Protein 6YUQ (pdb70)

Solvent-accessible surface area: 20044 Å² total; per-residue (Å²): 47,35,58,83,21,116,53,70,80,99,64,98,66,14,33,11,9,46,4,60,27,0,44,0,0,31,32,144,5,107,124,34,0,0,0,0,0,1,26,18,11,86,127,128,97,85,17,57,25,28,11,9,156,35,6,71,112,43,77,37,0,3,0,0,1,5,0,9,88,108,5,98,115,10,48,12,0,3,0,0,0,20,75,128,21,55,50,21,15,0,24,2,0,18,0,0,1,10,15,19,7,53,12,68,50,88,51,1,26,0,0,0,6,10,0,0,0,0,0,0,0,0,0,0,7,44,40,58,0,18,9,0,0,0,3,1,1,0,0,60,0,0,50,14,0,92,89,77,12,135,57,0,10,67,86,14,19,29,142,51,87,84,114,66,110,113,34,40,80,119,0,14,51,12,0,10,52,27,0,112,111,10,59,56,100,53,88,29,59,3,27,1,0,1,0,107,112,8,86,94,6,47,89,8,10,98,50,0,70,79,15,1,107,113,47,88,10,129,19,46,59,105,105,9,46,12,10,77,67,123,87,0,55,51,73,0,73,124,36,0,50,90,52,7,111,48,37,55,74,23,136,57,68,87,89,64,104,55,18,59,7,14,40,3,56,29,0,41,0,0,30,38,143,13,117,65,44,0,0,0,0,0,0,24,20,7,85,126,121,80,72,15,109,20,29,10,8,128,30,5,57,110,28,108,43,0,2,0,0,1,4,0,2,91,56,5,167,116,12,43,12,0,2,0,0,0,15,73,133,24,57,56,19,12,0,23,2,0,15,0,0,2,11,15,18,8,50,14,71,59,67,54,2,29,0,0,0,8,13,0,0,0,0,0,0,0,0,0,0,7,45,38,53,1,17,10,0,0,0,3,1,1,0,0,56,0,0,51,14,0,91,97,87,11,127,59,0,10,74,88,13,22,30,146,51,79,188,96,68,111,94,30,38,90,118,1,17,59,11,0,15,50,22,0,122,107,9,64,58,105,54,90,26,57,2,22,1,0,0,0,113,105,6,88,97,5,46,91,8,5,92,50,0,62,77,24,1,102,132,44,89,10,120,33,45,58,106,104,14,46,5,8,74,70,120,96,0,55,46,66,0,58,94,31,0,58,95,62,7,111

B-factor: mean 71.33, std 12.11, range [47.76, 117.48]

Sequence (490 aa):
MLSNLKTGNNILGLPEFELNGCRFLYKKGIEKTIITFSAFPPKDIAQKYNYIKDFLSSNYTFLAFLDTKYPEDDARGTYYITNELDNGYLQTIHCIIQLLSNTNQEDTYLLGSSKGGVGALLLGLTYNYPNIIINAPQAKLADYIKTRSKTILSYMLGTSKRFQDINYDYINDFLLSKIKTCDSSLKWNIHITCGKDDSYHLNELEILKNEFNIKAITIKTKLISGGHDNEAIAHYREYFKTIIQMLSNLKTGNNILGLPEFELNGCRFLYKKGIEKTIITFSAFPPKDIAQKYNYIKDFLSSNYTFLAFLDTKYPEDDARGTYYITNELDNGYLQTIHCIIQLLSNTNQEDTYLLGSSKGGVGALLLGLTYNYPNIIINAPQAKLADYIKTRSKTILSYMLGTSKRFQDINYDYINDFLLSKIKTCDSSLKWNIHITCGKDDSYHLNELEILKNEFNIKAITIKTKLISGGHDNEAIAHYREYFKTIIQ

Nearest PDB structures (foldseek):
  6yuv-assembly1_A  TM=1.001E+00  e=3.344E-50  Neisseria meningitidis serogroup A
  6yuo-assembly1_A-2  TM=9.991E-01  e=6.107E-49  Neisseria meningitidis serogroup A
  6yus-assembly1_A  TM=9.988E-01  e=7.322E-49  Neisseria meningitidis serogroup A
  3iur-assembly1_A  TM=5.525E-01  e=2.289E-05  Aeromonas caviae
  3iuj-assembly1_A  TM=5.563E-01  e=3.715E-05  Aeromonas caviae

Foldseek 3Di:
DQVVQFPPDADPNFTWGADPQKIKTWDAADQAEEEWEWDQDAFPDDTDWPDCVVCVVVRHIYMTIAAGQDDVNGRRHQLQADLVRDNVSLVVVVVCCVVRDDDDLQRYAQEYEASRLLSSLLNCQVPPRQHYQYELYAQQQLVVVVVRDPRSSDSSLDDDPVRNVVSSNCSRHVSLVSLQPGDLPRPHAHEYEYEPQAVNSVVRVVVVVVSCVVSVHDYHYDYDHDYSDVRSVVVSSVVVVVVSD/DFVVQFPPDADPNFTWGADPQKIKTWDAFDDAEEEWEWDFDAFPDDIDWPDCVVPVPPRHIYMTIYAGQDDVNTRRHQLQADLVRDNVSLVVVVVCCVVRHDDDLQRYAQEYEASRLLNSLLNCQVPPSQHRQYELYAQQQLVVCVVRDPVSLVSSLDDDPVSSVVSSNCSRHVSLVSLQPGDLPHLHAHEYEFEPQAVNSVVRVVVVCVSCVVSVHDYHYDYDHDYSDVRSVVVSSVVVSVVSD

CATH classification: 3.40.50.1820

Organism: Neisseria meningitidis serogroup A (NCBI:txid65699)

Structure (mmCIF, N/CA/C/O backbone):
data_6YUQ
#
_entry.id   6YUQ
#
_cell.length_a   137.483
_cell.length_b   137.483
_cell.length_c   70.253
_cell.angle_alpha   90.000
_cell.angle_beta   90.000
_cell.angle_gamma   90.000
#
_symmetry.space_group_name_H-M   'P 41 21 2'
#
loop_
_entity.id
_entity.type
_entity.pdbx_description
1 polymer SacC
2 non-polymer 1,2-ETHANEDIOL
3 non-polymer DI(HYDROXYETHYL)ETHER
4 non-polymer 'CHLORIDE ION'
5 non-polymer 2-acetamido-2-deoxy-6-O-phosphono-alpha-D-mannopyranose
6 non-polymer 2-acetamido-2-deoxy-alpha-D-mannopyranose
7 non-polymer 'TRIETHYLENE GLYCOL'
8 water water
#
loop_
_atom_site.group_PDB
_atom_site.id
_atom_site.type_symbol
_atom_site.label_atom_id
_atom_site.label_alt_id
_atom_site.label_comp_id
_atom_site.label_asym_id
_atom_site.label_entity_id
_atom_site.label_seq_id
_atom_site.pdbx_PDB_ins_code
_atom_site.Cartn_x
_atom_site.Cartn_y
_atom_site.Cartn_z
_atom_site.occupancy
_atom_site.B_iso_or_equiv
_atom_site.auth_seq_id
_atom_site.auth_comp_id
_atom_site.auth_asym_id
_atom_site.auth_atom_id
_atom_site.pdbx_PDB_model_num
ATOM 1 N N . MET A 1 1 ? 10.68500 30.08600 -12.30600 1.000 86.05161 1 MET A N 1
ATOM 2 C CA . MET A 1 1 ? 11.39300 31.17200 -12.97100 1.000 82.70966 1 MET A CA 1
ATOM 3 C C . MET A 1 1 ? 11.08200 31.14300 -14.45700 1.000 82.43119 1 MET A C 1
ATOM 4 O O . MET A 1 1 ? 10.70000 30.10600 -14.98200 1.000 84.64687 1 MET A O 1
ATOM 9 N N . LEU A 1 2 ? 11.25900 32.29000 -15.12000 1.000 81.55890 2 LEU A N 1
ATOM 10 C CA . LEU A 1 2 ? 10.88200 32.42000 -16.52600 1.000 81.66801 2 LEU A CA 1
ATOM 11 C C . LEU A 1 2 ? 11.60000 31.39800 -17.40000 1.000 82.05397 2 LEU A C 1
ATOM 12 O O . LEU A 1 2 ? 11.00900 30.85200 -18.34000 1.000 82.41866 2 LEU A O 1
ATOM 17 N N . SER A 1 3 ? 12.87400 31.12600 -17.10600 1.000 83.22076 3 SER A N 1
ATOM 18 C CA . SER A 1 3 ? 13.61400 30.14000 -17.88500 1.000 87.04538 3 SER A CA 1
ATOM 19 C C . SER A 1 3 ? 12.98100 28.75700 -17.78800 1.000 88.18472 3 SER A C 1
ATOM 20 O O . SER A 1 3 ? 13.02800 27.98600 -18.75200 1.000 88.95042 3 SER A O 1
ATOM 23 N N . ASN A 1 4 ? 12.37700 28.42700 -16.64400 1.000 87.76884 4 ASN A N 1
ATOM 24 C CA . ASN A 1 4 ? 11.72500 27.13200 -16.48800 1.000 87.06826 4 ASN A CA 1
ATOM 25 C C . ASN A 1 4 ? 10.35300 27.06700 -17.15500 1.000 82.08280 4 ASN A C 1
ATOM 26 O O . ASN A 1 4 ? 9.75500 25.98600 -17.19200 1.000 83.50547 4 ASN A O 1
ATOM 31 N N . LEU A 1 5 ? 9.83400 28.17700 -17.67000 1.000 79.44373 5 LEU A N 1
ATOM 32 C CA . LEU A 1 5 ? 8.56100 28.15600 -18.38000 1.000 76.71179 5 LEU A CA 1
ATOM 33 C C . LEU A 1 5 ? 8.72000 27.85500 -19.86600 1.000 76.90872 5 LEU A C 1
ATOM 34 O O . LEU A 1 5 ? 7.72300 27.85300 -20.59600 1.000 75.32987 5 LEU A O 1
ATOM 39 N N . LYS A 1 6 ? 9.94200 27.60200 -20.32600 1.000 77.94815 6 LYS A N 1
ATOM 40 C CA . LYS A 1 6 ? 10.17500 27.31900 -21.73700 1.000 78.90312 6 LYS A CA 1
ATOM 41 C C . LYS A 1 6 ? 9.49800 26.01600 -22.14400 1.000 78.26163 6 LYS A C 1
ATOM 42 O O . LYS A 1 6 ? 9.66100 24.98600 -21.48300 1.000 78.78240 6 LYS A O 1
ATOM 48 N N . THR A 1 7 ? 8.73300 26.06300 -23.23600 1.000 79.71470 7 THR A N 1
ATOM 49 C CA . THR A 1 7 ? 8.12100 24.86200 -23.79100 1.000 80.88790 7 THR A CA 1
ATOM 50 C C . THR A 1 7 ? 9.08200 24.04100 -24.63500 1.000 85.67078 7 THR A C 1
ATOM 51 O O . THR A 1 7 ? 8.72900 22.92900 -25.04000 1.000 85.66114 7 THR A O 1
ATOM 55 N N . GLY A 1 8 ? 10.27400 24.55900 -24.91700 1.000 87.00901 8 GLY A N 1
ATOM 56 C CA . GLY A 1 8 ? 11.17900 23.88400 -25.82600 1.000 84.19490 8 GLY A CA 1
ATOM 57 C C . GLY A 1 8 ? 10.87900 24.09400 -27.29300 1.000 86.04844 8 GLY A C 1
ATOM 58 O O . GLY A 1 8 ? 11.36700 23.33000 -28.12900 1.000 92.76448 8 GLY A O 1
ATOM 59 N N . ASN A 1 9 ? 10.06900 25.09700 -27.62900 1.000 89.93042 9 ASN A N 1
ATOM 60 C CA . ASN A 1 9 ? 9.77100 25.46900 -29.00500 1.000 90.30246 9 ASN A CA 1
ATOM 61 C C . ASN A 1 9 ? 10.38800 26.83000 -29.29500 1.000 90.68437 9 ASN A C 1
ATOM 62 O O . ASN A 1 9 ? 10.43300 27.69900 -28.41800 1.000 89.34120 9 ASN A O 1
ATOM 67 N N . ASN A 1 10 ? 10.85800 27.02000 -30.52600 1.000 91.98110 10 ASN A N 1
ATOM 68 C CA . ASN A 1 10 ? 11.48400 28.27500 -30.92800 1.000 91.91737 10 ASN A CA 1
ATOM 69 C C . ASN A 1 10 ? 10.88400 28.73500 -32.24500 1.000 90.37670 10 ASN A C 1
ATOM 70 O O . ASN A 1 10 ? 10.90900 27.99700 -33.23400 1.000 91.39784 10 ASN A O 1
ATOM 75 N N . ILE A 1 11 ? 10.35100 29.95000 -32.25300 1.000 89.80476 11 ILE A N 1
ATOM 76 C CA . ILE A 1 11 ? 9.71400 30.53200 -33.42500 1.000 90.80448 11 ILE A CA 1
ATOM 77 C C . ILE A 1 11 ? 10.60000 31.67400 -33.90100 1.000 92.35378 11 ILE A C 1
ATOM 78 O O . ILE A 1 11 ? 10.69000 32.71500 -33.24100 1.000 90.28597 11 ILE A O 1
ATOM 83 N N . LEU A 1 12 ? 11.25800 31.47500 -35.04400 1.000 90.20283 12 LEU A N 1
ATOM 84 C CA . LEU A 1 12 ? 12.12500 32.48700 -35.65000 1.000 93.40081 12 LEU A CA 1
ATOM 85 C C . LEU A 1 12 ? 13.17400 32.97700 -34.65300 1.000 93.75152 12 LEU A C 1
ATOM 86 O O . LEU A 1 12 ? 13.42300 34.17500 -34.51200 1.000 92.49037 12 LEU A O 1
ATOM 91 N N . GLY A 1 13 ? 13.79200 32.02900 -33.95300 1.000 92.98137 13 GLY A N 1
ATOM 92 C CA . GLY A 1 13 ? 14.79900 32.36100 -32.96800 1.000 91.39287 13 GLY A CA 1
ATOM 93 C C . GLY A 1 13 ? 14.27700 32.89600 -31.65300 1.000 91.74995 13 GLY A C 1
ATOM 94 O O . GLY A 1 13 ? 15.07600 33.37500 -30.83900 1.000 94.01100 13 GLY A O 1
ATOM 95 N N . LEU A 1 14 ? 12.96800 32.83700 -31.41200 1.000 89.64548 14 LEU A N 1
ATOM 96 C CA . LEU A 1 14 ? 12.40200 33.31900 -30.15600 1.000 90.69770 14 LEU A CA 1
ATOM 97 C C . LEU A 1 14 ? 11.89900 32.15300 -29.32400 1.000 90.17718 14 LEU A C 1
ATOM 98 O O . LEU A 1 14 ? 11.09400 31.35300 -29.82000 1.000 90.24915 14 LEU A O 1
ATOM 103 N N . PRO A 1 15 ? 12.31900 32.03200 -28.06600 1.000 87.66700 15 PRO A N 1
ATOM 104 C CA . PRO A 1 15 ? 11.88000 30.89300 -27.25500 1.000 84.92282 15 PRO A CA 1
ATOM 105 C C . PRO A 1 15 ? 10.42200 31.04400 -26.85900 1.000 81.01147 15 PRO A C 1
ATOM 106 O O . PRO A 1 15 ? 9.93300 32.15200 -26.61900 1.000 78.03067 15 PRO A O 1
ATOM 110 N N . GLU A 1 16 ? 9.72300 29.91700 -26.79700 1.000 79.73462 16 GLU A N 1
ATOM 111 C CA . GLU A 1 16 ? 8.31700 29.90500 -26.42300 1.000 75.62468 16 GLU A CA 1
ATOM 112 C C . GLU A 1 16 ? 8.18600 29.57800 -24.94200 1.000 75.03498 16 GLU A C 1
ATOM 113 O O . GLU A 1 16 ? 8.83700 28.65400 -24.44500 1.000 74.58138 16 GLU A O 1
ATOM 119 N N . PHE A 1 17 ? 7.34500 30.33300 -24.24600 1.000 69.49366 17 PHE A N 1
ATOM 120 C CA . PHE A 1 17 ? 7.07300 30.09500 -22.83900 1.000 72.53511 17 PHE A CA 1
ATOM 121 C C . PHE A 1 17 ? 5.60800 29.72800 -22.66800 1.000 70.99260 17 PHE A C 1
ATOM 122 O O . PHE A 1 17 ? 4.77500 30.00900 -23.53200 1.000 66.75502 17 PHE A O 1
ATOM 130 N N . GLU A 1 18 ? 5.29600 29.08200 -21.54700 1.000 71.17705 18 GLU A N 1
ATOM 131 C CA . GLU A 1 18 ? 3.91000 28.78100 -21.21200 1.000 70.55690 18 GLU A CA 1
ATOM 132 C C . GLU A 1 18 ? 3.71900 28.93600 -19.71000 1.000 66.77358 18 GLU A C 1
ATOM 133 O O . GLU A 1 18 ? 4.46600 28.34900 -18.92300 1.000 66.23089 18 GLU A O 1
ATOM 139 N N . LEU A 1 19 ? 2.71900 29.72300 -19.32400 1.000 64.91335 19 LEU A N 1
ATOM 140 C CA . LEU A 1 19 ? 2.37800 29.94300 -17.92200 1.000 64.62948 19 LEU A CA 1
ATOM 141 C C . LEU A 1 19 ? 0.87200 29.82600 -17.77600 1.000 62.13243 19 LEU A C 1
ATOM 142 O O . LEU A 1 19 ? 0.13000 30.59100 -18.40100 1.000 60.94332 19 LEU A O 1
ATOM 147 N N . ASN A 1 20 ? 0.42100 28.86600 -16.96600 1.000 61.06235 20 ASN A N 1
ATOM 148 C CA . ASN A 1 20 ? -1.00700 28.69100 -16.71000 1.000 66.54815 20 ASN A CA 1
ATOM 149 C C . ASN A 1 20 ? -1.78700 28.49200 -18.00800 1.000 63.70348 20 ASN A C 1
ATOM 150 O O . ASN A 1 20 ? -2.83900 29.10000 -18.21300 1.000 63.94571 20 ASN A O 1
ATOM 155 N N . GLY A 1 21 ? -1.24700 27.66800 -18.90400 1.000 64.60356 21 GLY A N 1
ATOM 156 C CA . GLY A 1 21 ? -1.89700 27.37600 -20.16400 1.000 65.06434 21 GLY A CA 1
ATOM 157 C C . GLY A 1 21 ? -1.80800 28.47000 -21.20100 1.000 63.90221 21 GLY A C 1
ATOM 158 O O . GLY A 1 21 ? -2.40600 28.33100 -22.27200 1.000 64.18565 21 GLY A O 1
ATOM 159 N N . CYS A 1 22 ? -1.07100 29.54400 -20.92400 1.000 61.56535 22 CYS A N 1
ATOM 160 C CA . CYS A 1 22 ? -0.94200 30.69200 -21.81100 1.000 58.71681 22 CYS A CA 1
ATOM 161 C C . CYS A 1 22 ? 0.44400 30.64600 -22.44700 1.000 63.55397 22 CYS A C 1
ATOM 162 O O . CYS A 1 22 ? 1.45200 30.86300 -21.76700 1.000 62.32436 22 CYS A O 1
ATOM 165 N N . ARG A 1 23 ? 0.48100 30.36300 -23.74900 1.000 61.75291 23 ARG A N 1
ATOM 166 C CA . ARG A 1 23 ? 1.72200 30.29100 -24.50900 1.000 64.54770 23 ARG A CA 1
ATOM 167 C C . ARG A 1 23 ? 2.08500 31.66900 -25.04400 1.000 63.36021 23 ARG A C 1
ATOM 168 O O . ARG A 1 23 ? 1.22900 32.39100 -25.56400 1.000 61.55830 23 ARG A O 1
ATOM 176 N N . PHE A 1 24 ? 3.36200 32.03000 -24.93000 1.000 64.54738 24 PHE A N 1
ATOM 177 C CA . PHE A 1 24 ? 3.78000 33.34700 -25.38600 1.000 63.70741 24 PHE A CA 1
ATOM 178 C C . PHE A 1 24 ? 5.25600 33.35100 -25.75300 1.000 65.97184 24 PHE A C 1
ATOM 179 O O . PHE A 1 24 ? 6.04100 32.51700 -25.29300 1.000 65.81224 24 PHE A O 1
ATOM 187 N N . LEU A 1 25 ? 5.60000 34.29500 -26.62400 1.000 66.52535 25 LEU A N 1
ATOM 188 C CA . LEU A 1 25 ? 6.96700 34.64500 -26.97500 1.000 63.94198 25 LEU A CA 1
ATOM 189 C C . LEU A 1 25 ? 7.31700 35.95200 -26.28100 1.000 65.81160 25 LEU A C 1
ATOM 190 O O . LEU A 1 25 ? 6.46000 36.81600 -26.08100 1.000 62.88578 25 LEU A O 1
ATOM 195 N N . TYR A 1 26 ? 8.58400 36.09200 -25.91200 1.000 66.70289 26 TYR A N 1
ATOM 196 C CA . TYR A 1 26 ? 9.03800 37.26200 -25.18100 1.000 68.31550 26 TYR A CA 1
ATOM 197 C C . TYR A 1 26 ? 10.43200 37.62800 -25.66200 1.000 66.19212 26 TYR A C 1
ATOM 198 O O . TYR A 1 26 ? 11.32200 36.77400 -25.70000 1.000 70.52370 26 TYR A O 1
ATOM 207 N N . LYS A 1 27 ? 10.61100 38.89000 -26.03400 1.000 68.94890 27 LYS A N 1
ATOM 208 C CA . LYS A 1 27 ? 11.91200 39.41900 -26.42600 1.000 73.37333 27 LYS A CA 1
ATOM 209 C C . LYS A 1 27 ? 12.09600 40.75900 -25.73800 1.000 71.73618 27 LYS A C 1
ATOM 210 O O . LYS A 1 27 ? 11.28500 41.67100 -25.92900 1.000 70.01310 27 LYS A O 1
ATOM 216 N N . LYS A 1 28 ? 13.14800 40.87700 -24.93300 1.000 73.79154 28 LYS A N 1
ATOM 217 C CA . LYS A 1 28 ? 13.37300 42.10100 -24.17500 1.000 75.17575 28 LYS A CA 1
ATOM 218 C C . LYS A 1 28 ? 14.00700 43.15900 -25.07100 1.000 75.02153 28 LYS A C 1
ATOM 219 O O . LYS A 1 28 ? 15.05100 42.92300 -25.68600 1.000 76.40381 28 LYS A O 1
ATOM 225 N N . GLY A 1 29 ? 13.37600 44.32800 -25.13800 1.000 75.42430 29 GLY A N 1
ATOM 226 C CA . GLY A 1 29 ? 13.86900 45.44100 -25.91600 1.000 78.47139 29 GLY A CA 1
ATOM 227 C C . GLY A 1 29 ? 13.88700 46.72300 -25.10100 1.000 79.55462 29 GLY A C 1
ATOM 228 O O . GLY A 1 29 ? 14.09500 46.71600 -23.88200 1.000 79.21573 29 GLY A O 1
ATOM 229 N N . ILE A 1 30 ? 13.66000 47.83800 -25.80100 1.000 80.27936 30 ILE A N 1
ATOM 230 C CA . ILE A 1 30 ? 13.73000 49.17300 -25.21700 1.000 79.35692 30 ILE A CA 1
ATOM 231 C C . ILE A 1 30 ? 12.60100 50.03300 -25.77900 1.000 79.47997 30 ILE A C 1
ATOM 232 O O . ILE A 1 30 ? 11.94100 49.67500 -26.75600 1.000 79.34017 30 ILE A O 1
ATOM 237 N N . GLU A 1 31 ? 12.37600 51.17500 -25.12100 1.000 80.14357 31 GLU A N 1
ATOM 238 C CA . GLU A 1 31 ? 11.52100 52.26400 -25.59700 1.000 79.79520 31 GLU A CA 1
ATOM 239 C C . GLU A 1 31 ? 10.02900 51.93800 -25.59100 1.000 76.28156 31 GLU A C 1
ATOM 240 O O . GLU A 1 31 ? 9.23400 52.70900 -25.04600 1.000 75.55959 31 GLU A O 1
ATOM 246 N N . LYS A 1 32 ? 9.62600 50.82500 -26.20300 1.000 74.07416 32 LYS A N 1
ATOM 247 C CA . LYS A 1 32 ? 8.21200 50.49600 -26.32400 1.000 72.77862 32 LYS A CA 1
ATOM 248 C C . LYS A 1 32 ? 7.99800 49.00600 -26.11100 1.000 68.82715 32 LYS A C 1
ATOM 249 O O . LYS A 1 32 ? 8.91000 48.19100 -26.27400 1.000 69.10714 32 LYS A O 1
ATOM 255 N N . THR A 1 33 ? 6.76600 48.66200 -25.74300 1.000 65.63791 33 THR A N 1
ATOM 256 C CA . THR A 1 33 ? 6.34300 47.27800 -25.57200 1.000 64.05899 33 THR A CA 1
ATOM 257 C C . THR A 1 33 ? 5.25000 46.97500 -26.59300 1.000 61.38241 33 THR A C 1
ATOM 258 O O . THR A 1 33 ? 4.19000 47.61300 -26.58300 1.000 58.31949 33 THR A O 1
ATOM 262 N N . ILE A 1 34 ? 5.50200 46.00300 -27.46700 1.000 61.34880 34 ILE A N 1
ATOM 263 C CA . ILE A 1 34 ? 4.54500 45.58900 -28.48900 1.000 59.69602 34 ILE A CA 1
ATOM 264 C C . ILE A 1 34 ? 3.91600 44.27000 -28.06400 1.000 59.02089 34 ILE A C 1
ATOM 265 O O . ILE A 1 34 ? 4.63000 43.30200 -27.76600 1.000 60.95486 34 ILE A O 1
ATOM 270 N N . ILE A 1 35 ? 2.58400 44.22000 -28.07800 1.000 57.89190 35 ILE A N 1
ATOM 271 C CA . ILE A 1 35 ? 1.82100 43.03000 -27.71200 1.000 58.18824 35 ILE A CA 1
ATOM 272 C C . ILE A 1 35 ? 0.98400 42.59600 -28.91400 1.000 57.08508 35 ILE A C 1
ATOM 273 O O . ILE A 1 35 ? 0.18000 43.38500 -29.42700 1.000 57.76693 35 ILE A O 1
ATOM 278 N N . THR A 1 36 ? 1.12400 41.33700 -29.33000 1.000 56.88394 36 THR A N 1
ATOM 279 C CA . THR A 1 36 ? 0.31700 40.81900 -30.43200 1.000 57.02231 36 THR A CA 1
ATOM 280 C C . THR A 1 36 ? -0.51400 39.61700 -29.98500 1.000 58.52923 36 THR A C 1
ATOM 281 O O . THR A 1 36 ? -0.13900 38.88700 -29.06200 1.000 57.73377 36 THR A O 1
ATOM 285 N N . PHE A 1 37 ? -1.65100 39.42600 -30.66700 1.000 56.71030 37 PHE A N 1
ATOM 286 C CA . PHE A 1 37 ? -2.62500 38.38000 -30.37900 1.000 55.72848 37 PHE A CA 1
ATOM 287 C C . PHE A 1 37 ? -2.89400 37.56400 -31.63600 1.000 59.92628 37 PHE A C 1
ATOM 288 O O . PHE A 1 37 ? -3.01300 38.12300 -32.72800 1.000 57.77542 37 PHE A O 1
ATOM 296 N N . SER A 1 38 ? -3.01100 36.24800 -31.46500 1.000 60.41918 38 SER A N 1
ATOM 297 C CA . SER A 1 38 ? -3.21200 35.33100 -32.57600 1.000 61.59092 38 SER A CA 1
ATOM 298 C C . SER A 1 38 ? -4.67300 35.32300 -33.01000 1.000 62.35521 38 SER A C 1
ATOM 299 O O . SER A 1 38 ? -5.58600 35.48500 -32.19500 1.000 62.84239 38 SER A O 1
ATOM 302 N N . ALA A 1 39 ? -4.88500 35.12500 -34.30600 1.000 63.12715 39 ALA A N 1
ATOM 303 C CA . ALA A 1 39 ? -6.21300 34.96100 -34.88700 1.000 64.79100 39 ALA A CA 1
ATOM 304 C C . ALA A 1 39 ? -6.52600 33.47800 -35.10600 1.000 66.62087 39 ALA A C 1
ATOM 305 O O . ALA A 1 39 ? -5.69500 32.60200 -34.85800 1.000 66.39695 39 ALA A O 1
ATOM 307 N N . PHE A 1 40 ? -7.75400 33.20200 -35.56400 1.000 68.47610 40 PHE A N 1
ATOM 308 C CA . PHE A 1 40 ? -8.16400 31.83100 -35.91400 1.000 70.06326 40 PHE A CA 1
ATOM 309 C C . PHE A 1 40 ? -7.36800 31.36300 -37.12500 1.000 74.25291 40 PHE A C 1
ATOM 310 O O . PHE A 1 40 ? -7.51100 31.94900 -38.20300 1.000 75.66761 40 PHE A O 1
ATOM 318 N N . PRO A 1 41 ? -6.53100 30.33800 -37.00700 1.000 74.07127 41 PRO A N 1
ATOM 319 C CA . PRO A 1 41 ? -5.87300 29.77900 -38.18700 1.000 77.28677 41 PRO A CA 1
ATOM 320 C C . PRO A 1 41 ? -6.83100 28.87100 -38.93400 1.000 76.41132 41 PRO A C 1
ATOM 321 O O . PRO A 1 41 ? -7.89700 28.53300 -38.39900 1.000 72.48590 41 PRO A O 1
ATOM 325 N N . PRO A 1 42 ? -6.50800 28.46600 -40.16600 1.000 77.04030 42 PRO A N 1
ATOM 326 C CA . PRO A 1 42 ? -7.34900 27.48100 -40.85600 1.000 78.11196 42 PRO A CA 1
ATOM 327 C C . PRO A 1 42 ? -7.37100 26.16800 -40.08900 1.000 80.15164 42 PRO A C 1
ATOM 328 O O . PRO A 1 42 ? -6.48700 25.87200 -39.28300 1.000 77.64768 42 PRO A O 1
ATOM 332 N N . LYS A 1 43 ? -8.39000 25.36100 -40.37300 1.000 81.93043 43 LYS A N 1
ATOM 333 C CA . LYS A 1 43 ? -8.56000 24.10600 -39.65300 1.000 83.26289 43 LYS A CA 1
ATOM 334 C C . LYS A 1 43 ? -7.34900 23.20800 -39.87000 1.000 84.55023 43 LYS A C 1
ATOM 335 O O . LYS A 1 43 ? -6.77100 23.17200 -40.95900 1.000 85.23411 43 LYS A O 1
ATOM 341 N N . ASP A 1 44 ? -6.95300 22.50000 -38.81300 1.000 85.20262 44 ASP A N 1
ATOM 342 C CA . ASP A 1 44 ? -5.79200 21.61400 -38.78700 1.000 83.92089 44 ASP A CA 1
ATOM 343 C C . ASP A 1 44 ? -4.47500 22.36400 -38.93500 1.000 82.98657 44 ASP A C 1
ATOM 344 O O . ASP A 1 44 ? -3.44100 21.73300 -39.17400 1.000 85.43826 44 ASP A O 1
ATOM 349 N N . ILE A 1 45 ? -4.47900 23.68800 -38.79600 1.000 81.72096 45 ILE A N 1
ATOM 350 C CA . ILE A 1 45 ? -3.26600 24.49900 -38.80700 1.000 81.58902 45 ILE A CA 1
ATOM 351 C C . ILE A 1 45 ? -3.05400 25.03800 -37.39400 1.000 77.33597 45 ILE A C 1
ATOM 352 O O . ILE A 1 45 ? -3.99900 25.52600 -36.76100 1.000 78.60495 45 ILE A O 1
ATOM 357 N N . ALA A 1 46 ? -1.82100 24.94600 -36.89800 1.000 75.56621 46 ALA A N 1
ATOM 358 C CA . ALA A 1 46 ? -1.53000 25.38800 -35.53900 1.000 76.67111 46 ALA A CA 1
ATOM 359 C C . ALA A 1 46 ? -1.67200 26.90000 -35.40600 1.000 75.00411 46 ALA A C 1
ATOM 360 O O . ALA A 1 46 ? -1.43600 27.65500 -36.35500 1.000 76.00409 46 ALA A O 1
ATOM 362 N N . GLN A 1 47 ? -2.06100 27.33500 -34.21000 1.000 70.41225 47 GLN A N 1
ATOM 363 C CA . GLN A 1 47 ? -2.13400 28.75900 -33.91200 1.000 71.00236 47 GLN A CA 1
ATOM 364 C C . GLN A 1 47 ? -0.77700 29.41900 -34.12400 1.000 71.45803 47 GLN A C 1
ATOM 365 O O . GLN A 1 47 ? 0.26700 28.85400 -33.78800 1.000 72.65680 47 GLN A O 1
ATOM 371 N N . LYS A 1 48 ? -0.79800 30.63100 -34.67700 1.000 68.37802 48 LYS A N 1
ATOM 372 C CA . LYS A 1 48 ? 0.41300 31.31000 -35.11600 1.000 69.89082 48 LYS A CA 1
ATOM 373 C C . LYS A 1 48 ? 0.61600 32.60600 -34.34000 1.000 71.42470 48 LYS A C 1
ATOM 374 O O . LYS A 1 48 ? -0.34100 33.34000 -34.06800 1.000 70.81002 48 LYS A O 1
ATOM 376 N N . TYR A 1 49 ? 1.86800 32.87600 -33.98000 1.000 69.24986 49 TYR A N 1
ATOM 377 C CA . TYR A 1 49 ? 2.22100 34.17000 -33.41700 1.000 70.56784 49 TYR A CA 1
ATOM 378 C C . TYR A 1 49 ? 2.24100 35.21600 -34.52200 1.000 73.26494 49 TYR A C 1
ATOM 379 O O . TYR A 1 49 ? 2.64500 34.93800 -35.65200 1.000 74.55019 49 TYR A O 1
ATOM 388 N N . ASN A 1 50 ? 1.79600 36.42300 -34.19600 1.000 73.37042 50 ASN A N 1
ATOM 389 C CA . ASN A 1 50 ? 1.53100 37.44300 -35.19800 1.000 73.79940 50 ASN A CA 1
ATOM 390 C C . ASN A 1 50 ? 2.58700 38.54300 -35.18000 1.000 74.80278 50 ASN A C 1
ATOM 391 O O . ASN A 1 50 ? 3.01100 38.99900 -34.11200 1.000 71.19657 50 ASN A O 1
ATOM 396 N N . TYR A 1 51 ? 3.01400 38.94300 -36.38100 1.000 76.39793 51 TYR A N 1
ATOM 397 C CA . TYR A 1 51 ? 3.81800 40.14100 -36.62700 1.000 76.74240 51 TYR A CA 1
ATOM 398 C C . TYR A 1 51 ? 5.21500 40.05400 -36.02400 1.000 78.00321 51 TYR A C 1
ATOM 399 O O . TYR A 1 51 ? 5.81200 41.07800 -35.68800 1.000 81.73557 51 TYR A O 1
ATOM 408 N N . ILE A 1 52 ? 5.75600 38.83900 -35.92100 1.000 78.62990 52 ILE A N 1
ATOM 409 C CA . ILE A 1 52 ? 7.12700 38.66200 -35.44600 1.000 82.25435 52 ILE A CA 1
ATOM 410 C C . ILE A 1 52 ? 8.10500 39.42000 -36.33800 1.000 86.33311 52 ILE A C 1
ATOM 411 O O . ILE A 1 52 ? 8.97500 40.15400 -35.85600 1.000 88.98483 52 ILE A O 1
ATOM 416 N N . LYS A 1 53 ? 7.97800 39.25400 -37.65600 1.000 86.88911 53 LYS A N 1
ATOM 417 C CA . LYS A 1 53 ? 8.97100 39.82700 -38.55600 1.000 85.87725 53 LYS A CA 1
ATOM 418 C C . LYS A 1 53 ? 8.92300 41.35400 -38.59100 1.000 84.75808 53 LYS A C 1
ATOM 419 O O . LYS A 1 53 ? 9.91700 41.97900 -38.97200 1.000 89.62306 53 LYS A O 1
ATOM 425 N N . ASP A 1 54 ? 7.80500 41.97700 -38.19300 1.000 87.91943 54 ASP A N 1
ATOM 426 C CA . ASP A 1 54 ? 7.75700 43.44100 -38.15600 1.000 87.17547 54 ASP A CA 1
ATOM 427 C C . ASP A 1 54 ? 8.60300 44.04800 -37.05600 1.000 87.38872 54 ASP A C 1
ATOM 428 O O . ASP A 1 54 ? 9.00500 45.21100 -37.17000 1.000 89.36234 54 ASP A O 1
ATOM 433 N N . PHE A 1 55 ? 8.82000 43.32700 -35.97000 1.000 86.46681 55 PHE A N 1
ATOM 434 C CA . PHE A 1 55 ? 9.47500 43.90400 -34.81000 1.000 88.67159 55 PHE A CA 1
ATOM 435 C C . PHE A 1 55 ? 10.73400 43.16000 -34.38800 1.000 93.04629 55 PHE A C 1
ATOM 436 O O . PHE A 1 55 ? 11.32700 43.51000 -33.36000 1.000 94.77952 55 PHE A O 1
ATOM 444 N N . LEU A 1 56 ? 11.17200 42.15700 -35.15100 1.000 93.38665 56 LEU A N 1
ATOM 445 C CA . LEU A 1 56 ? 12.37200 41.41900 -34.76900 1.000 95.98998 56 LEU A CA 1
ATOM 446 C C . LEU A 1 56 ? 13.61900 42.29100 -34.88800 1.000 100.31185 56 LEU A C 1
ATOM 447 O O . LEU A 1 56 ? 14.53200 42.19400 -34.06000 1.000 103.43008 56 LEU A O 1
ATOM 452 N N . SER A 1 57 ? 13.67300 43.15200 -35.89900 1.000 97.01787 57 SER A N 1
ATOM 453 C CA . SER A 1 57 ? 14.78400 44.08100 -36.06100 1.000 95.42833 57 SER A CA 1
ATOM 454 C C . SER A 1 57 ? 14.56000 45.40700 -35.34500 1.000 95.67654 57 SER A C 1
ATOM 455 O O . SER A 1 57 ? 15.44500 46.26800 -35.38000 1.000 100.11121 57 SER A O 1
ATOM 458 N N . SER A 1 58 ? 13.41000 45.58700 -34.68700 1.000 97.87956 58 SER A N 1
ATOM 459 C CA . SER A 1 58 ? 13.05700 46.88400 -34.12200 1.000 96.66896 58 SER A CA 1
ATOM 460 C C . SER A 1 58 ? 13.74600 47.14700 -32.78800 1.000 94.91542 58 SER A C 1
ATOM 461 O O . SER A 1 58 ? 13.93700 48.31000 -32.41400 1.000 94.26471 58 SER A O 1
ATOM 464 N N . ASN A 1 59 ? 14.10000 46.08800 -32.05600 1.000 92.75494 59 ASN A N 1
ATOM 465 C CA . ASN A 1 59 ? 14.62200 46.15500 -30.69000 1.000 89.99591 59 ASN A CA 1
ATOM 466 C C . ASN A 1 59 ? 13.61300 46.73400 -29.69300 1.000 87.24518 59 ASN A C 1
ATOM 467 O O . ASN A 1 59 ? 13.98900 47.12100 -28.57500 1.000 84.85458 59 ASN A O 1
ATOM 472 N N . TYR A 1 60 ? 12.33300 46.81300 -30.06000 1.000 81.87412 60 TYR A N 1
ATOM 473 C CA . TYR A 1 60 ? 11.31200 47.03800 -29.04600 1.000 80.49067 60 TYR A CA 1
ATOM 474 C C . TYR A 1 60 ? 11.15500 45.79000 -28.18800 1.000 77.01325 60 TYR A C 1
ATOM 475 O O . TYR A 1 60 ? 11.53500 44.68500 -28.58100 1.000 76.73498 60 TYR A O 1
ATOM 484 N N . THR A 1 61 ? 10.59900 45.97400 -26.99500 1.000 72.05637 61 THR A N 1
ATOM 485 C CA . THR A 1 61 ? 10.13800 44.82900 -26.22700 1.000 70.03425 61 THR A CA 1
ATOM 486 C C . THR A 1 61 ? 8.92500 44.23000 -26.93000 1.000 67.99225 61 THR A C 1
ATOM 487 O O . THR A 1 61 ? 8.01400 44.95300 -27.35100 1.000 65.37536 61 THR A O 1
ATOM 491 N N . PHE A 1 62 ? 8.93100 42.91000 -27.09100 1.000 67.53123 62 PHE A N 1
ATOM 492 C CA . PHE A 1 62 ? 7.95200 42.21800 -27.91400 1.000 65.93227 62 PHE A CA 1
ATOM 493 C C . PHE A 1 62 ? 7.39800 41.03100 -27.14600 1.000 64.57681 62 PHE A C 1
ATOM 494 O O . PHE A 1 62 ? 8.16200 40.20100 -26.63900 1.000 67.13650 62 PHE A O 1
ATOM 502 N N . LEU A 1 63 ? 6.07200 40.96500 -27.05600 1.000 61.28108 63 LEU A N 1
ATOM 503 C CA . LEU A 1 63 ? 5.36300 39.82000 -26.50600 1.000 62.73034 63 LEU A CA 1
ATOM 504 C C . LEU A 1 63 ? 4.27800 39.41000 -27.48800 1.000 64.25025 63 LEU A C 1
ATOM 505 O O . LEU A 1 63 ? 3.46000 40.24400 -27.89000 1.000 65.03274 63 LEU A O 1
ATOM 510 N N . ALA A 1 64 ? 4.26100 38.13400 -27.86200 1.000 60.75848 64 ALA A N 1
ATOM 511 C CA . ALA A 1 64 ? 3.23900 37.58000 -28.74300 1.000 60.27894 64 ALA A CA 1
ATOM 512 C C . ALA A 1 64 ? 2.50200 36.46200 -28.01500 1.000 58.26210 64 ALA A C 1
ATOM 513 O O . ALA A 1 64 ? 3.13700 35.53200 -27.51100 1.000 62.71250 64 ALA A O 1
ATOM 515 N N . PHE A 1 65 ? 1.17000 36.51400 -28.01900 1.000 57.60755 65 PHE A N 1
ATOM 516 C CA . PHE A 1 65 ? 0.33200 35.56300 -27.29600 1.000 58.54317 65 PHE A CA 1
ATOM 517 C C . PHE A 1 65 ? -0.51200 34.70800 -28.24200 1.000 59.52638 65 PHE A C 1
ATOM 518 O O . PHE A 1 65 ? -0.99000 35.18000 -29.28000 1.000 56.82959 65 PHE A O 1
ATOM 526 N N . LEU A 1 66 ? -0.70900 33.44700 -27.85400 1.000 58.77800 66 LEU A N 1
ATOM 527 C CA . LEU A 1 66 ? -1.67600 32.55700 -28.48500 1.000 59.07665 66 LEU A CA 1
ATOM 528 C C . LEU A 1 66 ? -2.95800 32.50200 -27.65000 1.000 59.76417 66 LEU A C 1
ATOM 529 O O . LEU A 1 66 ? -2.99600 32.91400 -26.48600 1.000 56.52040 66 LEU A O 1
ATOM 534 N N . ASP A 1 67 ? -4.01700 31.99000 -28.27700 1.000 59.16772 67 ASP A N 1
ATOM 535 C CA . ASP A 1 67 ? -5.29500 31.68900 -27.64200 1.000 58.47018 67 ASP A CA 1
ATOM 536 C C . ASP A 1 67 ? -5.16500 30.41500 -26.79700 1.000 58.22399 67 ASP A C 1
ATOM 537 O O . ASP A 1 67 ? -4.10200 29.78900 -26.73300 1.000 57.58638 67 ASP A O 1
ATOM 542 N N . THR A 1 68 ? -6.26500 29.99700 -26.16500 1.000 58.30959 68 THR A N 1
ATOM 543 C CA . THR A 1 68 ? -6.23100 28.81500 -25.30700 1.000 59.20343 68 THR A CA 1
ATOM 544 C C . THR A 1 68 ? -5.98700 27.55000 -26.13400 1.000 61.67977 68 THR A C 1
ATOM 545 O O . THR A 1 68 ? -6.06000 27.55300 -27.36800 1.000 60.90218 68 THR A O 1
ATOM 549 N N . LYS A 1 69 ? -5.71600 26.44900 -25.42800 1.000 62.33565 69 LYS A N 1
ATOM 550 C CA . LYS A 1 69 ? -5.41900 25.15300 -26.03200 1.000 64.47082 69 LYS A CA 1
ATOM 551 C C . LYS A 1 69 ? -6.65600 24.27500 -26.22900 1.000 65.83264 69 LYS A C 1
ATOM 552 O O . LYS A 1 69 ? -6.51400 23.08900 -26.54800 1.000 68.31295 69 LYS A O 1
ATOM 558 N N . TYR A 1 70 ? -7.84800 24.81700 -26.05600 1.000 68.12464 70 TYR A N 1
ATOM 559 C CA . TYR A 1 70 ? -9.07700 24.04200 -26.10900 1.000 70.60582 70 TYR A CA 1
ATOM 560 C C . TYR A 1 70 ? -9.94800 24.47800 -27.28100 1.000 69.23753 70 TYR A C 1
ATOM 561 O O . TYR A 1 70 ? -9.74800 25.56100 -27.83900 1.000 67.26327 70 TYR A O 1
ATOM 570 N N . PRO A 1 71 ? -10.91400 23.64100 -27.71400 1.000 69.23314 71 PRO A N 1
ATOM 571 C CA . PRO A 1 71 ? -11.16300 22.23100 -27.39800 1.000 71.57385 71 PRO A CA 1
ATOM 572 C C . PRO A 1 71 ? -10.04800 21.37900 -27.98000 1.000 74.59081 71 PRO A C 1
ATOM 573 O O . PRO A 1 71 ? -9.41600 21.83000 -28.93300 1.000 75.67528 71 PRO A O 1
ATOM 577 N N . GLU A 1 72 ? -9.79900 20.19400 -27.41800 1.000 74.56057 72 GLU A N 1
ATOM 578 C CA . GLU A 1 72 ? -8.65400 19.39700 -27.84700 1.000 75.94266 72 GLU A CA 1
ATOM 579 C C . GLU A 1 72 ? -8.76500 18.91300 -29.29200 1.000 79.53711 72 GLU A C 1
ATOM 580 O O . GLU A 1 72 ? -7.73200 18.69300 -29.93200 1.000 80.97849 72 GLU A O 1
ATOM 582 N N . ASP A 1 73 ? -9.97600 18.71900 -29.81900 1.000 80.30803 73 ASP A N 1
ATOM 583 C CA . ASP A 1 73 ? -10.12100 18.20700 -31.17900 1.000 80.31453 73 ASP A CA 1
ATOM 584 C C . ASP A 1 73 ? -10.16000 19.30800 -32.23200 1.000 80.87820 73 ASP A C 1
ATOM 585 O O . ASP A 1 73 ? -10.24800 18.99600 -33.42500 1.000 85.83048 73 ASP A O 1
ATOM 590 N N . ASP A 1 74 ? -10.10500 20.57800 -31.82400 1.000 78.58368 74 ASP A N 1
ATOM 591 C CA . ASP A 1 74 ? -9.99500 21.71400 -32.73100 1.000 79.29082 74 ASP A CA 1
ATOM 592 C C . ASP A 1 74 ? -9.35000 22.85000 -31.93600 1.000 73.10869 74 ASP A C 1
ATOM 593 O O . ASP A 1 74 ? -9.97600 23.85500 -31.59100 1.000 72.94086 74 ASP A O 1
ATOM 598 N N . ALA A 1 75 ? -8.06000 22.68100 -31.64800 1.000 74.18918 75 ALA A N 1
ATOM 599 C CA . ALA A 1 75 ? -7.36600 23.49700 -30.65800 1.000 68.83400 75 ALA A CA 1
ATOM 600 C C . ALA A 1 75 ? -6.97200 24.87400 -31.17800 1.000 68.73608 75 ALA A C 1
ATOM 601 O O . ALA A 1 75 ? -5.82700 25.30400 -31.00600 1.000 67.55482 75 ALA A O 1
ATOM 603 N N . ARG A 1 76 ? -7.91400 25.59400 -31.77800 1.000 67.71763 76 ARG A N 1
ATOM 604 C CA . ARG A 1 76 ? -7.62500 26.91600 -32.31200 1.000 64.94296 76 ARG A CA 1
ATOM 605 C C . ARG A 1 76 ? -8.03900 28.04300 -31.37600 1.000 64.57515 76 ARG A C 1
ATOM 606 O O . ARG A 1 76 ? -7.96500 29.21200 -31.76700 1.000 63.64213 76 ARG A O 1
ATOM 614 N N . GLY A 1 77 ? -8.44600 27.73000 -30.14700 1.000 64.62374 77 GLY A N 1
ATOM 615 C CA . GLY A 1 77 ? -8.66400 28.74300 -29.13600 1.000 59.89070 77 GLY A CA 1
ATOM 616 C C . GLY A 1 77 ? -10.14000 29.04400 -28.90600 1.000 60.77272 77 GLY A C 1
ATOM 617 O O . GLY A 1 77 ? -11.01600 28.68400 -29.69800 1.000 59.48466 77 GLY A O 1
ATOM 618 N N . THR A 1 78 ? -10.42200 29.71300 -27.78000 1.000 54.29175 78 THR A N 1
ATOM 619 C CA . THR A 1 78 ? -11.79400 30.03000 -27.38800 1.000 50.25557 78 THR A CA 1
ATOM 620 C C . THR A 1 78 ? -11.98000 31.53200 -27.20400 1.000 52.65856 78 THR A C 1
ATOM 621 O O . THR A 1 78 ? -12.62100 31.99200 -26.25000 1.000 55.37729 78 THR A O 1
ATOM 625 N N . TYR A 1 79 ? -11.41800 32.30900 -28.13700 1.000 51.77390 79 TYR A N 1
ATOM 626 C CA . TYR A 1 79 ? -11.55700 33.76500 -28.16600 1.000 51.99732 79 TYR A CA 1
ATOM 627 C C . TYR A 1 79 ? -11.01200 34.40300 -26.88400 1.000 50.70453 79 TYR A C 1
ATOM 628 O O . TYR A 1 79 ? -11.49400 35.44600 -26.43500 1.000 52.74558 79 TYR A O 1
ATOM 637 N N . TYR A 1 80 ? -9.99100 33.77700 -26.29700 1.000 48.78766 80 TYR A N 1
ATOM 638 C CA . TYR A 1 80 ? -9.34100 34.27400 -25.08000 1.000 48.33702 80 TYR A CA 1
ATOM 639 C C . TYR A 1 80 ? -10.28300 34.26400 -23.87000 1.000 52.02704 80 TYR A C 1
ATOM 640 O O . TYR A 1 80 ? -10.04400 34.96400 -22.87400 1.000 52.11467 80 TYR A O 1
ATOM 649 N N . ILE A 1 81 ? -11.35000 33.47900 -23.96200 1.000 53.45991 81 ILE A N 1
ATOM 650 C CA . ILE A 1 81 ? -12.33200 33.28900 -22.90000 1.000 54.08040 81 ILE A CA 1
ATOM 651 C C . ILE A 1 81 ? -12.11700 31.89700 -22.31700 1.000 57.74248 81 ILE A C 1
ATOM 652 O O . ILE A 1 81 ? -11.83800 30.94300 -23.05500 1.000 55.58646 81 ILE A O 1
ATOM 657 N N . THR A 1 82 ? -12.22800 31.77600 -20.99600 1.000 57.20296 82 THR A N 1
ATOM 658 C CA . THR A 1 82 ? -11.92400 30.49200 -20.38000 1.000 64.13796 82 THR A CA 1
ATOM 659 C C . THR A 1 82 ? -13.05600 29.49700 -20.61700 1.000 68.92269 82 THR A C 1
ATOM 660 O O . THR A 1 82 ? -14.13100 29.83900 -21.11400 1.000 66.78024 82 THR A O 1
ATOM 664 N N . ASN A 1 83 ? -12.80000 28.24400 -20.22300 1.000 70.41059 83 ASN A N 1
ATOM 665 C CA . ASN A 1 83 ? -13.85200 27.23100 -20.21400 1.000 76.27494 83 ASN A CA 1
ATOM 666 C C . ASN A 1 83 ? -15.03100 27.64700 -19.34200 1.000 76.10562 83 ASN A C 1
ATOM 667 O O . ASN A 1 83 ? -16.15900 27.19400 -19.56600 1.000 79.59865 83 ASN A O 1
ATOM 672 N N . GLU A 1 84 ? -14.79400 28.49500 -18.34600 1.000 74.46372 84 GLU A N 1
ATOM 673 C CA . GLU A 1 84 ? -15.84800 28.98300 -17.47000 1.000 74.69317 84 GLU A CA 1
ATOM 674 C C . GLU A 1 84 ? -16.47900 30.27200 -17.98400 1.000 70.95954 84 GLU A C 1
ATOM 675 O O . GLU A 1 84 ? -17.30300 30.86700 -17.28200 1.000 71.54809 84 GLU A O 1
ATOM 681 N N . LEU A 1 85 ? -16.10500 30.70500 -19.19200 1.000 68.81515 85 LEU A N 1
ATOM 682 C CA . LEU A 1 85 ? -16.60700 31.93600 -19.80300 1.000 67.86101 85 LEU A CA 1
ATOM 683 C C . LEU A 1 85 ? -16.31200 33.15400 -18.92700 1.000 64.05539 85 LEU A C 1
ATOM 684 O O . LEU A 1 85 ? -17.15900 34.03000 -18.74600 1.000 62.82121 85 LEU A O 1
ATOM 689 N N . ASP A 1 86 ? -15.09000 33.23200 -18.40000 1.000 61.48350 86 ASP A N 1
ATOM 690 C CA . ASP A 1 86 ? -14.72700 34.37800 -17.57100 1.000 61.82871 86 ASP A CA 1
ATOM 691 C C . ASP A 1 86 ? -13.37700 34.94600 -17.99900 1.000 60.45243 86 ASP A C 1
ATOM 692 O O . ASP A 1 86 ? -12.86300 34.57900 -19.06000 1.000 56.74349 86 ASP A O 1
ATOM 697 N N . ASN A 1 87 ? -12.78700 35.82000 -17.17800 1.000 57.65216 87 ASN A N 1
ATOM 698 C CA . ASN A 1 87 ? -11.59000 36.57100 -17.54600 1.000 56.44104 87 ASN A CA 1
ATOM 699 C C . ASN A 1 87 ? -10.28400 35.88900 -17.12800 1.000 54.02171 87 ASN A C 1
ATOM 700 O O . ASN A 1 87 ? -9.22800 36.52900 -17.18700 1.000 54.29614 87 ASN A O 1
ATOM 705 N N . GLY A 1 88 ? -10.32800 34.61700 -16.72300 1.000 54.02288 88 GLY A N 1
ATOM 706 C CA . GLY A 1 88 ? -9.13800 33.97600 -16.17500 1.000 55.98472 88 GLY A CA 1
ATOM 707 C C . GLY A 1 88 ? -7.95100 33.97200 -17.12600 1.000 55.89262 88 GLY A C 1
ATOM 708 O O . GLY A 1 88 ? -6.80200 34.10400 -16.69600 1.000 56.02732 88 GLY A O 1
ATOM 709 N N . TYR A 1 89 ? -8.20500 33.80300 -18.42600 1.000 53.21842 89 TYR A N 1
ATOM 710 C CA . TYR A 1 89 ? -7.10600 33.80900 -19.39200 1.000 54.81341 89 TYR A CA 1
ATOM 711 C C . TYR A 1 89 ? -6.57400 35.22000 -19.61600 1.000 54.24703 89 TYR A C 1
ATOM 712 O O . TYR A 1 89 ? -5.35400 35.43200 -19.64600 1.000 53.93144 89 TYR A O 1
ATOM 721 N N . LEU A 1 90 ? -7.48000 36.19300 -19.77000 1.000 51.87978 90 LEU A N 1
ATOM 722 C CA . LEU A 1 90 ? -7.08200 37.59800 -19.82400 1.000 51.38543 90 LEU A CA 1
ATOM 723 C C . LEU A 1 90 ? -6.25900 37.98900 -18.60600 1.000 52.26943 90 LEU A C 1
ATOM 724 O O . LEU A 1 90 ? -5.29800 38.75800 -18.71700 1.000 51.60282 90 LEU A O 1
ATOM 729 N N . GLN A 1 91 ? -6.63800 37.48200 -17.43000 1.000 51.74759 91 GLN A N 1
ATOM 730 C CA . GLN A 1 91 ? -5.91900 37.82000 -16.21000 1.000 53.66367 91 GLN A CA 1
ATOM 731 C C . GLN A 1 91 ? -4.46900 37.36100 -16.28300 1.000 57.01712 91 GLN A C 1
ATOM 732 O O . GLN A 1 91 ? -3.55300 38.10600 -15.91200 1.000 53.97360 91 GLN A O 1
ATOM 738 N N . THR A 1 92 ? -4.24400 36.13700 -16.77800 1.000 55.57656 92 THR A N 1
ATOM 739 C CA . THR A 1 92 ? -2.88500 35.61800 -16.92400 1.000 56.29999 92 THR A CA 1
ATOM 740 C C . THR A 1 92 ? -2.07000 36.46000 -17.90400 1.000 56.22161 92 THR A C 1
ATOM 741 O O . THR A 1 92 ? -0.89800 36.77100 -17.64600 1.000 56.96433 92 THR A O 1
ATOM 745 N N . ILE A 1 93 ? -2.67900 36.85200 -19.02700 1.000 55.39758 93 ILE A N 1
ATOM 746 C CA . ILE A 1 93 ? -1.98100 37.68600 -20.00300 1.000 55.31957 93 ILE A CA 1
ATOM 747 C C . ILE A 1 93 ? -1.57900 39.01700 -19.37700 1.000 54.09668 93 ILE A C 1
ATOM 748 O O . ILE A 1 93 ? -0.44400 39.48000 -19.54700 1.000 55.02038 93 ILE A O 1
ATOM 753 N N . HIS A 1 94 ? -2.49100 39.62900 -18.61100 1.000 52.73375 94 HIS A N 1
ATOM 754 C CA . HIS A 1 94 ? -2.20500 40.88600 -17.91600 1.000 53.39796 94 HIS A CA 1
ATOM 755 C C . HIS A 1 94 ? -1.01400 40.74500 -16.97000 1.000 53.84070 94 HIS A C 1
ATOM 756 O O . HIS A 1 94 ? -0.11100 41.59000 -16.96300 1.000 54.92034 94 HIS A O 1
ATOM 763 N N . CYS A 1 95 ? -0.99100 39.68700 -16.15500 1.000 55.10301 95 CYS A N 1
ATOM 764 C CA . CYS A 1 95 ? 0.13100 39.51000 -15.23300 1.000 55.59685 95 CYS A CA 1
ATOM 765 C C . CYS A 1 95 ? 1.45800 39.39000 -15.97900 1.000 57.99612 95 CYS A C 1
ATOM 766 O O . CYS A 1 95 ? 2.46900 39.96900 -15.56000 1.000 56.81986 95 CYS A O 1
ATOM 769 N N . ILE A 1 96 ? 1.46900 38.64400 -17.08600 1.000 56.71269 96 ILE A N 1
ATOM 770 C CA . ILE A 1 96 ? 2.69700 38.45600 -17.85700 1.000 59.19159 96 ILE A CA 1
ATOM 771 C C . ILE A 1 96 ? 3.22100 39.79900 -18.35600 1.000 58.67614 96 ILE A C 1
ATOM 772 O O . ILE A 1 96 ? 4.40100 40.13000 -18.18000 1.000 58.71215 96 ILE A O 1
ATOM 777 N N . ILE A 1 97 ? 2.34000 40.60100 -18.96500 1.000 56.49885 97 ILE A N 1
ATOM 778 C CA . ILE A 1 97 ? 2.73800 41.90300 -19.50500 1.000 56.76276 97 ILE A CA 1
ATOM 779 C C . ILE A 1 97 ? 3.21800 42.83200 -18.39500 1.000 56.73955 97 ILE A C 1
ATOM 780 O O . ILE A 1 97 ? 4.26000 43.48900 -18.51500 1.000 57.93507 97 ILE A O 1
ATOM 785 N N . GLN A 1 98 ? 2.46100 42.91300 -17.30100 1.000 55.47952 98 GLN A N 1
ATOM 786 C CA . GLN A 1 98 ? 2.79400 43.88100 -16.26600 1.000 55.31029 98 GLN A CA 1
ATOM 787 C C . GLN A 1 98 ? 4.13500 43.57800 -15.62100 1.000 56.81762 98 GLN A C 1
ATOM 788 O O . GLN A 1 98 ? 4.84100 44.50200 -15.20700 1.000 58.31933 98 GLN A O 1
ATOM 794 N N . LEU A 1 99 ? 4.51900 42.30800 -15.54400 1.000 57.06243 99 LEU A N 1
ATOM 795 C CA . LEU A 1 99 ? 5.75900 41.96500 -14.86200 1.000 59.65005 99 LEU A CA 1
ATO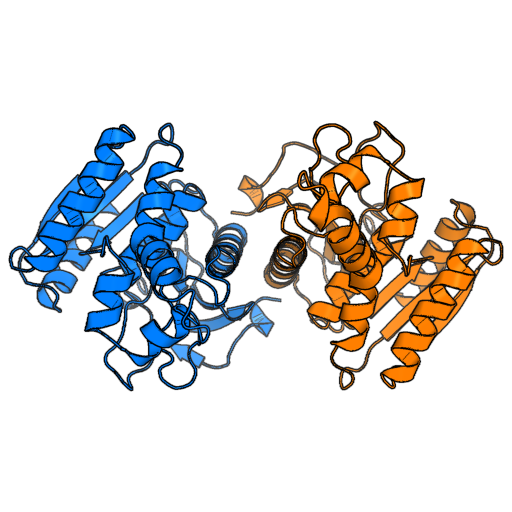M 796 C C . LEU A 1 99 ? 6.95600 41.89700 -15.80100 1.000 59.90335 99 LEU A C 1
ATOM 797 O O . LEU A 1 99 ? 8.07800 42.22600 -15.39100 1.000 62.12787 99 LEU A O 1
ATOM 802 N N . LEU A 1 100 ? 6.74800 41.47700 -17.04400 1.000 60.86524 100 LEU A N 1
ATOM 803 C CA . LEU A 1 100 ? 7.84100 41.36600 -18.00000 1.000 65.91447 100 LEU A CA 1
ATOM 804 C C . LEU A 1 100 ? 8.11200 42.65100 -18.77400 1.000 66.70116 100 LEU A C 1
ATOM 805 O O . LEU A 1 100 ? 9.23400 42.83300 -19.25500 1.000 69.66011 100 LEU A O 1
ATOM 810 N N . SER A 1 101 ? 7.13200 43.54200 -18.91700 1.000 63.90755 101 SER A N 1
ATOM 811 C CA . SER A 1 101 ? 7.36300 44.75900 -19.68800 1.000 68.15897 101 SER A CA 1
ATOM 812 C C . SER A 1 101 ? 8.26500 45.73400 -18.93000 1.000 67.80737 101 SER A C 1
ATOM 813 O O . SER A 1 101 ? 8.27100 45.78700 -17.69700 1.000 67.23043 101 SER A O 1
ATOM 816 N N . ASN A 1 102 ? 9.04100 46.51400 -19.68800 1.000 67.89723 102 ASN A N 1
ATOM 817 C CA . ASN A 1 102 ? 9.95400 47.50200 -19.12200 1.000 66.26284 102 ASN A CA 1
ATOM 818 C C . ASN A 1 102 ? 9.62400 48.91300 -19.60300 1.000 65.47712 102 ASN A C 1
ATOM 819 O O . ASN A 1 102 ? 10.50800 49.76800 -19.68600 1.000 68.68730 102 ASN A O 1
ATOM 824 N N . THR A 1 103 ? 8.35300 49.16200 -19.91400 1.000 63.17751 103 THR A N 1
ATOM 825 C CA . THR A 1 103 ? 7.87100 50.46500 -20.35200 1.000 67.64534 103 THR A CA 1
ATOM 826 C C . THR A 1 103 ? 6.51800 50.74000 -19.70500 1.000 67.71959 103 THR A C 1
ATOM 827 O O . THR A 1 103 ? 5.81300 49.82300 -19.27600 1.000 67.90311 103 THR A O 1
ATOM 831 N N . ASN A 1 104 ? 6.14200 52.01800 -19.68000 1.000 69.33124 104 ASN A N 1
ATOM 832 C CA . ASN A 1 104 ? 4.85600 52.44400 -19.13900 1.000 69.82964 104 ASN A CA 1
ATOM 833 C C . ASN A 1 104 ? 3.69700 51.92300 -19.99200 1.000 70.70245 104 ASN A C 1
ATOM 834 O O . ASN A 1 104 ? 3.87900 51.44500 -21.11800 1.000 68.76603 104 ASN A O 1
ATOM 839 N N . GLN A 1 105 ? 2.48200 52.04000 -19.44100 1.000 69.21065 105 GLN A N 1
ATOM 840 C CA . GLN A 1 105 ? 1.28000 51.63600 -20.16900 1.000 66.94617 105 GLN A CA 1
ATOM 841 C C . GLN A 1 105 ? 1.09200 52.46300 -21.43300 1.000 67.20230 105 GLN A C 1
ATOM 842 O O . GLN A 1 105 ? 0.66300 51.93900 -22.46900 1.000 65.29622 105 GLN A O 1
ATOM 848 N N . GLU A 1 106 ? 1.36200 53.76900 -21.34900 1.000 66.93729 106 GLU A N 1
ATOM 849 C CA . GLU A 1 106 ? 1.22100 54.66000 -22.49500 1.000 68.05835 106 GLU A CA 1
ATOM 850 C C . GLU A 1 106 ? 2.18600 54.31700 -23.62700 1.000 70.04950 106 GLU A C 1
ATOM 851 O O . GLU A 1 106 ? 1.98300 54.78000 -24.75500 1.000 71.31694 106 GLU A O 1
ATOM 854 N N . ASP A 1 107 ? 3.23700 53.54000 -23.35200 1.000 69.50827 107 ASP A N 1
ATOM 855 C CA . ASP A 1 107 ? 4.21100 53.12900 -24.35900 1.000 68.13364 107 ASP A CA 1
ATOM 856 C C . ASP A 1 107 ? 4.05000 51.66500 -24.74400 1.000 65.99439 107 ASP A C 1
ATOM 857 O O . ASP A 1 107 ? 4.97200 51.06900 -25.31700 1.000 66.12274 107 ASP A O 1
ATOM 862 N N . THR A 1 108 ? 2.90200 51.07900 -24.41600 1.000 63.27959 108 THR A N 1
ATOM 863 C CA . THR A 1 108 ? 2.54100 49.70900 -24.74500 1.000 59.74105 108 THR A CA 1
ATOM 864 C C . THR A 1 108 ? 1.46200 49.74600 -25.82200 1.000 58.99145 108 THR A C 1
ATOM 865 O O . THR A 1 108 ? 0.56100 50.58800 -25.76700 1.000 59.28334 108 THR A O 1
ATOM 869 N N . TYR A 1 109 ? 1.55800 48.84100 -26.79900 1.000 56.83469 109 TYR A N 1
ATOM 870 C CA . TYR A 1 109 ? 0.66100 48.82500 -27.95600 1.000 55.99868 109 TYR A CA 1
ATOM 871 C C . TYR A 1 109 ? 0.12100 47.41900 -28.18300 1.000 54.54945 109 TYR A C 1
ATOM 872 O O . TYR A 1 109 ? 0.90100 46.47000 -28.31300 1.000 56.30546 109 TYR A O 1
ATOM 881 N N . LEU A 1 110 ? -1.20700 47.28400 -28.22600 1.000 53.18796 110 LEU A N 1
ATOM 882 C CA . LEU A 1 110 ? -1.87000 45.99900 -28.45200 1.000 52.80512 110 LEU A CA 1
ATOM 883 C C . LEU A 1 110 ? -2.25100 45.88200 -29.93200 1.000 55.60429 110 LEU A C 1
ATOM 884 O O . LEU A 1 110 ? -2.96000 46.74600 -30.46400 1.000 56.18669 110 LEU A O 1
ATOM 889 N N . LEU A 1 111 ? -1.79900 44.80700 -30.58400 1.000 55.65199 111 LEU A N 1
ATOM 890 C CA . LEU A 1 111 ? -1.98800 44.59500 -32.01500 1.000 56.16735 111 LEU A CA 1
ATOM 891 C C . LEU A 1 111 ? -2.67700 43.26000 -32.27500 1.000 57.07493 111 LEU A C 1
ATOM 892 O O . LEU A 1 111 ? -2.50800 42.29700 -31.52300 1.000 57.35756 111 LEU A O 1
ATOM 897 N N . GLY A 1 112 ? -3.44400 43.20800 -33.35800 1.000 60.21000 112 GLY A N 1
ATOM 898 C CA . GLY A 1 112 ? -4.12400 41.98100 -33.72000 1.000 59.50424 112 GLY A CA 1
ATOM 899 C C . GLY A 1 112 ? -5.15200 42.20500 -34.80600 1.000 58.69737 112 GLY A C 1
ATOM 900 O O . GLY A 1 112 ? -5.62300 43.33000 -34.98700 1.000 59.40623 112 GLY A O 1
ATOM 901 N N . SER A 1 113 ? -5.50200 41.15500 -35.54500 1.000 58.61686 113 SER A N 1
ATOM 902 C CA . SER A 1 113 ? -6.50000 41.24100 -36.60000 1.000 58.64284 113 SER A CA 1
ATOM 903 C C . SER A 1 113 ? -7.54000 40.14600 -36.38900 1.000 60.12496 113 SER A C 1
ATOM 904 O O . SER A 1 113 ? -7.20300 39.04500 -35.94500 1.000 59.35392 113 SER A O 1
ATOM 907 N N . SER A 1 114 ? -8.80400 40.45600 -36.68900 1.000 56.59930 114 SER A N 1
ATOM 908 C CA . SER A 1 114 ? -9.91600 39.50300 -36.57200 1.000 59.16971 114 SER A CA 1
ATOM 909 C C . SER A 1 114 ? -10.01400 39.04200 -35.12200 1.000 56.05326 114 SER A C 1
ATOM 910 O O . SER A 1 114 ? -10.19200 39.89900 -34.24200 1.000 57.11589 114 SER A O 1
ATOM 913 N N . LYS A 1 115 ? -9.92900 37.73700 -34.82700 1.000 56.85000 115 LYS A N 1
ATOM 914 C CA . LYS A 1 115 ? -9.98600 37.28400 -33.43900 1.000 57.08002 115 LYS A CA 1
ATOM 915 C C . LYS A 1 115 ? -8.85800 37.89500 -32.61500 1.000 58.16970 115 LYS A C 1
ATOM 916 O O . LYS A 1 115 ? -9.03100 38.18300 -31.42600 1.000 55.54228 115 LYS A O 1
ATOM 922 N N . GLY A 1 116 ? -7.69700 38.10400 -33.23300 1.000 57.60138 116 GLY A N 1
ATOM 923 C CA . GLY A 1 116 ? -6.61000 38.75700 -32.52700 1.000 56.49472 116 GLY A CA 1
ATOM 924 C C . GLY A 1 116 ? -6.94600 40.18500 -32.15100 1.000 57.23353 116 GLY A C 1
ATOM 925 O O . GLY A 1 116 ? -6.53700 40.67000 -31.08900 1.000 55.04772 116 GLY A O 1
ATOM 926 N N . GLY A 1 117 ? -7.68700 40.88200 -33.01800 1.000 54.59016 117 GLY A N 1
ATOM 927 C CA . GLY A 1 117 ? -8.15900 42.20900 -32.66400 1.000 54.90287 117 GLY A CA 1
ATOM 928 C C . GLY A 1 117 ? -9.11000 42.18400 -31.48000 1.000 53.38631 117 GLY A C 1
ATOM 929 O O . GLY A 1 117 ? -9.07800 43.07700 -30.62900 1.000 48.26208 117 GLY A O 1
ATOM 930 N N . VAL A 1 118 ? -9.97300 41.16800 -31.42100 1.000 53.60057 118 VAL A N 1
ATOM 931 C CA . VAL A 1 118 ? -10.90300 41.05000 -30.30500 1.000 52.59737 118 VAL A CA 1
ATOM 932 C C . VAL A 1 118 ? -10.14800 40.78800 -29.00700 1.000 52.55681 118 VAL A C 1
ATOM 933 O O . VAL A 1 118 ? -10.48200 41.35100 -27.96000 1.000 53.02330 118 VAL A O 1
ATOM 937 N N . GLY A 1 119 ? -9.13100 39.92200 -29.04500 1.000 52.96856 119 GLY A N 1
ATOM 938 C CA . GLY A 1 119 ? -8.35200 39.67700 -27.83900 1.000 52.32990 119 GLY A CA 1
ATOM 939 C C . GLY A 1 119 ? -7.70300 40.94300 -27.31400 1.000 54.26849 119 GLY A C 1
ATOM 940 O O . GLY A 1 119 ? -7.74000 41.22100 -26.11000 1.000 52.73084 119 GLY A O 1
ATOM 941 N N . ALA A 1 120 ? -7.15000 41.75200 -28.22200 1.000 52.92589 120 ALA A N 1
ATOM 942 C CA . ALA A 1 120 ? -6.58100 43.04500 -27.85300 1.000 52.51151 120 ALA A CA 1
ATOM 943 C C . ALA A 1 120 ? -7.61700 43.94500 -27.18200 1.000 50.94931 120 ALA A C 1
ATOM 944 O O . ALA A 1 120 ? -7.34800 44.54000 -26.13400 1.000 53.37808 120 ALA A O 1
ATOM 946 N N . LEU A 1 121 ? -8.80500 44.07200 -27.78300 1.000 52.29380 121 LEU A N 1
ATOM 947 C CA . LEU A 1 121 ? -9.87700 44.84500 -27.15400 1.000 51.50578 121 LEU A CA 1
ATOM 948 C C . LEU A 1 121 ? -10.25900 44.27500 -25.78700 1.000 49.57073 121 LEU A C 1
ATOM 949 O O . LEU A 1 121 ? -10.44600 45.03000 -24.82500 1.000 52.85305 121 LEU A O 1
ATOM 954 N N . LEU A 1 122 ? -10.43300 42.95300 -25.69300 1.000 48.58241 122 LEU A N 1
ATOM 955 C CA . LEU A 1 122 ? -10.83100 42.36000 -24.41500 1.000 50.70048 122 LEU A CA 1
ATOM 956 C C . LEU A 1 122 ? -9.82200 42.69400 -23.32700 1.000 50.44279 122 LEU A C 1
ATOM 957 O O . LEU A 1 122 ? -10.19100 43.11700 -22.22400 1.000 50.30676 122 LEU A O 1
ATOM 962 N N . LEU A 1 123 ? -8.53500 42.50500 -23.62100 1.000 51.29541 123 LEU A N 1
ATOM 963 C CA . LEU A 1 123 ? -7.50400 42.82700 -22.64100 1.000 52.02694 123 LEU A CA 1
ATOM 964 C C . LEU A 1 123 ? -7.46500 44.32600 -22.36600 1.000 52.77947 123 LEU A C 1
ATOM 965 O O . LEU A 1 123 ? -7.43300 44.75500 -21.20200 1.000 49.42687 123 LEU A O 1
ATOM 970 N N . GLY A 1 124 ? -7.46900 45.13500 -23.43200 1.000 49.45757 124 GLY A N 1
ATOM 971 C CA . GLY A 1 124 ? -7.29900 46.57000 -23.26500 1.000 49.79791 124 GLY A CA 1
ATOM 972 C C . GLY A 1 124 ? -8.42500 47.20800 -22.47900 1.000 53.00469 124 GLY A C 1
ATOM 973 O O . GLY A 1 124 ? -8.18400 48.03900 -21.60000 1.000 53.42522 124 GLY A O 1
ATOM 974 N N . LEU A 1 125 ? -9.66700 46.81200 -22.76700 1.000 51.72236 125 LEU A N 1
ATOM 975 C CA . LEU A 1 125 ? -10.82300 47.39500 -22.09600 1.000 49.06355 125 LEU A CA 1
ATOM 976 C C . LEU A 1 125 ? -10.96900 46.90000 -20.66000 1.000 51.12599 125 LEU A C 1
ATOM 977 O O . LEU A 1 125 ? -11.52100 47.61600 -19.81700 1.000 51.64862 125 LEU A O 1
ATOM 982 N N . THR A 1 126 ? -10.50200 45.68600 -20.36700 1.000 53.09086 126 THR A N 1
ATOM 983 C CA . THR A 1 126 ? -10.59900 45.15900 -19.00700 1.000 49.12149 126 THR A CA 1
ATOM 984 C C . THR A 1 126 ? -9.54800 45.76600 -18.08700 1.000 53.18409 126 THR A C 1
ATOM 985 O O . THR A 1 126 ? -9.82400 46.01600 -16.90600 1.000 55.18548 126 THR A O 1
ATOM 989 N N . TYR A 1 127 ? -8.33800 45.99400 -18.59400 1.000 52.62504 127 TYR A N 1
ATOM 990 C CA . TYR A 1 127 ? -7.20800 46.35400 -17.74900 1.000 55.73056 127 TYR A CA 1
ATOM 991 C C . TYR A 1 127 ? -6.57900 47.69400 -18.11100 1.000 58.27505 127 TYR A C 1
ATOM 992 O O . TYR A 1 127 ? -5.48600 48.00000 -17.62300 1.000 57.19053 127 TYR A O 1
ATOM 1001 N N . ASN A 1 128 ? -7.23600 48.50400 -18.94300 1.000 54.10496 128 ASN A N 1
ATOM 1002 C CA . ASN A 1 128 ? -6.85300 49.90500 -19.14900 1.000 54.49793 128 ASN A CA 1
ATOM 1003 C C . ASN A 1 128 ? -5.52400 50.03800 -19.90000 1.000 51.77522 128 ASN A C 1
ATOM 1004 O O . ASN A 1 128 ? -4.63800 50.79000 -19.49900 1.000 52.45168 128 ASN A O 1
ATOM 1009 N N . TYR A 1 129 ? -5.39400 49.30600 -21.00800 1.000 53.86474 129 TYR A N 1
ATOM 1010 C CA . TYR A 1 129 ? -4.31200 49.55300 -21.95500 1.000 54.98487 129 TYR A CA 1
ATOM 1011 C C . TYR A 1 129 ? -4.81900 50.54200 -22.99900 1.000 53.93247 129 TYR A C 1
ATOM 1012 O O . TYR A 1 129 ? -5.70400 50.18300 -23.79100 1.000 53.62332 129 TYR A O 1
ATOM 1021 N N . PRO A 1 130 ? -4.30400 51.78000 -23.04700 1.000 53.99043 130 PRO A N 1
ATOM 1022 C CA . PRO A 1 130 ? -4.94400 52.80300 -23.89700 1.000 58.47343 130 PRO A CA 1
ATOM 1023 C C . PRO A 1 130 ? -4.70500 52.62800 -25.39400 1.000 56.59078 130 PRO A C 1
ATOM 1024 O O . PRO A 1 130 ? -5.57400 53.01600 -26.18500 1.000 59.04225 130 PRO A O 1
ATOM 1028 N N . ASN A 1 131 ? -3.56500 52.07100 -25.80600 1.000 57.29506 131 ASN A N 1
ATOM 1029 C CA . ASN A 1 131 ? -3.17500 52.01800 -27.21900 1.000 58.54736 131 ASN A CA 1
ATOM 1030 C C . ASN A 1 131 ? -3.56800 50.66900 -27.81200 1.000 57.86146 131 ASN A C 1
ATOM 1031 O O . ASN A 1 131 ? -2.93100 49.64700 -27.52600 1.000 58.22652 131 ASN A O 1
ATOM 1036 N N . ILE A 1 132 ? -4.59700 50.67500 -28.66000 1.000 54.69538 132 ILE A N 1
ATOM 1037 C CA . ILE A 1 132 ? -5.13300 49.47500 -29.29700 1.000 52.14818 132 ILE A CA 1
ATOM 1038 C C . ILE A 1 132 ? -5.28100 49.78300 -30.79000 1.000 56.80166 132 ILE A C 1
ATOM 1039 O O . ILE A 1 132 ? -6.09500 50.62800 -31.17300 1.000 57.90012 132 ILE A O 1
ATOM 1044 N N . ILE A 1 133 ? -4.48500 49.12200 -31.62400 1.000 55.96192 133 ILE A N 1
ATOM 1045 C CA . ILE A 1 133 ? -4.45400 49.33700 -33.07800 1.000 58.50275 133 ILE A CA 1
ATOM 1046 C C . ILE A 1 133 ? -4.66300 47.97500 -33.71100 1.000 57.37559 133 ILE A C 1
ATOM 1047 O O . ILE A 1 133 ? -3.74500 47.14500 -33.71600 1.000 58.03880 133 ILE A O 1
ATOM 1052 N N . ILE A 1 134 ? -5.85700 47.74900 -34.25300 1.000 54.79048 134 ILE A N 1
ATOM 1053 C CA . ILE A 1 134 ? -6.31000 46.42400 -34.64200 1.000 54.60103 134 ILE A CA 1
ATOM 1054 C C . ILE A 1 134 ? -6.99600 46.52300 -36.00000 1.000 58.46543 134 ILE A C 1
ATOM 1055 O O . ILE A 1 134 ? -7.27300 47.61000 -36.50800 1.000 63.22205 134 ILE A O 1
ATOM 1060 N N . ASN A 1 135 ? -7.24300 45.36300 -36.59900 1.000 58.03683 135 ASN A N 1
ATOM 1061 C CA . ASN A 1 135 ? -7.91400 45.28300 -37.88600 1.000 61.18709 135 ASN A CA 1
ATOM 1062 C C . ASN A 1 135 ? -9.09600 44.33100 -37.79800 1.000 61.74225 135 ASN A C 1
ATOM 1063 O O . ASN A 1 135 ? -9.00600 43.27700 -37.16400 1.000 58.65703 135 ASN A O 1
ATOM 1068 N N . ALA A 1 136 ? -10.19900 44.73000 -38.43100 1.000 60.83060 136 ALA A N 1
ATOM 1069 C CA . ALA A 1 136 ? -11.41200 43.93600 -38.63100 1.000 62.42656 136 ALA A CA 1
ATOM 1070 C C . ALA A 1 136 ? -11.79600 43.00900 -37.46800 1.000 55.44210 136 ALA A C 1
ATOM 1071 O O . ALA A 1 136 ? -11.94300 41.79400 -37.66600 1.000 58.27280 136 ALA A O 1
ATOM 1073 N N . PRO A 1 137 ? -11.99400 43.54000 -36.26500 1.000 57.13396 137 PRO A N 1
ATOM 1074 C CA . PRO A 1 137 ? -12.51800 42.70700 -35.18000 1.000 57.28468 137 PRO A CA 1
ATOM 1075 C C . PRO A 1 137 ? -14.00200 42.41200 -35.36000 1.000 58.13835 137 PRO A C 1
ATOM 1076 O O . PRO A 1 137 ? -14.74700 43.16300 -35.99500 1.000 58.60980 137 PRO A O 1
ATOM 1080 N N . GLN A 1 138 ? -14.42600 41.29800 -34.76500 1.000 54.80332 138 GLN A N 1
ATOM 1081 C CA . GLN A 1 138 ? -15.83800 40.95900 -34.71400 1.000 55.97411 138 GLN A CA 1
ATOM 1082 C C . GLN A 1 138 ? -16.51800 41.70000 -33.56800 1.000 56.78311 138 GLN A C 1
ATOM 1083 O O . GLN A 1 138 ? -15.87800 42.14900 -32.61700 1.000 55.59198 138 GLN A O 1
ATOM 1089 N N . ALA A 1 139 ? -17.83300 41.84800 -33.68600 1.000 57.78309 139 ALA A N 1
ATOM 1090 C CA . ALA A 1 139 ? -18.65600 42.37900 -32.61100 1.000 56.42207 139 ALA A CA 1
ATOM 1091 C C . ALA A 1 139 ? -19.48200 41.29500 -31.93800 1.000 55.96266 139 ALA A C 1
ATOM 1092 O O . ALA A 1 139 ? -19.46600 41.17700 -30.71100 1.000 56.32510 139 ALA A O 1
ATOM 1094 N N . LYS A 1 140 ? -20.19500 40.48500 -32.71600 1.000 54.22355 140 LYS A N 1
ATOM 1095 C CA . LYS A 1 140 ? -20.98100 39.37200 -32.18600 1.000 56.59854 140 LYS A CA 1
ATOM 1096 C C . LYS A 1 140 ? -20.12300 38.11700 -32.27100 1.000 56.71877 140 LYS A C 1
ATOM 1097 O O . LYS A 1 140 ? -20.00500 37.50100 -33.33500 1.000 56.76779 140 LYS A O 1
ATOM 1103 N N . LEU A 1 141 ? -19.52800 37.73100 -31.13800 1.000 55.53569 141 LEU A N 1
ATOM 1104 C CA . LEU A 1 141 ? -18.47600 36.72100 -31.16200 1.000 54.31844 141 LEU A CA 1
ATOM 1105 C C . LEU A 1 141 ? -19.02500 35.34700 -31.52300 1.000 56.09553 141 LEU A C 1
ATOM 1106 O O . LEU A 1 141 ? -18.40500 34.61900 -32.30300 1.000 56.95372 141 LEU A O 1
ATOM 1111 N N . ALA A 1 142 ? -20.18000 34.97100 -30.95900 1.000 55.34650 142 ALA A N 1
ATOM 1112 C CA . ALA A 1 142 ? -20.73700 33.64400 -31.21900 1.000 56.56649 142 ALA A CA 1
ATOM 1113 C C . ALA A 1 142 ? -21.16000 33.48800 -32.67800 1.000 59.25840 142 ALA A C 1
ATOM 1114 O O . ALA A 1 142 ? -20.97000 32.41800 -33.27100 1.000 57.22594 142 ALA A O 1
ATOM 1116 N N . ASP A 1 143 ? -21.76800 34.52700 -33.25800 1.000 59.31125 143 ASP A N 1
ATOM 1117 C CA . ASP A 1 143 ? -22.13800 34.47400 -34.67000 1.000 59.93654 143 ASP A CA 1
ATOM 1118 C C . ASP A 1 143 ? -20.93400 34.14500 -35.54200 1.000 58.28544 143 ASP A C 1
ATOM 1119 O O . ASP A 1 143 ? -21.04600 33.37200 -36.49900 1.000 64.57068 143 ASP A O 1
ATOM 1124 N N . TYR A 1 144 ? -19.77300 34.72300 -35.22600 1.000 60.57004 144 TYR A N 1
ATOM 1125 C CA . TYR A 1 144 ? -18.59900 34.50600 -36.06400 1.000 63.78951 144 TYR A CA 1
ATOM 1126 C C . TYR A 1 144 ? -17.97600 33.13500 -35.83600 1.000 63.59274 144 TYR A C 1
ATOM 1127 O O . TYR A 1 144 ? -17.53700 32.49900 -36.79700 1.000 63.31166 144 TYR A O 1
ATOM 1136 N N . ILE A 1 145 ? -17.88700 32.68000 -34.57800 1.000 60.63417 145 ILE A N 1
ATOM 1137 C CA . ILE A 1 145 ? -17.36300 31.33700 -34.32500 1.000 63.33141 145 ILE A CA 1
ATOM 1138 C C . ILE A 1 145 ? -18.20200 30.30100 -35.05300 1.000 63.88655 145 ILE A C 1
ATOM 1139 O O . ILE A 1 145 ? -17.68200 29.29400 -35.55500 1.000 65.87190 145 ILE A O 1
ATOM 1144 N N . LYS A 1 146 ? -19.51600 30.53000 -35.12200 1.000 62.83847 146 LYS A N 1
ATOM 1145 C CA . LYS A 1 146 ? -20.40200 29.61900 -35.83700 1.000 66.22427 146 LYS A CA 1
ATOM 1146 C C . LYS A 1 146 ? -19.95600 29.44700 -37.28400 1.000 68.56060 146 LYS A C 1
ATOM 1147 O O . LYS A 1 146 ? -20.03500 28.34600 -37.84400 1.000 69.72274 146 LYS A O 1
ATOM 1153 N N . THR A 1 147 ? -19.47700 30.52500 -37.90100 1.000 67.33461 147 THR A N 1
ATOM 1154 C CA . THR A 1 147 ? -19.05000 30.47300 -39.29600 1.000 70.68732 147 THR A CA 1
ATOM 1155 C C . THR A 1 147 ? -17.63700 29.93600 -39.47700 1.000 75.61649 147 THR A C 1
ATOM 1156 O O . THR A 1 147 ? -17.18300 29.83000 -40.61900 1.000 75.90822 147 THR A O 1
ATOM 1160 N N . ARG A 1 148 ? -16.93200 29.60800 -38.39800 1.000 70.67621 148 ARG A N 1
ATOM 1161 C CA . ARG A 1 148 ? -15.54200 29.16800 -38.47900 1.000 74.35651 148 ARG A CA 1
ATOM 1162 C C . ARG A 1 148 ? -15.32200 27.74600 -37.98600 1.000 77.11720 148 ARG A C 1
ATOM 1163 O O . ARG A 1 148 ? -14.51200 27.02300 -38.57000 1.000 77.95822 148 ARG A O 1
ATOM 1171 N N . SER A 1 149 ? -16.00800 27.32300 -36.92200 1.000 76.24839 149 SER A N 1
ATOM 1172 C CA . SER A 1 149 ? -15.85000 25.96400 -36.40700 1.000 76.71008 149 SER A CA 1
ATOM 1173 C C . SER A 1 149 ? -17.03600 25.64900 -35.50700 1.000 75.18001 149 SER A C 1
ATOM 1174 O O . SER A 1 149 ? -17.18400 26.25600 -34.44000 1.000 73.56416 149 SER A O 1
ATOM 1177 N N . LYS A 1 150 ? -17.86300 24.69100 -35.92600 1.000 76.30467 150 LYS A N 1
ATOM 1178 C CA . LYS A 1 150 ? -18.94400 24.23400 -35.06200 1.000 77.49030 150 LYS A CA 1
ATOM 1179 C C . LYS A 1 150 ? -18.39900 23.51900 -33.83300 1.000 78.07078 150 LYS A C 1
ATOM 1180 O O . LYS A 1 150 ? -19.01700 23.56400 -32.76500 1.000 75.15221 150 LYS A O 1
ATOM 1186 N N . THR A 1 151 ? -17.23500 22.87800 -33.96000 1.000 77.48033 151 THR A N 1
ATOM 1187 C CA . THR A 1 151 ? -16.63300 22.19500 -32.82200 1.000 76.52199 151 THR A CA 1
ATOM 1188 C C . THR A 1 151 ? -16.33400 23.17100 -31.68600 1.000 74.76942 151 THR A C 1
ATOM 1189 O O . THR A 1 151 ? -16.70500 22.92900 -30.53200 1.000 75.26150 151 THR A O 1
ATOM 1193 N N . ILE A 1 152 ? -15.67400 24.29100 -31.99500 1.000 74.03645 152 ILE A N 1
ATOM 1194 C CA . ILE A 1 152 ? -15.34700 25.24800 -30.94200 1.000 72.00354 152 ILE A CA 1
ATOM 1195 C C . ILE A 1 152 ? -16.61500 25.86700 -30.36500 1.000 72.69482 152 ILE A C 1
ATOM 1196 O O . ILE A 1 152 ? -16.74700 26.01500 -29.14500 1.000 69.68688 152 ILE A O 1
ATOM 1201 N N . LEU A 1 153 ? -17.57400 26.21800 -31.22500 1.000 71.88053 153 LEU A N 1
ATOM 1202 C CA . LEU A 1 153 ? -18.79800 26.85100 -30.74100 1.000 71.72824 153 LEU A CA 1
ATOM 1203 C C . LEU A 1 153 ? -19.57100 25.92200 -29.81200 1.000 71.85990 153 LEU A C 1
ATOM 1204 O O . LEU A 1 153 ? -19.97700 26.32000 -28.71300 1.000 70.12261 153 LEU A O 1
ATOM 1209 N N . SER A 1 154 ? -19.78600 24.67700 -30.23400 1.000 72.62513 154 SER A N 1
ATOM 1210 C CA . SER A 1 154 ? -20.51300 23.74100 -29.38300 1.000 72.87254 154 SER A CA 1
ATOM 1211 C C . SER A 1 154 ? -19.77400 23.52000 -28.07000 1.000 75.13142 154 SER A C 1
ATOM 1212 O O . SER A 1 154 ? -20.39500 23.35700 -27.01100 1.000 75.47721 154 SER A O 1
ATOM 1215 N N . TYR A 1 155 ? -18.44300 23.54400 -28.12100 1.000 74.31452 155 TYR A N 1
ATOM 1216 C CA . TYR A 1 155 ? -17.63300 23.41300 -26.91600 1.000 72.76458 155 TYR A CA 1
ATOM 1217 C C . TYR A 1 155 ? -17.90700 24.54300 -25.92700 1.000 72.89230 155 TYR A C 1
ATOM 1218 O O . TYR A 1 155 ? -18.12300 24.30600 -24.73000 1.000 72.21239 155 TYR A O 1
ATOM 1227 N N . MET A 1 156 ? -17.87800 25.78500 -26.40700 1.000 70.32756 156 MET A N 1
ATOM 1228 C CA . MET A 1 156 ? -18.09700 26.91500 -25.51200 1.000 70.13256 156 MET A CA 1
ATOM 1229 C C . MET A 1 156 ? -19.54200 26.98100 -25.03400 1.000 71.57370 156 MET A C 1
ATOM 1230 O O . MET A 1 156 ? -19.79900 27.44300 -23.91800 1.000 73.30422 156 MET A O 1
ATOM 1235 N N . LEU A 1 157 ? -20.49300 26.52100 -25.85400 1.000 68.76365 157 LEU A N 1
ATOM 1236 C CA . LEU A 1 157 ? -21.89300 26.51800 -25.43200 1.000 69.69551 157 LEU A CA 1
ATOM 1237 C C . LEU A 1 157 ? -22.12200 25.54900 -24.27500 1.000 74.84345 157 LEU A C 1
ATOM 1238 O O . LEU A 1 157 ? -22.95200 25.81000 -23.39800 1.000 75.40019 157 LEU A O 1
ATOM 1243 N N . GLY A 1 158 ? -21.40600 24.42900 -24.25800 1.000 76.96146 158 GLY A N 1
ATOM 1244 C CA . GLY A 1 158 ? -21.56300 23.43400 -23.21900 1.000 79.32388 158 GLY A CA 1
ATOM 1245 C C . GLY A 1 158 ? -22.55400 22.34800 -23.60700 1.000 85.36500 158 GLY A C 1
ATOM 1246 O O . GLY A 1 158 ? -23.26400 22.42600 -24.61500 1.000 86.35210 158 GLY A O 1
ATOM 1247 N N . THR A 1 159 ? -22.60000 21.31400 -22.75800 1.000 88.84605 159 THR A N 1
ATOM 1248 C CA . THR A 1 159 ? -23.37000 20.10600 -23.04000 1.000 90.16968 159 THR A CA 1
ATOM 1249 C C . THR A 1 159 ? -24.85600 20.26400 -22.72000 1.000 92.31491 159 THR A C 1
ATOM 1250 O O . THR A 1 159 ? -25.69700 19.63900 -23.38000 1.000 91.73576 159 THR A O 1
ATOM 1254 N N . SER A 1 160 ? -25.19300 21.06700 -21.71000 1.000 90.62129 160 SER A N 1
ATOM 1255 C CA . SER A 1 160 ? -26.56800 21.13100 -21.22900 1.000 93.24608 160 SER A CA 1
ATOM 1256 C C . SER A 1 160 ? -27.44300 21.86400 -22.24300 1.000 88.47841 160 SER A C 1
ATOM 1257 O O . SER A 1 160 ? -27.25900 23.06200 -22.48300 1.000 87.85541 160 SER A O 1
ATOM 1260 N N . LYS A 1 161 ? -28.40700 21.14900 -22.82700 1.000 89.68377 161 LYS A N 1
ATOM 1261 C CA . LYS A 1 161 ? -29.23200 21.73800 -23.88100 1.000 89.16608 161 LYS A CA 1
ATOM 1262 C C . LYS A 1 161 ? -29.99700 22.96200 -23.39100 1.000 88.23872 161 LYS A C 1
ATOM 1263 O O . LYS A 1 161 ? -30.20500 23.91200 -24.15700 1.000 88.82688 161 LYS A O 1
ATOM 1265 N N . ARG A 1 162 ? -30.38800 22.97400 -22.11400 1.000 85.99015 162 ARG A N 1
ATOM 1266 C CA . ARG A 1 162 ? -31.23000 24.04100 -21.58400 1.000 81.55893 162 ARG A CA 1
ATOM 1267 C C . ARG A 1 162 ? -30.51400 25.38400 -21.49600 1.000 83.16759 162 ARG A C 1
ATOM 1268 O O . ARG A 1 162 ? -31.18200 26.41100 -21.35100 1.000 84.15953 162 ARG A O 1
ATOM 1270 N N . PHE A 1 163 ? -29.18200 25.40800 -21.57900 1.000 79.55817 163 PHE A N 1
ATOM 1271 C CA . PHE A 1 163 ? -28.41600 26.63900 -21.45200 1.000 77.17974 163 PHE A CA 1
ATOM 1272 C C . PHE A 1 163 ? -27.71000 27.02600 -22.74300 1.000 73.47486 163 PHE A C 1
ATOM 1273 O O . PHE A 1 163 ? -26.86500 27.92200 -22.72500 1.000 68.44614 163 PHE A O 1
ATOM 1281 N N . GLN A 1 164 ? -28.02900 26.37600 -23.86000 1.000 76.74040 164 GLN A N 1
ATOM 1282 C CA . GLN A 1 164 ? -27.32500 26.68400 -25.10000 1.000 74.81232 164 GLN A CA 1
ATOM 1283 C C . GLN A 1 164 ? -27.64400 28.09900 -25.57700 1.000 68.41681 164 GLN A C 1
ATOM 1284 O O . GLN A 1 164 ? -26.73600 28.86700 -25.91800 1.000 67.00350 164 GLN A O 1
ATOM 1290 N N . ASP A 1 165 ? -28.92500 28.47900 -25.57400 1.000 68.81607 165 ASP A N 1
ATOM 1291 C CA . ASP A 1 165 ? -29.27900 29.81800 -26.04100 1.000 68.34043 165 ASP A CA 1
ATOM 1292 C C . ASP A 1 165 ? -28.72900 30.88900 -25.10900 1.000 67.25309 165 ASP A C 1
ATOM 1293 O O . ASP A 1 165 ? -28.26400 31.93900 -25.56800 1.000 62.92950 165 ASP A O 1
ATOM 1298 N N . ILE A 1 166 ? -28.75100 30.62900 -23.79800 1.000 64.10349 166 ILE A N 1
ATOM 1299 C CA . ILE A 1 166 ? -28.22500 31.58800 -22.83000 1.000 61.40040 166 ILE A CA 1
ATOM 1300 C C . ILE A 1 166 ? -26.72700 31.77700 -23.03000 1.000 61.21911 166 ILE A C 1
ATOM 1301 O O . ILE A 1 166 ? -26.22700 32.90700 -23.08600 1.000 61.14095 166 ILE A O 1
ATOM 1306 N N . ASN A 1 167 ? -25.98600 30.67500 -23.15600 1.000 60.52849 167 ASN A N 1
ATOM 1307 C CA . ASN A 1 167 ? -24.54400 30.80000 -23.36300 1.000 59.66251 167 ASN A CA 1
ATOM 1308 C C . ASN A 1 167 ? -24.21700 31.42800 -24.71200 1.000 60.11754 167 ASN A C 1
ATOM 1309 O O . ASN A 1 167 ? -23.24400 32.18700 -24.82100 1.000 56.82234 167 ASN A O 1
ATOM 1314 N N . TYR A 1 168 ? -25.01800 31.14000 -25.74100 1.000 61.85557 168 TYR A N 1
ATOM 1315 C CA . TYR A 1 168 ? -24.81400 31.79000 -27.03200 1.000 61.98041 168 TYR A CA 1
ATOM 1316 C C . TYR A 1 168 ? -24.85400 33.30500 -26.87700 1.000 59.94206 168 TYR A C 1
ATOM 1317 O O . TYR A 1 168 ? -23.91600 34.00500 -27.27400 1.000 58.00140 168 TYR A O 1
ATOM 1326 N N . ASP A 1 169 ? -25.91500 33.82200 -26.24700 1.000 61.19247 169 ASP A N 1
ATOM 1327 C CA . ASP A 1 169 ? -26.04700 35.26300 -26.06700 1.000 60.88164 169 ASP A CA 1
ATOM 1328 C C . ASP A 1 169 ? -24.91900 35.82200 -25.21200 1.000 58.61794 169 ASP A C 1
ATOM 1329 O O . ASP A 1 169 ? -24.42600 36.92600 -25.47200 1.000 57.77986 169 ASP A O 1
ATOM 1334 N N . TYR A 1 170 ? -24.49200 35.06700 -24.19300 1.000 59.73632 170 TYR A N 1
ATOM 1335 C CA . TYR A 1 170 ? -23.42300 35.52100 -23.30600 1.000 57.91639 170 TYR A CA 1
ATOM 1336 C C . TYR A 1 170 ? -22.10300 35.66500 -24.05600 1.000 57.28112 170 TYR A C 1
ATOM 1337 O O . TYR A 1 170 ? -21.38800 36.66100 -23.89100 1.000 56.16919 170 TYR A O 1
ATOM 1346 N N . ILE A 1 171 ? -21.74700 34.66200 -24.86300 1.000 57.42810 171 ILE A N 1
ATOM 1347 C CA . ILE A 1 171 ? -20.52900 34.75100 -25.66500 1.000 56.66946 171 ILE A CA 1
ATOM 1348 C C . ILE A 1 171 ? -20.66700 35.84200 -26.72300 1.000 56.00996 171 ILE A C 1
ATOM 1349 O O . ILE A 1 171 ? -19.73300 36.62100 -26.96000 1.000 54.01846 171 ILE A O 1
ATOM 1354 N N . ASN A 1 172 ? -21.83100 35.90900 -27.37600 1.000 56.79320 172 ASN A N 1
ATOM 1355 C CA . ASN A 1 172 ? -22.04900 36.88200 -28.44400 1.000 55.82300 172 ASN A CA 1
ATOM 1356 C C . ASN A 1 172 ? -21.83100 38.30600 -27.95700 1.000 59.20851 172 ASN A C 1
ATOM 1357 O O . ASN A 1 172 ? -21.35700 39.15800 -28.71900 1.000 57.91298 172 ASN A O 1
ATOM 1362 N N . ASP A 1 173 ? -22.14900 38.58400 -26.69300 1.000 56.43338 173 ASP A N 1
ATOM 1363 C CA . ASP A 1 173 ? -22.07900 39.94100 -26.17600 1.000 56.37716 173 ASP A CA 1
ATOM 1364 C C . ASP A 1 173 ? -20.88900 40.15600 -25.26000 1.000 55.17717 173 ASP A C 1
ATOM 1365 O O . ASP A 1 173 ? -20.79100 41.21500 -24.62800 1.000 57.25483 173 ASP A O 1
ATOM 1370 N N . PHE A 1 174 ? -19.96200 39.19500 -25.20800 1.000 53.51326 174 PHE A N 1
ATOM 1371 C CA . PHE A 1 174 ? -18.85600 39.27700 -24.26000 1.000 54.25554 174 PHE A CA 1
ATOM 1372 C C . PHE A 1 174 ? -18.02500 40.54300 -24.46700 1.000 52.35375 174 PHE A C 1
ATOM 1373 O O . PHE A 1 174 ? -17.64900 41.20800 -23.49400 1.000 52.79826 174 PHE A O 1
ATOM 1381 N N . LEU A 1 175 ? -17.71600 40.88800 -25.72400 1.000 52.35806 175 LEU A N 1
ATOM 1382 C CA . LEU A 1 175 ? -16.94500 42.10200 -25.99500 1.000 48.65923 175 LEU A CA 1
ATOM 1383 C C . LEU A 1 175 ? -17.78800 43.35900 -25.81700 1.000 50.23724 175 LEU A C 1
ATOM 1384 O O . LEU A 1 175 ? -17.31400 44.34400 -25.24500 1.000 51.66470 175 LEU A O 1
ATOM 1389 N N . LEU A 1 176 ? -19.02400 43.36100 -26.32800 1.000 52.77762 176 LEU A N 1
ATOM 1390 C CA . LEU A 1 176 ? -19.88700 44.52600 -26.14800 1.000 55.19616 176 LEU A CA 1
ATOM 1391 C C . LEU A 1 176 ? -20.05800 44.85100 -24.66700 1.000 57.50579 176 LEU A C 1
ATOM 1392 O O . LEU A 1 176 ? -20.11500 46.02500 -24.28200 1.000 57.44148 176 LEU A O 1
ATOM 1397 N N . SER A 1 177 ? -20.13200 43.81900 -23.82100 1.000 57.66725 177 SER A N 1
ATOM 1398 C CA . SER A 1 177 ? -20.23500 44.05200 -22.38100 1.000 58.75996 177 SER A CA 1
ATOM 1399 C C . SER A 1 177 ? -18.98300 44.73200 -21.84100 1.000 57.53567 177 SER A C 1
ATOM 1400 O O . SER A 1 177 ? -19.07200 45.63400 -20.99800 1.000 57.94849 177 SER A O 1
ATOM 1403 N N . LYS A 1 178 ? -17.80700 44.30900 -22.30700 1.000 54.69905 178 LYS A N 1
ATOM 1404 C CA . LYS A 1 178 ? -16.57800 44.96700 -21.88000 1.000 52.99198 178 LYS A CA 1
ATOM 1405 C C . LYS A 1 178 ? -16.57200 46.43900 -22.27400 1.000 52.27357 178 LYS A C 1
ATOM 1406 O O . LYS A 1 178 ? -16.03100 47.27500 -21.54500 1.000 52.37361 178 LYS A O 1
ATOM 1412 N N . ILE A 1 179 ? -17.13300 46.77500 -23.44400 1.000 53.12492 179 ILE A N 1
ATOM 1413 C CA . ILE A 1 179 ? -17.22300 48.18600 -23.81300 1.000 52.20476 179 ILE A CA 1
ATOM 1414 C C . ILE A 1 179 ? -18.17100 48.91600 -22.87100 1.000 54.01452 179 ILE A C 1
ATOM 1415 O O . ILE A 1 179 ? -17.86000 50.00500 -22.38100 1.000 54.27835 179 ILE A O 1
ATOM 1420 N N . LYS A 1 180 ? -19.33100 48.31400 -22.58900 1.000 56.35452 180 LYS A N 1
ATOM 1421 C CA . LYS A 1 180 ? -20.32200 48.94000 -21.72100 1.000 59.40693 180 LYS A CA 1
ATOM 1422 C C . LYS A 1 180 ? -19.78600 49.19000 -20.31400 1.000 58.14549 180 LYS A C 1
ATOM 1423 O O . LYS A 1 180 ? -20.26100 50.10000 -19.62900 1.000 58.36033 180 LYS A O 1
ATOM 1429 N N . THR A 1 181 ? -18.80600 48.40800 -19.86500 1.000 56.86515 181 THR A N 1
ATOM 1430 C CA . THR A 1 181 ? -18.32900 48.52100 -18.49100 1.000 58.60268 181 THR A CA 1
ATOM 1431 C C . THR A 1 181 ? -16.93000 49.11100 -18.39300 1.000 58.59396 181 THR A C 1
ATOM 1432 O O . THR A 1 181 ? -16.32500 49.04700 -17.32400 1.000 54.79782 181 THR A O 1
ATOM 1436 N N . CYS A 1 182 ? -16.39200 49.67800 -19.47200 1.000 57.15914 182 CYS A N 1
ATOM 1437 C CA . CYS A 1 182 ? -15.01900 50.15000 -19.39700 1.000 54.90294 182 CYS A CA 1
ATOM 1438 C C . CYS A 1 182 ? -14.96700 51.56100 -18.80900 1.000 57.32349 182 CYS A C 1
ATOM 1439 O O . CYS A 1 182 ? -15.99000 52.18400 -18.50900 1.000 56.82694 182 CYS A O 1
ATOM 1442 N N . ASP A 1 183 ? -13.74800 52.05300 -18.60700 1.000 56.76075 183 ASP A N 1
ATOM 1443 C CA . ASP A 1 183 ? -13.52500 53.35100 -17.97900 1.000 62.52370 183 ASP A CA 1
ATOM 1444 C C . ASP A 1 183 ? -13.54700 54.42800 -19.05800 1.000 61.08802 183 ASP A C 1
ATOM 1445 O O . ASP A 1 183 ? -12.58500 54.57000 -19.81700 1.000 62.07401 183 ASP A O 1
ATOM 1450 N N . SER A 1 184 ? -14.63000 55.20700 -19.10800 1.000 61.16103 184 SER A N 1
ATOM 1451 C CA . SER A 1 184 ? -14.73600 56.21200 -20.15700 1.000 63.94404 184 SER A CA 1
ATOM 1452 C C . SER A 1 184 ? -13.87800 57.44100 -19.88400 1.000 65.32330 184 SER A C 1
ATOM 1453 O O . SER A 1 184 ? -13.74700 58.29200 -20.77000 1.000 67.57288 184 SER A O 1
ATOM 1456 N N . SER A 1 185 ? -13.28600 57.55600 -18.69300 1.000 64.61602 185 SER A N 1
ATOM 1457 C CA . SER A 1 185 ? -12.39800 58.67500 -18.40800 1.000 62.13930 185 SER A CA 1
ATOM 1458 C C . SER A 1 185 ? -10.96900 58.43200 -18.88000 1.000 61.19129 185 SER A C 1
ATOM 1459 O O . SER A 1 185 ? -10.16600 59.37000 -18.87800 1.000 65.87648 185 SER A O 1
ATOM 1462 N N . LEU A 1 186 ? -10.62400 57.20600 -19.26600 1.000 59.89194 186 LEU A N 1
ATOM 1463 C CA . LEU A 1 186 ? -9.28100 56.93900 -19.76100 1.000 61.57190 186 LEU A CA 1
ATOM 1464 C C . LEU A 1 186 ? -9.06900 57.63300 -21.10300 1.000 62.08564 186 LEU A C 1
ATOM 1465 O O . LEU A 1 186 ? -9.99900 57.79500 -21.89300 1.000 61.91239 186 LEU A O 1
ATOM 1470 N N . LYS A 1 187 ? -7.82600 58.05000 -21.35600 1.000 61.09151 187 LYS A N 1
ATOM 1471 C CA . LYS A 1 187 ? -7.46200 58.67400 -22.63200 1.000 60.26723 187 LYS A CA 1
ATOM 1472 C C . LYS A 1 187 ? -7.22200 57.58800 -23.68700 1.000 60.39756 187 LYS A C 1
ATOM 1473 O O . LYS A 1 187 ? -6.09600 57.31000 -24.10400 1.000 62.37103 187 LYS A O 1
ATOM 1475 N N . TRP A 1 188 ? -8.31700 56.96800 -24.12700 1.000 57.49656 188 TRP A N 1
ATOM 1476 C CA . TRP A 1 188 ? -8.20600 55.83900 -25.04400 1.000 60.38790 188 TRP A CA 1
ATOM 1477 C C . TRP A 1 188 ? -7.59800 56.27800 -26.37400 1.000 61.19830 188 TRP A C 1
ATOM 1478 O O . TRP A 1 188 ? -7.85100 57.38200 -26.86300 1.000 62.90758 188 TRP A O 1
ATOM 1489 N N . ASN A 1 189 ? -6.78000 55.39700 -26.95400 1.000 57.93606 189 ASN A N 1
ATOM 1490 C CA . ASN A 1 189 ? -6.12500 55.63000 -28.24200 1.000 61.97717 189 ASN A CA 1
ATOM 1491 C C . ASN A 1 189 ? -6.37000 54.39000 -29.11000 1.000 59.83234 189 ASN A C 1
ATOM 1492 O O . ASN A 1 189 ? -5.46300 53.59500 -29.35900 1.000 59.11776 189 ASN A O 1
ATOM 1497 N N . ILE A 1 190 ? -7.62000 54.21300 -29.53800 1.000 54.89886 190 ILE A N 1
ATOM 1498 C CA . ILE A 1 190 ? -8.05800 53.00400 -30.22500 1.000 58.88878 190 ILE A CA 1
ATOM 1499 C C . ILE A 1 190 ? -8.12000 53.29800 -31.72100 1.000 59.47282 190 ILE A C 1
ATOM 1500 O O . ILE A 1 190 ? -8.79700 54.24600 -32.14700 1.000 61.12557 190 ILE A O 1
ATOM 1505 N N . HIS A 1 191 ? -7.40600 52.50000 -32.51100 1.000 61.08926 191 HIS A N 1
ATOM 1506 C CA . HIS A 1 191 ? -7.43100 52.59100 -33.96800 1.000 60.84152 191 HIS A CA 1
ATOM 1507 C C . HIS A 1 191 ? -7.93900 51.26700 -34.52600 1.000 60.42214 191 HIS A C 1
ATOM 1508 O O . HIS A 1 191 ? -7.41300 50.20300 -34.17800 1.000 59.38777 191 HIS A O 1
ATOM 1515 N N . ILE A 1 192 ? -8.94400 51.32500 -35.39100 1.000 60.40970 192 ILE A N 1
ATOM 1516 C CA . ILE A 1 192 ? -9.48500 50.12200 -36.01300 1.000 61.42673 192 ILE A CA 1
ATOM 1517 C C . ILE A 1 192 ? -9.51000 50.31700 -37.52600 1.000 64.20473 192 ILE A C 1
ATOM 1518 O O . ILE A 1 192 ? -10.23600 51.18100 -38.03400 1.000 63.60763 192 ILE A O 1
ATOM 1523 N N . THR A 1 193 ? -8.71600 49.52400 -38.24000 1.000 67.05135 193 THR A N 1
ATOM 1524 C CA . THR A 1 193 ? -8.77200 49.45100 -39.69300 1.000 66.34559 193 THR A CA 1
ATOM 1525 C C . THR A 1 193 ? -9.68900 48.31900 -40.12400 1.000 69.47211 193 THR A C 1
ATOM 1526 O O . THR A 1 193 ? -9.99400 47.40900 -39.35200 1.000 65.51382 193 THR A O 1
ATOM 1530 N N . CYS A 1 194 ? -10.11900 48.37900 -41.38300 1.000 70.42799 194 CYS A N 1
ATOM 1531 C CA . CYS A 1 194 ? -10.92500 47.30500 -41.94700 1.000 71.63194 194 CYS A CA 1
ATOM 1532 C C . CYS A 1 194 ? -10.83500 47.36700 -43.46700 1.000 74.60780 194 CYS A C 1
ATOM 1533 O O . CYS A 1 194 ? -10.98700 48.43900 -44.06200 1.000 76.01771 194 CYS A O 1
ATOM 1536 N N . GLY A 1 195 ? -10.57600 46.21800 -44.08400 1.000 75.78142 195 GLY A N 1
ATOM 1537 C CA . GLY A 1 195 ? -10.58900 46.14900 -45.53400 1.000 80.09974 195 GLY A CA 1
ATOM 1538 C C . GLY A 1 195 ? -11.89600 46.68100 -46.09900 1.000 79.03866 195 GLY A C 1
ATOM 1539 O O . GLY A 1 195 ? -12.98100 46.39900 -45.58300 1.000 78.22569 195 GLY A O 1
ATOM 1540 N N . LYS A 1 196 ? -11.78500 47.48600 -47.16100 1.000 90.14766 196 LYS A N 1
ATOM 1541 C CA . LYS A 1 196 ? -12.95600 48.13900 -47.73500 1.000 81.83883 196 LYS A CA 1
ATOM 1542 C C . LYS A 1 196 ? -13.89700 47.15900 -48.43000 1.000 83.11892 196 LYS A C 1
ATOM 1543 O O . LYS A 1 196 ? -15.05700 47.50600 -48.66800 1.000 84.21619 196 LYS A O 1
ATOM 1549 N N . ASP A 1 197 ? -13.43100 45.96500 -48.78600 1.000 83.19103 197 ASP A N 1
ATOM 1550 C CA . ASP A 1 197 ? -14.29700 44.92900 -49.34000 1.000 84.32528 197 ASP A CA 1
ATOM 1551 C C . ASP A 1 197 ? -14.70300 43.89000 -48.29600 1.000 81.60648 197 ASP A C 1
ATOM 1552 O O . ASP A 1 197 ? -15.20100 42.82000 -48.65900 1.000 86.68124 197 ASP A O 1
ATOM 1557 N N . ASP A 1 198 ? -14.50000 44.19000 -47.01500 1.000 79.75468 198 ASP A N 1
ATOM 1558 C CA . ASP A 1 198 ? -14.84000 43.29400 -45.90500 1.000 76.12852 198 ASP A CA 1
ATOM 1559 C C . ASP A 1 198 ? -16.17300 43.74000 -45.30100 1.000 75.09975 198 ASP A C 1
ATOM 1560 O O . ASP A 1 198 ? -16.26000 44.21900 -44.16800 1.000 74.66359 198 ASP A O 1
ATOM 1565 N N . SER A 1 199 ? -17.22500 43.58300 -46.11200 1.000 73.87631 199 SER A N 1
ATOM 1566 C CA . SER A 1 199 ? -18.54000 44.10800 -45.75200 1.000 71.56357 199 SER A CA 1
ATOM 1567 C C . SER A 1 199 ? -19.01400 43.55600 -44.41300 1.000 74.95391 199 SER A C 1
ATOM 1568 O O . SER A 1 199 ? -19.61400 44.28300 -43.61200 1.000 75.78580 199 SER A O 1
ATOM 1571 N N . TYR A 1 200 ? -18.74100 42.28100 -44.14100 1.000 72.59615 200 TYR A N 1
ATOM 1572 C CA . TYR A 1 200 ? -19.17000 41.70200 -42.87100 1.000 70.23569 200 TYR A CA 1
ATOM 1573 C C . TYR A 1 200 ? -18.58300 42.47200 -41.69300 1.000 70.98955 200 TYR A C 1
ATOM 1574 O O . TYR A 1 200 ? -19.31300 42.96600 -40.82400 1.000 69.43773 200 TYR A O 1
ATOM 1583 N N . HIS A 1 201 ? -17.26300 42.60800 -41.65800 1.000 69.21838 201 HIS A N 1
ATOM 1584 C CA . HIS A 1 201 ? -16.63900 43.28500 -40.53400 1.000 69.73755 201 HIS A CA 1
ATOM 1585 C C . HIS A 1 201 ? -16.77900 44.79900 -40.61200 1.000 71.69016 201 HIS A C 1
ATOM 1586 O O . HIS A 1 201 ? -16.59000 45.47600 -39.59400 1.000 65.56522 201 HIS A O 1
ATOM 1593 N N . LEU A 1 202 ? -17.15500 45.34400 -41.77100 1.000 66.92730 202 LEU A N 1
ATOM 1594 C CA . LEU A 1 202 ? -17.55200 46.74800 -41.81300 1.000 70.36934 202 LEU A CA 1
ATOM 1595 C C . LEU A 1 202 ? -18.82800 46.96300 -41.00600 1.000 71.20055 202 LEU A C 1
ATOM 1596 O O . LEU A 1 202 ? -18.96000 47.95800 -40.28300 1.000 67.92144 202 LEU A O 1
ATOM 1601 N N . ASN A 1 203 ? -19.76900 46.02500 -41.09500 1.000 71.67691 203 ASN A N 1
ATOM 1602 C CA . ASN A 1 203 ? -20.95400 46.11600 -40.25700 1.000 70.43493 203 ASN A CA 1
ATOM 1603 C C . ASN A 1 203 ? -20.61200 45.87000 -38.78800 1.000 66.34020 203 ASN A C 1
ATOM 1604 O O . ASN A 1 203 ? -21.12300 46.56800 -37.90600 1.000 66.09256 203 ASN A O 1
ATOM 1609 N N . GLU A 1 204 ? -19.72800 44.90700 -38.50600 1.000 64.80932 204 GLU A N 1
ATOM 1610 C CA . GLU A 1 204 ? -19.30500 44.67600 -37.12600 1.000 64.73353 204 GLU A CA 1
ATOM 1611 C C . GLU A 1 204 ? -18.65700 45.92400 -36.52800 1.000 63.37979 204 GLU A C 1
ATOM 1612 O O . GLU A 1 204 ? -18.87900 46.25000 -35.35200 1.000 60.93443 204 GLU A O 1
ATOM 1618 N N . LEU A 1 205 ? -17.85400 46.63800 -37.32400 1.000 60.94003 205 LEU A N 1
ATOM 1619 C CA . LEU A 1 205 ? -17.20200 47.84400 -36.82400 1.000 61.71224 205 LEU A CA 1
ATOM 1620 C C . LEU A 1 205 ? -18.22500 48.90300 -36.43300 1.000 62.99163 205 LEU A C 1
ATOM 1621 O O . LEU A 1 205 ? -18.04100 49.61600 -35.44200 1.000 64.26295 205 LEU A O 1
ATOM 1626 N N . GLU A 1 206 ? -19.31800 49.02000 -37.19400 1.000 62.33467 206 GLU A N 1
ATOM 1627 C CA . GLU A 1 206 ? -20.35700 49.97200 -36.81300 1.000 64.38929 206 GLU A CA 1
ATOM 1628 C C . GLU A 1 206 ? -21.04600 49.55100 -35.51500 1.000 61.73146 206 GLU A C 1
ATOM 1629 O O . GLU A 1 206 ? -21.39900 50.40800 -34.69800 1.000 64.45819 206 GLU A O 1
ATOM 1635 N N . ILE A 1 207 ? -21.23400 48.24800 -35.29600 1.000 58.43797 207 ILE A N 1
ATOM 1636 C CA . ILE A 1 207 ? -21.80600 47.78800 -34.03000 1.000 60.13908 207 ILE A CA 1
ATOM 1637 C C . ILE A 1 207 ? -20.88800 48.16700 -32.87200 1.000 60.26108 207 ILE A C 1
ATOM 1638 O O . ILE A 1 207 ? -21.33700 48.69700 -31.84900 1.000 63.19241 207 ILE A O 1
ATOM 1643 N N . LEU A 1 208 ? -19.58200 47.93000 -33.03300 1.000 58.46973 208 LEU A N 1
ATOM 1644 C CA . LEU A 1 208 ? -18.62100 48.35300 -32.01800 1.000 60.90352 208 LEU A CA 1
ATOM 1645 C C . LEU A 1 208 ? -18.62200 49.86700 -31.85100 1.000 61.11548 208 LEU A C 1
ATOM 1646 O O . LEU A 1 208 ? -18.58800 50.37300 -30.72400 1.000 60.60161 208 LEU A O 1
ATOM 1651 N N . LYS A 1 209 ? -18.66800 50.60400 -32.96500 1.000 62.05103 209 LYS A N 1
ATOM 1652 C CA . LYS A 1 209 ? -18.62500 52.06300 -32.89800 1.000 64.92835 209 LYS A CA 1
ATOM 1653 C C . LYS A 1 209 ? -19.79600 52.61900 -32.09900 1.000 64.60114 209 LYS A C 1
ATOM 1654 O O . LYS A 1 209 ? -19.64100 53.58300 -31.34000 1.000 62.66149 209 LYS A O 1
ATOM 1660 N N . ASN A 1 210 ? -20.98100 52.03300 -32.26500 1.000 63.76224 210 ASN A N 1
ATOM 1661 C CA . ASN A 1 210 ? -22.13800 52.51400 -31.52100 1.000 66.07167 210 ASN A CA 1
ATOM 1662 C C . ASN A 1 210 ? -21.95100 52.32700 -30.01700 1.000 63.44188 210 ASN A C 1
ATOM 1663 O O . ASN A 1 210 ? -22.36900 53.18000 -29.22500 1.000 63.44195 210 ASN A O 1
ATOM 1668 N N . GLU A 1 211 ? -21.31900 51.22600 -29.60200 1.000 62.24718 211 GLU A N 1
ATOM 1669 C CA . GLU A 1 211 ? -21.09700 51.01100 -28.17300 1.000 63.51736 211 GLU A CA 1
ATOM 1670 C C . GLU A 1 211 ? -20.09000 52.01100 -27.62000 1.000 62.26391 211 GLU A C 1
ATOM 1671 O O . GLU A 1 211 ? -20.28300 52.56800 -26.53200 1.000 60.86692 211 GLU A O 1
ATOM 1677 N N . PHE A 1 212 ? -18.99000 52.22900 -28.34200 1.000 59.03785 212 PHE A N 1
ATOM 1678 C CA . PHE A 1 212 ? -18.02800 53.24000 -27.92200 1.000 57.45468 212 PHE A CA 1
ATOM 1679 C C . PHE A 1 212 ? -18.68500 54.60800 -27.84800 1.000 60.70802 212 PHE A C 1
ATOM 1680 O O . PHE A 1 212 ? -18.46000 55.36600 -26.89500 1.000 58.84863 212 PHE A O 1
ATOM 1688 N N . ASN A 1 213 ? -19.50600 54.92800 -28.85500 1.000 59.71734 213 ASN A N 1
ATOM 1689 C CA . ASN A 1 213 ? -20.12700 56.24200 -28.97000 1.000 60.65797 213 ASN A CA 1
ATOM 1690 C C . ASN A 1 213 ? -20.90500 56.58800 -27.71000 1.000 61.25094 213 ASN A C 1
ATOM 1691 O O . ASN A 1 213 ? -20.73200 57.67000 -27.13500 1.000 61.68308 213 ASN A O 1
ATOM 1696 N N . ILE A 1 214 ? -21.74800 55.66300 -27.24500 1.000 60.12230 214 ILE A N 1
ATOM 1697 C CA . ILE A 1 214 ? -22.57500 55.95500 -26.08500 1.000 64.43928 214 ILE A CA 1
ATOM 1698 C C . ILE A 1 214 ? -21.75900 55.95400 -24.79100 1.000 58.87951 214 ILE A C 1
ATOM 1699 O O . ILE A 1 214 ? -22.20100 56.52500 -23.79200 1.000 60.40381 214 ILE A O 1
ATOM 1704 N N . LYS A 1 215 ? -20.56000 55.37100 -24.78800 1.000 57.89800 215 LYS A N 1
ATOM 1705 C CA . LYS A 1 215 ? -19.63200 55.52100 -23.67100 1.000 58.03218 215 LYS A CA 1
ATOM 1706 C C . LYS A 1 215 ? -18.75100 56.76600 -23.79300 1.000 60.20168 215 LYS A C 1
ATOM 1707 O O . LYS A 1 215 ? -17.82800 56.93800 -22.98500 1.000 59.80566 215 LYS A O 1
ATOM 1713 N N . ALA A 1 216 ? -19.03100 57.64100 -24.76800 1.000 56.32651 216 ALA A 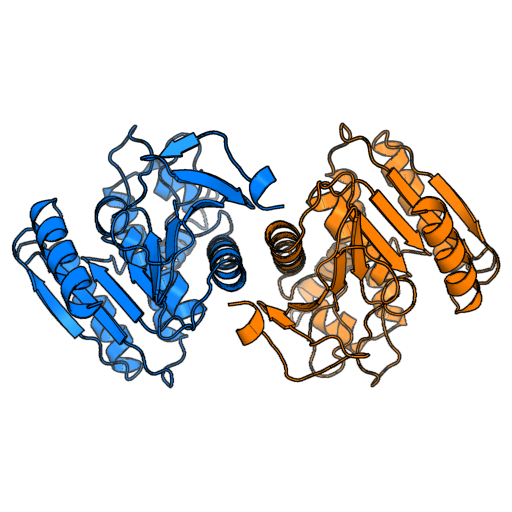N 1
ATOM 1714 C CA . ALA A 1 216 ? -18.26700 58.87100 -25.00100 1.000 56.69054 216 ALA A CA 1
ATOM 1715 C C . ALA A 1 216 ? -16.80600 58.56900 -25.32800 1.000 57.92822 216 ALA A C 1
ATOM 1716 O O . ALA A 1 216 ? -15.90000 59.31400 -24.95000 1.000 62.54161 216 ALA A O 1
ATOM 1718 N N . ILE A 1 217 ? -16.57500 57.47300 -26.04100 1.000 54.80057 217 ILE A N 1
ATOM 1719 C CA . ILE A 1 217 ? -15.24200 57.08300 -26.48100 1.000 58.45317 217 ILE A CA 1
ATOM 1720 C C . ILE A 1 217 ? -15.17000 57.28000 -27.99700 1.000 62.47214 217 ILE A C 1
ATOM 1721 O O . ILE A 1 217 ? -15.88900 56.61400 -28.75500 1.000 59.72876 217 ILE A O 1
ATOM 1726 N N . THR A 1 218 ? -14.31100 58.19500 -28.44100 1.000 64.68600 218 THR A N 1
ATOM 1727 C CA . THR A 1 218 ? -14.09600 58.43700 -29.86700 1.000 67.81345 218 THR A CA 1
ATOM 1728 C C . THR A 1 218 ? -12.89300 57.62000 -30.32300 1.000 67.43002 218 THR A C 1
ATOM 1729 O O . THR A 1 218 ? -11.79100 57.78400 -29.79200 1.000 70.43669 218 THR A O 1
ATOM 1733 N N . ILE A 1 219 ? -13.10300 56.73400 -31.28700 1.000 65.37239 219 ILE A N 1
ATOM 1734 C CA . ILE A 1 219 ? -12.02500 55.92400 -31.83000 1.000 63.98367 219 ILE A CA 1
ATOM 1735 C C . ILE A 1 219 ? -11.69300 56.42200 -33.23700 1.000 62.44211 219 ILE A C 1
ATOM 1736 O O . ILE A 1 219 ? -12.47400 57.13000 -33.87400 1.000 63.81755 219 ILE A O 1
ATOM 1741 N N . LYS A 1 220 ? -10.50300 56.06500 -33.71100 1.000 61.38624 220 LYS A N 1
ATOM 1742 C CA . LYS A 1 220 ? -10.08100 56.37400 -35.07100 1.000 63.65543 220 LYS A CA 1
ATOM 1743 C C . LYS A 1 220 ? -10.28600 55.14100 -35.94300 1.000 60.70347 220 LYS A C 1
ATOM 1744 O O . LYS A 1 220 ? -9.97700 54.02200 -35.52400 1.000 63.16206 220 LYS A O 1
ATOM 1746 N N . THR A 1 221 ? -10.84000 55.34000 -37.13800 1.000 69.48321 221 THR A N 1
ATOM 1747 C CA . THR A 1 221 ? -11.06000 54.24800 -38.07700 1.000 67.65416 221 THR A CA 1
ATOM 1748 C C . THR A 1 221 ? -10.46000 54.62200 -39.42900 1.000 68.06190 221 THR A C 1
ATOM 1749 O O . THR A 1 221 ? -10.40200 55.79900 -39.79400 1.000 71.79555 221 THR A O 1
ATOM 1753 N N . LYS A 1 222 ? -10.01000 53.60900 -40.16900 1.000 67.83979 222 LYS A N 1
ATOM 1754 C CA . LYS A 1 222 ? -9.46500 53.82300 -41.50600 1.000 73.50891 222 LYS A CA 1
ATOM 1755 C C . LYS A 1 222 ? -9.84000 52.65100 -42.39800 1.000 74.68662 222 LYS A C 1
ATOM 1756 O O . LYS A 1 222 ? -9.62700 51.49100 -42.03000 1.000 71.84744 222 LYS A O 1
ATOM 1762 N N . LEU A 1 223 ? -10.39300 52.95300 -43.56600 1.000 79.18319 223 LEU A N 1
ATOM 1763 C CA . LEU A 1 223 ? -10.66900 51.92500 -44.55600 1.000 79.81659 223 LEU A CA 1
ATOM 1764 C C . LEU A 1 223 ? -9.39900 51.63800 -45.34600 1.000 82.47357 223 LEU A C 1
ATOM 1765 O O . LEU A 1 223 ? -8.74300 52.56100 -45.83900 1.000 85.32532 223 LEU A O 1
ATOM 1770 N N . ILE A 1 224 ? -9.04700 50.36300 -45.47100 1.000 81.38025 224 ILE A N 1
ATOM 1771 C CA . ILE A 1 224 ? -7.88700 49.96700 -46.25600 1.000 83.40143 224 ILE A CA 1
ATOM 1772 C C . ILE A 1 224 ? -8.34500 49.04100 -47.37900 1.000 84.49427 224 ILE A C 1
ATOM 1773 O O . ILE A 1 224 ? -9.47500 48.55400 -47.39600 1.000 87.90372 224 ILE A O 1
ATOM 1778 N N . SER A 1 225 ? -7.45100 48.81600 -48.33400 1.000 89.98355 225 SER A N 1
ATOM 1779 C CA . SER A 1 225 ? -7.76800 47.97300 -49.47400 1.000 88.02330 225 SER A CA 1
ATOM 1780 C C . SER A 1 225 ? -7.73300 46.50500 -49.06800 1.000 90.82732 225 SER A C 1
ATOM 1781 O O . SER A 1 225 ? -6.93900 46.10100 -48.21500 1.000 87.96663 225 SER A O 1
ATOM 1784 N N . GLY A 1 226 ? -8.62300 45.71700 -49.65900 1.000 88.04478 226 GLY A N 1
ATOM 1785 C CA . GLY A 1 226 ? -8.71800 44.29300 -49.39800 1.000 88.76590 226 GLY A CA 1
ATOM 1786 C C . GLY A 1 226 ? -10.03000 43.92600 -48.72000 1.000 84.44146 226 GLY A C 1
ATOM 1787 O O . GLY A 1 226 ? -10.86400 44.76900 -48.39200 1.000 80.45887 226 GLY A O 1
ATOM 1788 N N . GLY A 1 227 ? -10.20800 42.62700 -48.54000 1.000 81.61808 227 GLY A N 1
ATOM 1789 C CA . GLY A 1 227 ? -11.30300 42.08500 -47.76100 1.000 83.61943 227 GLY A CA 1
ATOM 1790 C C . GLY A 1 227 ? -10.81200 41.61300 -46.41000 1.000 78.07411 227 GLY A C 1
ATOM 1791 O O . GLY A 1 227 ? -9.99500 42.29500 -45.78500 1.000 75.78655 227 GLY A O 1
ATOM 1792 N N . HIS A 1 228 ? -11.30900 40.46100 -45.95200 1.000 79.02577 228 HIS A N 1
ATOM 1793 C CA . HIS A 1 228 ? -10.80100 39.78200 -44.75500 1.000 82.19327 228 HIS A CA 1
ATOM 1794 C C . HIS A 1 228 ? -9.71700 38.78400 -45.17500 1.000 85.09593 228 HIS A C 1
ATOM 1795 O O . HIS A 1 228 ? -9.87000 37.56600 -45.06500 1.000 87.64852 228 HIS A O 1
ATOM 1802 N N . ASP A 1 229 ? -8.59700 39.32500 -45.65100 1.000 82.47432 229 ASP A N 1
ATOM 1803 C CA . ASP A 1 229 ? -7.58900 38.52500 -46.34000 1.000 85.93055 229 ASP A CA 1
ATOM 1804 C C . ASP A 1 229 ? -6.20400 39.10100 -46.06000 1.000 87.22083 229 ASP A C 1
ATOM 1805 O O . ASP A 1 229 ? -6.04300 40.02400 -45.25700 1.000 89.36737 229 ASP A O 1
ATOM 1810 N N . ASN A 1 230 ? -5.20400 38.57400 -46.77300 1.000 89.26747 230 ASN A N 1
ATOM 1811 C CA . ASN A 1 230 ? -3.81700 38.98700 -46.58500 1.000 90.92516 230 ASN A CA 1
ATOM 1812 C C . ASN A 1 230 ? -3.53300 40.38600 -47.12400 1.000 90.79788 230 ASN A C 1
ATOM 1813 O O . ASN A 1 230 ? -2.58100 41.02700 -46.66200 1.000 91.03242 230 ASN A O 1
ATOM 1818 N N . GLU A 1 231 ? -4.33100 40.87300 -48.07900 1.000 88.75816 231 GLU A N 1
ATOM 1819 C CA . GLU A 1 231 ? -4.15900 42.23500 -48.58000 1.000 87.07696 231 GLU A CA 1
ATOM 1820 C C . GLU A 1 231 ? -4.48100 43.26100 -47.50200 1.000 85.46504 231 GLU A C 1
ATOM 1821 O O . GLU A 1 231 ? -3.72400 44.21600 -47.29600 1.000 85.65508 231 GLU A O 1
ATOM 1827 N N . ALA A 1 232 ? -5.61600 43.09800 -46.82100 1.000 84.17152 232 ALA A N 1
ATOM 1828 C CA . ALA A 1 232 ? -5.92500 43.99900 -45.71700 1.000 84.96223 232 ALA A CA 1
ATOM 1829 C C . ALA A 1 232 ? -4.86400 43.91200 -44.62600 1.000 83.46601 232 ALA A C 1
ATOM 1830 O O . ALA A 1 232 ? -4.44400 44.93700 -44.07500 1.000 81.89784 232 ALA A O 1
ATOM 1832 N N . ILE A 1 233 ? -4.40700 42.69800 -44.31100 1.000 84.38528 233 ILE A N 1
ATOM 1833 C CA . ILE A 1 233 ? -3.38500 42.54000 -43.28000 1.000 84.39117 233 ILE A CA 1
ATOM 1834 C C . ILE A 1 233 ? -2.11500 43.28800 -43.67000 1.000 86.70518 233 ILE A C 1
ATOM 1835 O O . ILE A 1 233 ? -1.47900 43.94000 -42.83100 1.000 80.75813 233 ILE A O 1
ATOM 1840 N N . ALA A 1 234 ? -1.74300 43.22700 -44.95200 1.000 82.35741 234 ALA A N 1
ATOM 1841 C CA . ALA A 1 234 ? -0.55000 43.92400 -45.42500 1.000 84.32369 234 ALA A CA 1
ATOM 1842 C C . ALA A 1 234 ? -0.64900 45.42400 -45.18100 1.000 83.36790 234 ALA A C 1
ATOM 1843 O O . ALA A 1 234 ? 0.32300 46.05800 -44.74800 1.000 86.31478 234 ALA A O 1
ATOM 1845 N N . HIS A 1 235 ? -1.80700 46.01700 -45.48600 1.000 80.20962 235 HIS A N 1
ATOM 1846 C CA . HIS A 1 235 ? -1.98700 47.44600 -45.26900 1.000 82.18117 235 HIS A CA 1
ATOM 1847 C C . HIS A 1 235 ? -2.17700 47.76300 -43.79900 1.000 81.04705 235 HIS A C 1
ATOM 1848 O O . HIS A 1 235 ? -1.81300 48.85600 -43.35000 1.000 79.61417 235 HIS A O 1
ATOM 1855 N N . TYR A 1 236 ? -2.73100 46.82200 -43.03700 1.000 76.76899 236 TYR A N 1
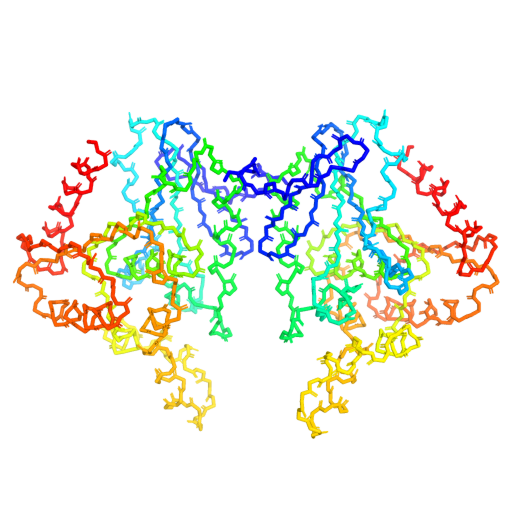ATOM 1856 C CA . TYR A 1 236 ? -2.83500 47.02200 -41.59700 1.000 74.28671 236 TYR A CA 1
ATOM 1857 C C . TYR A 1 236 ? -1.44900 47.05500 -40.95700 1.000 76.12758 236 TYR A C 1
ATOM 1858 O O . TYR A 1 236 ? -1.18400 47.87600 -40.06900 1.000 75.82005 236 TYR A O 1
ATOM 1867 N N . ARG A 1 237 ? -0.54600 46.17900 -41.41500 1.000 79.29547 237 ARG A N 1
ATOM 1868 C CA . ARG A 1 237 ? 0.84500 46.20800 -40.96000 1.000 79.39288 237 ARG A CA 1
ATOM 1869 C C . ARG A 1 237 ? 1.48800 47.55900 -41.25200 1.000 80.03197 237 ARG A C 1
ATOM 1870 O O . ARG A 1 237 ? 2.19500 48.12200 -40.40600 1.000 80.58639 237 ARG A O 1
ATOM 1878 N N . GLU A 1 238 ? 1.27100 48.08700 -42.45900 1.000 79.63715 238 GLU A N 1
ATOM 1879 C CA . GLU A 1 238 ? 1.79500 49.41100 -42.77100 1.000 83.44530 238 GLU A CA 1
ATOM 1880 C C . GLU A 1 238 ? 1.18600 50.46900 -41.86300 1.000 80.39055 238 GLU A C 1
ATOM 1881 O O . GLU A 1 238 ? 1.86000 51.44100 -41.50000 1.000 82.17698 238 GLU A O 1
ATOM 1887 N N . TYR A 1 239 ? -0.07200 50.28200 -41.46500 1.000 75.37934 239 TYR A N 1
ATOM 1888 C CA . TYR A 1 239 ? -0.74000 51.26900 -40.62800 1.000 78.89092 239 TYR A CA 1
ATOM 1889 C C . TYR A 1 239 ? -0.15800 51.28900 -39.21800 1.000 78.97912 239 TYR A C 1
ATOM 1890 O O . TYR A 1 239 ? 0.17600 52.35900 -38.69700 1.000 80.68644 239 TYR A O 1
ATOM 1899 N N . PHE A 1 240 ? -0.03100 50.12300 -38.57500 1.000 75.92698 240 PHE A N 1
ATOM 1900 C CA . PHE A 1 240 ? 0.43400 50.17200 -37.19100 1.000 75.79346 240 PHE A CA 1
ATOM 1901 C C . PHE A 1 240 ? 1.91300 50.53700 -37.11100 1.000 78.70864 240 PHE A C 1
ATOM 1902 O O . PHE A 1 240 ? 2.33000 51.19200 -36.15200 1.000 78.54611 240 PHE A O 1
ATOM 1910 N N . LYS A 1 241 ? 2.70600 50.18500 -38.12400 1.000 79.66147 241 LYS A N 1
ATOM 1911 C CA . LYS A 1 241 ? 4.09900 50.62100 -38.12300 1.000 77.86194 241 LYS A CA 1
ATOM 1912 C C . LYS A 1 241 ? 4.18500 52.14000 -38.19000 1.000 85.78707 241 LYS A C 1
ATOM 1913 O O . LYS A 1 241 ? 5.02300 52.75600 -37.51900 1.000 86.44632 241 LYS A O 1
ATOM 1916 N N . THR A 1 242 ? 3.30100 52.76000 -38.97200 1.000 86.89068 242 THR A N 1
ATOM 1917 C CA . THR A 1 242 ? 3.29900 54.21300 -39.10300 1.000 84.30861 242 THR A CA 1
ATOM 1918 C C . THR A 1 242 ? 3.02300 54.88600 -37.76700 1.000 86.08900 242 THR A C 1
ATOM 1919 O O . THR A 1 242 ? 3.82500 55.68800 -37.27500 1.000 86.96202 242 THR A O 1
ATOM 1923 N N . ILE A 1 243 ? 1.87900 54.57700 -37.16700 1.000 83.73329 243 ILE A N 1
ATOM 1924 C CA . ILE A 1 243 ? 1.46500 55.33100 -35.99700 1.000 85.04185 243 ILE A CA 1
ATOM 1925 C C . ILE A 1 243 ? 2.37000 55.02700 -34.80700 1.000 88.02593 243 ILE A C 1
ATOM 1926 O O . ILE A 1 243 ? 2.60400 55.90400 -33.96600 1.000 88.24826 243 ILE A O 1
ATOM 1931 N N . ILE A 1 244 ? 2.91400 53.80500 -34.72300 1.000 85.57086 244 ILE A N 1
ATOM 1932 C CA . ILE A 1 244 ? 3.86000 53.47500 -33.65500 1.000 84.35873 244 ILE A CA 1
ATOM 1933 C C . ILE A 1 244 ? 5.10200 54.36000 -33.74700 1.000 86.04743 244 ILE A C 1
ATOM 1934 O O . ILE A 1 244 ? 5.66000 54.78100 -32.72600 1.000 87.96955 244 ILE A O 1
ATOM 1939 N N . GLN A 1 245 ? 5.54300 54.66700 -34.96400 1.000 87.30053 245 GLN A N 1
ATOM 1940 C CA . GLN A 1 245 ? 6.69100 55.53600 -35.18200 1.000 86.20166 245 GLN A CA 1
ATOM 1941 C C . GLN A 1 245 ? 6.25600 56.90800 -35.69300 1.000 93.87245 245 GLN A C 1
ATOM 1942 O O . GLN A 1 245 ? 5.80700 57.75800 -34.92100 1.000 98.36289 245 GLN A O 1
ATOM 1944 N N . MET B 1 1 ? 4.76200 47.19700 -15.98400 1.000 67.51217 1 MET B N 1
ATOM 1945 C CA . MET B 1 1 ? 6.10900 47.34100 -15.46000 1.000 66.38564 1 MET B CA 1
ATOM 1946 C C . MET B 1 1 ? 6.02300 47.28600 -13.94500 1.000 63.12778 1 MET B C 1
ATOM 1947 O O . MET B 1 1 ? 5.17500 47.94600 -13.35600 1.000 62.77988 1 MET B O 1
ATOM 1952 N N . LEU B 1 2 ? 6.89700 46.48400 -13.33400 1.000 61.69104 2 LEU B N 1
ATOM 1953 C CA . LEU B 1 2 ? 6.80700 46.23400 -11.89800 1.000 59.46429 2 LEU B CA 1
ATOM 1954 C C . LEU B 1 2 ? 6.75100 47.53600 -11.10500 1.000 59.54493 2 LEU B C 1
ATOM 1955 O O . LEU B 1 2 ? 5.88600 47.71300 -10.23800 1.000 57.92423 2 LEU B O 1
ATOM 1960 N N . SER B 1 3 ? 7.64700 48.47500 -11.41700 1.000 60.67416 3 SER B N 1
ATOM 1961 C CA . SER B 1 3 ? 7.74000 49.70000 -10.62900 1.000 62.03548 3 SER B CA 1
ATOM 1962 C C . SER B 1 3 ? 6.46700 50.53200 -10.71400 1.000 65.66458 3 SER B C 1
ATOM 1963 O O . SER B 1 3 ? 6.17500 51.30700 -9.79600 1.000 63.76755 3 SER B O 1
ATOM 1966 N N . ASN B 1 4 ? 5.69500 50.38400 -11.79600 1.000 64.27889 4 ASN B N 1
ATOM 1967 C CA . ASN B 1 4 ? 4.42100 51.08200 -11.89900 1.000 65.90233 4 ASN B CA 1
ATOM 1968 C C . ASN B 1 4 ? 3.31000 50.41600 -11.10700 1.000 63.94854 4 ASN B C 1
ATOM 1969 O O . ASN B 1 4 ? 2.21800 50.98400 -11.01600 1.000 65.40785 4 ASN B O 1
ATOM 1974 N N . LEU B 1 5 ? 3.55100 49.23800 -10.53800 1.000 60.71661 5 LEU B N 1
ATOM 1975 C CA . LEU B 1 5 ? 2.57900 48.59900 -9.66400 1.000 57.56891 5 LEU B CA 1
ATOM 1976 C C . LEU B 1 5 ? 2.70000 49.04900 -8.20900 1.000 57.82030 5 LEU B C 1
ATOM 1977 O O . LEU B 1 5 ? 2.02400 48.48300 -7.34500 1.000 55.62174 5 LEU B O 1
ATOM 1982 N N . LYS B 1 6 ? 3.53900 50.03400 -7.91200 1.000 57.95550 6 LYS B N 1
ATOM 1983 C CA . LYS B 1 6 ? 3.75800 50.39700 -6.51600 1.000 57.33120 6 LYS B CA 1
ATOM 1984 C C . LYS B 1 6 ? 2.52100 51.08000 -5.93900 1.000 60.07103 6 LYS B C 1
ATOM 1985 O O . LYS B 1 6 ? 1.82100 51.82500 -6.62800 1.000 61.56687 6 LYS B O 1
ATOM 1991 N N . THR B 1 7 ? 2.23200 50.79300 -4.66900 1.000 56.91199 7 THR B N 1
ATOM 1992 C CA . THR B 1 7 ? 1.10700 51.41800 -3.98200 1.000 58.17695 7 THR B CA 1
ATOM 1993 C C . THR B 1 7 ? 1.48600 52.71200 -3.28200 1.000 61.09716 7 THR B C 1
ATOM 1994 O O . THR B 1 7 ? 0.59400 53.48200 -2.90500 1.000 61.26374 7 THR B O 1
ATOM 1998 N N . GLY B 1 8 ? 2.77800 52.96500 -3.08800 1.000 59.42206 8 GLY B N 1
ATOM 1999 C CA . GLY B 1 8 ? 3.23200 54.04600 -2.26300 1.000 60.44583 8 GLY B CA 1
ATOM 2000 C C . GLY B 1 8 ? 3.53800 53.65300 -0.83500 1.000 60.98171 8 GLY B C 1
ATOM 2001 O O . GLY B 1 8 ? 4.23100 54.39800 -0.14100 1.000 65.20001 8 GLY B O 1
ATOM 2002 N N . ASN B 1 9 ? 3.03600 52.51100 -0.37300 1.000 61.37277 9 ASN B N 1
ATOM 2003 C CA . ASN B 1 9 ? 3.38100 52.03900 0.96200 1.000 61.91196 9 ASN B CA 1
ATOM 2004 C C . ASN B 1 9 ? 4.79700 51.47900 0.97300 1.000 62.96280 9 ASN B C 1
ATOM 2005 O O . ASN B 1 9 ? 5.32000 51.02300 -0.04500 1.000 60.13464 9 ASN B O 1
ATOM 2010 N N . ASN B 1 10 ? 5.42800 51.52700 2.14300 1.000 64.28483 10 ASN B N 1
ATOM 2011 C CA . ASN B 1 10 ? 6.79000 51.03500 2.29300 1.000 64.28742 10 ASN B CA 1
ATOM 2012 C C . ASN B 1 10 ? 6.90000 50.34100 3.64300 1.000 67.54304 10 ASN B C 1
ATOM 2013 O O . ASN B 1 10 ? 6.60800 50.94800 4.67500 1.000 67.57154 10 ASN B O 1
ATOM 2018 N N . ILE B 1 11 ? 7.30800 49.07600 3.63600 1.000 68.37972 11 ILE B N 1
ATOM 2019 C CA . ILE B 1 11 ? 7.35800 48.25900 4.84200 1.000 68.23844 11 ILE B CA 1
ATOM 2020 C C . ILE B 1 11 ? 8.81200 47.88700 5.09700 1.000 70.88961 11 ILE B C 1
ATOM 2021 O O . ILE B 1 11 ? 9.38300 47.05200 4.38200 1.000 71.17386 11 ILE B O 1
ATOM 2026 N N . LEU B 1 12 ? 9.40300 48.49100 6.12700 1.000 73.62467 12 LEU B N 1
ATOM 2027 C CA . LEU B 1 12 ? 10.78200 48.21000 6.54600 1.000 75.36402 12 LEU B CA 1
ATOM 2028 C C . LEU B 1 12 ? 11.77200 48.43400 5.40000 1.000 79.08835 12 LEU B C 1
ATOM 2029 O O . LEU B 1 12 ? 12.77700 47.73400 5.26800 1.000 78.29705 12 LEU B O 1
ATOM 2034 N N . GLY B 1 13 ? 11.49200 49.43900 4.57100 1.000 74.23270 13 GLY B N 1
ATOM 2035 C CA . GLY B 1 13 ? 12.32100 49.75500 3.42800 1.000 74.50961 13 GLY B CA 1
ATOM 2036 C C . GLY B 1 13 ? 11.91500 49.08400 2.12800 1.000 69.83215 13 GLY B C 1
ATOM 2037 O O . GLY B 1 13 ? 12.36400 49.50900 1.06000 1.000 69.97824 13 GLY B O 1
ATOM 2038 N N . LEU B 1 14 ? 11.06700 48.05500 2.18400 1.000 66.80815 14 LEU B N 1
ATOM 2039 C CA . LEU B 1 14 ? 10.65500 47.34300 0.97800 1.000 67.69060 14 LEU B CA 1
ATOM 2040 C C . LEU B 1 14 ? 9.40700 47.99900 0.39100 1.000 65.69777 14 LEU B C 1
ATOM 2041 O O . LEU B 1 14 ? 8.41600 48.17000 1.10600 1.000 64.57520 14 LEU B O 1
ATOM 2046 N N . PRO B 1 15 ? 9.40600 48.38500 -0.88700 1.000 62.88726 15 PRO B N 1
ATOM 2047 C CA . PRO B 1 15 ? 8.21500 49.02200 -1.46400 1.000 59.45895 15 PRO B CA 1
ATOM 2048 C C . PRO B 1 15 ? 7.11300 48.00800 -1.73400 1.000 55.86995 15 PRO B C 1
ATOM 2049 O O . PRO B 1 15 ? 7.36900 46.88100 -2.16400 1.000 55.31398 15 PRO B O 1
ATOM 2053 N N . GLU B 1 16 ? 5.87200 48.40800 -1.45500 1.000 54.69398 16 GLU B N 1
ATOM 2054 C CA . GLU B 1 16 ? 4.72300 47.54000 -1.68800 1.000 53.56423 16 GLU B CA 1
ATOM 2055 C C . GLU B 1 16 ? 4.24100 47.67000 -3.12600 1.000 52.69347 16 GLU B C 1
ATOM 2056 O O . GLU B 1 16 ? 4.13600 48.77700 -3.65500 1.000 54.43902 16 GLU B O 1
ATOM 2062 N N . PHE B 1 17 ? 3.94400 46.52700 -3.74300 1.000 50.18858 17 PHE B N 1
ATOM 2063 C CA . PHE B 1 17 ? 3.36500 46.42600 -5.07600 1.000 53.42379 17 PHE B CA 1
ATOM 2064 C C . PHE B 1 17 ? 1.94500 45.87900 -4.99200 1.000 53.97570 17 PHE B C 1
ATOM 2065 O O . PHE B 1 17 ? 1.56800 45.21700 -4.01900 1.000 53.53341 17 PHE B O 1
ATOM 2073 N N . GLU B 1 18 ? 1.17000 46.12600 -6.04700 1.000 51.54538 18 GLU B N 1
ATOM 2074 C CA . GLU B 1 18 ? -0.15100 45.52400 -6.15600 1.000 52.51392 18 GLU B CA 1
ATOM 2075 C C . GLU B 1 18 ? -0.44100 45.19000 -7.61300 1.000 54.57833 18 GLU B C 1
ATOM 2076 O O . GLU B 1 18 ? -0.27300 46.03800 -8.49600 1.000 54.56560 18 GLU B O 1
ATOM 2082 N N . LEU B 1 19 ? -0.88600 43.95700 -7.85300 1.000 55.07540 19 LEU B N 1
ATOM 2083 C CA . LEU B 1 19 ? -1.23500 43.49500 -9.19200 1.000 54.61634 19 LEU B CA 1
ATOM 2084 C C . LEU B 1 19 ? -2.54100 42.72200 -9.10500 1.000 58.31146 19 LEU B C 1
ATOM 2085 O O . LEU B 1 19 ? -2.61000 41.69700 -8.42300 1.000 57.70795 19 LEU B O 1
ATOM 2090 N N . ASN B 1 20 ? -3.56700 43.19200 -9.81400 1.000 61.43155 20 ASN B N 1
ATOM 2091 C CA . ASN B 1 20 ? -4.87000 42.53000 -9.80500 1.000 60.77587 20 ASN B CA 1
ATOM 2092 C C . ASN B 1 20 ? -5.38900 42.35400 -8.37700 1.000 60.23832 20 ASN B C 1
ATOM 2093 O O . ASN B 1 20 ? -5.85200 41.27800 -7.99200 1.000 58.79839 20 ASN B O 1
ATOM 2098 N N . GLY B 1 21 ? -5.27900 43.41200 -7.57600 1.000 57.66301 21 GLY B N 1
ATOM 2099 C CA . GLY B 1 21 ? -5.75600 43.36900 -6.21200 1.000 57.72996 21 GLY B CA 1
ATOM 2100 C C . GLY B 1 21 ? -4.91500 42.55700 -5.25400 1.000 58.76452 21 GLY B C 1
ATOM 2101 O O . GLY B 1 21 ? -5.32100 42.38600 -4.10100 1.000 56.14981 21 GLY B O 1
ATOM 2102 N N . CYS B 1 22 ? -3.76500 42.04500 -5.69300 1.000 55.99351 22 CYS B N 1
ATOM 2103 C CA . CYS B 1 22 ? -2.87800 41.23000 -4.86200 1.000 55.34186 22 CYS B CA 1
ATOM 2104 C C . CYS B 1 22 ? -1.67900 42.08300 -4.44200 1.000 56.03653 22 CYS B C 1
ATOM 2105 O O . CYS B 1 22 ? -0.86500 42.47500 -5.28500 1.000 53.63489 22 CYS B O 1
ATOM 2108 N N . ARG B 1 23 ? -1.55600 42.34200 -3.13800 1.000 52.29594 23 ARG B N 1
ATOM 2109 C CA . ARG B 1 23 ? -0.48800 43.18400 -2.60600 1.000 55.31048 23 ARG B CA 1
ATOM 2110 C C . ARG B 1 23 ? 0.70200 42.32500 -2.19600 1.000 56.77991 23 ARG B C 1
ATOM 2111 O O . ARG B 1 23 ? 0.53200 41.30800 -1.51500 1.000 57.42260 23 ARG B O 1
ATOM 2119 N N . PHE B 1 24 ? 1.90600 42.74700 -2.57900 1.000 55.73013 24 PHE B N 1
ATOM 2120 C CA . PHE B 1 24 ? 3.08100 41.94900 -2.25300 1.000 54.61638 24 PHE B CA 1
ATOM 2121 C C . PHE B 1 24 ? 4.31600 42.82100 -2.09300 1.000 56.68976 24 PHE B C 1
ATOM 2122 O O . PHE B 1 24 ? 4.38500 43.94800 -2.59400 1.000 55.02251 24 PHE B O 1
ATOM 2130 N N . LEU B 1 25 ? 5.28300 42.27500 -1.35500 1.000 56.08938 25 LEU B N 1
ATOM 2131 C CA . LEU B 1 25 ? 6.64000 42.78700 -1.25700 1.000 55.70081 25 LEU B CA 1
ATOM 2132 C C . LEU B 1 25 ? 7.58000 41.86500 -2.02100 1.000 57.72296 25 LEU B C 1
ATOM 2133 O O . LEU B 1 25 ? 7.35800 40.65100 -2.08900 1.000 58.94781 25 LEU B O 1
ATOM 2138 N N . TYR B 1 26 ? 8.65000 42.44000 -2.56700 1.000 56.47776 26 TYR B N 1
ATOM 2139 C CA . TYR B 1 26 ? 9.58600 41.68200 -3.38400 1.000 59.19081 26 TYR B CA 1
ATOM 2140 C C . TYR B 1 26 ? 10.99900 42.20300 -3.19000 1.000 60.80156 26 TYR B C 1
ATOM 2141 O O . TYR B 1 26 ? 11.25300 43.40000 -3.34900 1.000 64.84052 26 TYR B O 1
ATOM 2150 N N . LYS B 1 27 ? 11.91400 41.29800 -2.86200 1.000 57.99464 27 LYS B N 1
ATOM 2151 C CA . LYS B 1 27 ? 13.34000 41.59200 -2.83700 1.000 64.04136 27 LYS B CA 1
ATOM 2152 C C . LYS B 1 27 ? 14.04900 40.49100 -3.60400 1.000 64.97304 27 LYS B C 1
ATOM 2153 O O . LYS B 1 27 ? 13.94200 39.31800 -3.24000 1.000 64.22352 27 LYS B O 1
ATOM 2159 N N . LYS B 1 28 ? 14.75200 40.86300 -4.67100 1.000 65.00944 28 LYS B N 1
ATOM 2160 C CA . LYS B 1 28 ? 15.45400 39.88900 -5.49400 1.000 66.71776 28 LYS B CA 1
ATOM 2161 C C . LYS B 1 28 ? 16.73600 39.45500 -4.80200 1.000 68.81891 28 LYS B C 1
ATOM 2162 O O . LYS B 1 28 ? 17.50800 40.29200 -4.32500 1.000 70.31880 28 LYS B O 1
ATOM 2168 N N . GLY B 1 29 ? 16.96200 38.14400 -4.74600 1.000 70.95003 29 GLY B N 1
ATOM 2169 C CA . GLY B 1 29 ? 18.16300 37.61400 -4.13000 1.000 71.59398 29 GLY B CA 1
ATOM 2170 C C . GLY B 1 29 ? 18.77800 36.47800 -4.92000 1.000 74.19828 29 GLY B C 1
ATOM 2171 O O . GLY B 1 29 ? 18.70600 36.46600 -6.15000 1.000 73.48776 29 GLY B O 1
ATOM 2172 N N . ILE B 1 30 ? 19.40000 35.51800 -4.23000 1.000 75.27735 30 ILE B N 1
ATOM 2173 C CA . ILE B 1 30 ? 20.03800 34.38100 -4.87900 1.000 75.28090 30 ILE B CA 1
ATOM 2174 C C . ILE B 1 30 ? 19.72900 33.10800 -4.10000 1.000 75.74572 30 ILE B C 1
ATOM 2175 O O . ILE B 1 30 ? 19.23600 33.14400 -2.96900 1.000 75.61999 30 ILE B O 1
ATOM 2180 N N . GLU B 1 31 ? 19.99700 31.97300 -4.75300 1.000 74.41329 31 GLU B N 1
ATOM 2181 C CA . GLU B 1 31 ? 20.01900 30.63100 -4.17000 1.000 77.12940 31 GLU B CA 1
ATOM 2182 C C . GLU B 1 31 ? 18.63600 30.08100 -3.82800 1.000 77.43647 31 GLU B C 1
ATOM 2183 O O . GLU B 1 31 ? 18.29500 28.96500 -4.23800 1.000 77.20121 31 GLU B O 1
ATOM 2185 N N . LYS B 1 32 ? 17.83700 30.82600 -3.06600 1.000 75.15202 32 LYS B N 1
ATOM 2186 C CA . LYS B 1 32 ? 16.54000 30.33700 -2.62200 1.000 74.95855 32 LYS B CA 1
ATOM 2187 C C . LYS B 1 32 ? 15.50000 31.44100 -2.76000 1.000 71.87704 32 LYS B C 1
ATOM 2188 O O . LYS B 1 32 ? 15.82200 32.63100 -2.77100 1.000 71.88900 32 LYS B O 1
ATOM 2194 N N . THR B 1 33 ? 14.24000 31.02600 -2.86500 1.000 69.14213 33 THR B N 1
ATOM 2195 C CA . THR B 1 33 ? 13.09900 31.93200 -2.93900 1.000 68.88161 33 THR B CA 1
ATOM 2196 C C . THR B 1 33 ? 12.18900 31.63500 -1.75800 1.000 67.49515 33 THR B C 1
ATOM 2197 O O . THR B 1 33 ? 11.71900 30.50200 -1.60800 1.000 68.62017 33 THR B O 1
ATOM 2201 N N . ILE B 1 34 ? 11.94100 32.64400 -0.92600 1.000 64.71835 34 ILE B N 1
ATOM 2202 C CA . ILE B 1 34 ? 11.09900 32.51100 0.25700 1.000 64.13746 34 ILE B CA 1
ATOM 2203 C C . ILE B 1 34 ? 9.78400 33.23000 0.00200 1.000 61.69816 34 ILE B C 1
ATOM 2204 O O . ILE B 1 34 ? 9.77900 34.41100 -0.36200 1.000 64.34333 34 ILE B O 1
ATOM 2209 N N . ILE B 1 35 ? 8.67600 32.52000 0.20000 1.000 61.59440 35 ILE B N 1
ATOM 2210 C CA . ILE B 1 35 ? 7.32800 33.06200 0.04800 1.000 61.31634 35 ILE B CA 1
ATOM 2211 C C . ILE B 1 35 ? 6.64300 33.01700 1.40600 1.000 59.82862 35 ILE B C 1
ATOM 2212 O O . ILE B 1 35 ? 6.59600 31.95700 2.04000 1.000 60.92479 35 ILE B O 1
ATOM 2217 N N . THR B 1 36 ? 6.09400 34.15300 1.84200 1.000 58.43340 36 THR B N 1
ATOM 2218 C CA . THR B 1 36 ? 5.33700 34.20300 3.08400 1.000 59.00730 36 THR B CA 1
ATOM 2219 C C . THR B 1 36 ? 3.92400 34.70400 2.81800 1.000 60.61341 36 THR B C 1
ATOM 2220 O O . THR B 1 36 ? 3.67700 35.47100 1.87600 1.000 59.94527 36 THR B O 1
ATOM 2224 N N . PHE B 1 37 ? 2.99800 34.23500 3.64900 1.000 58.46334 37 PHE B N 1
ATOM 2225 C CA . PHE B 1 37 ? 1.57900 34.53700 3.54100 1.000 59.13160 37 PHE B CA 1
ATOM 2226 C C . PHE B 1 37 ? 1.09700 35.21900 4.81200 1.000 60.81962 37 PHE B C 1
ATOM 2227 O O . PHE B 1 37 ? 1.54100 34.88600 5.91700 1.000 59.22262 37 PHE B O 1
ATOM 2235 N N . SER B 1 38 ? 0.19000 36.17300 4.64600 1.000 58.97047 38 SER B N 1
ATOM 2236 C CA . SER B 1 38 ? -0.35500 36.92500 5.76500 1.000 63.56039 38 SER B CA 1
ATOM 2237 C C . SER B 1 38 ? -1.43900 36.14000 6.49600 1.000 62.89820 38 SER B C 1
ATOM 2238 O O . SER B 1 38 ? -2.24600 35.43700 5.87500 1.000 63.74787 38 SER B O 1
ATOM 2241 N N . ALA B 1 39 ? -1.46600 36.28400 7.81600 1.000 61.94473 39 ALA B N 1
ATOM 2242 C CA . ALA B 1 39 ? -2.52100 35.74100 8.66000 1.000 63.28771 39 ALA B CA 1
ATOM 2243 C C . ALA B 1 39 ? -3.48600 36.85400 9.06400 1.000 64.13315 39 ALA B C 1
ATOM 2244 O O . ALA B 1 39 ? -3.27400 38.02900 8.75600 1.000 63.59174 39 ALA B O 1
ATOM 2246 N N . PHE B 1 40 ? -4.56100 36.47000 9.75700 1.000 63.75701 40 PHE B N 1
ATOM 2247 C CA . PHE B 1 40 ? -5.55200 37.44700 10.22100 1.000 62.91680 40 PHE B CA 1
ATOM 2248 C C . PHE B 1 40 ? -4.90700 38.42200 11.20600 1.000 67.43882 40 PHE B C 1
ATOM 2249 O O . PHE B 1 40 ? -4.34800 37.98800 12.22400 1.000 66.89632 40 PHE B O 1
ATOM 2257 N N . PRO B 1 41 ? -4.96500 39.72500 10.95900 1.000 65.13362 41 PRO B N 1
ATOM 2258 C CA . PRO B 1 41 ? -4.56400 40.68900 11.98700 1.000 67.75694 41 PRO B CA 1
ATOM 2259 C C . PRO B 1 41 ? -5.71300 40.94400 12.94700 1.000 68.09705 41 PRO B C 1
ATOM 2260 O O . PRO B 1 41 ? -6.82600 40.43900 12.73100 1.000 67.97809 41 PRO B O 1
ATOM 2264 N N . PRO B 1 42 ? -5.49300 41.70100 14.02400 1.000 68.80870 42 PRO B N 1
ATOM 2265 C CA . PRO B 1 42 ? -6.61400 42.08500 14.88700 1.000 70.18654 42 PRO B CA 1
ATOM 2266 C C . PRO B 1 42 ? -7.57700 42.99000 14.13400 1.000 70.70033 42 PRO B C 1
ATOM 2267 O O . PRO B 1 42 ? -7.22000 43.63500 13.14900 1.000 69.05409 42 PRO B O 1
ATOM 2271 N N . LYS B 1 43 ? -8.81900 43.03300 14.61400 1.000 72.86730 43 LYS B N 1
ATOM 2272 C CA . LYS B 1 43 ? -9.82800 43.86900 13.97600 1.000 72.59601 43 LYS B CA 1
ATOM 2273 C C . LYS B 1 43 ? -9.37000 45.32500 13.94300 1.000 73.26066 43 LYS B C 1
ATOM 2274 O O . LYS B 1 43 ? -8.84000 45.84000 14.93000 1.000 69.49160 43 LYS B O 1
ATOM 2280 N N . ASP B 1 44 ? -9.53700 45.96600 12.78200 1.000 71.35214 44 ASP B N 1
ATOM 2281 C CA . ASP B 1 44 ? -9.16400 47.35300 12.49400 1.000 73.26678 44 ASP B CA 1
ATOM 2282 C C . ASP B 1 44 ? -7.65700 47.57600 12.44400 1.000 72.52636 44 ASP B C 1
ATOM 2283 O O . ASP B 1 44 ? -7.20600 48.72900 12.43900 1.000 73.17902 44 ASP B O 1
ATOM 2288 N N . ILE B 1 45 ? -6.86500 46.51300 12.39700 1.000 70.61366 45 ILE B N 1
ATOM 2289 C CA . ILE B 1 45 ? -5.42400 46.60000 12.19800 1.000 70.24615 45 ILE B CA 1
ATOM 2290 C C . ILE B 1 45 ? -5.11900 46.13800 10.78000 1.000 67.19764 45 ILE B C 1
ATOM 2291 O O . ILE B 1 45 ? -5.69700 45.15600 10.30000 1.000 63.61869 45 ILE B O 1
ATOM 2296 N N . ALA B 1 46 ? -4.21300 46.84700 10.11100 1.000 67.56240 46 ALA B N 1
ATOM 2297 C CA . ALA B 1 46 ? -3.90700 46.53800 8.72400 1.000 65.88340 46 ALA B CA 1
ATOM 2298 C C . ALA B 1 46 ? -3.28800 45.15000 8.60400 1.000 65.82455 46 ALA B C 1
ATOM 2299 O O . ALA B 1 46 ? -2.56600 44.69200 9.49300 1.000 68.23025 46 ALA B O 1
ATOM 2301 N N . GLN B 1 47 ? -3.59900 44.46900 7.50100 1.000 63.76738 47 GLN B N 1
ATOM 2302 C CA . GLN B 1 47 ? -2.94400 43.20100 7.20200 1.000 63.24118 47 GLN B CA 1
ATOM 2303 C C . GLN B 1 47 ? -1.43200 43.39300 7.13600 1.000 64.37666 47 GLN B C 1
ATOM 2304 O O . GLN B 1 47 ? -0.93900 44.37800 6.57600 1.000 61.44412 47 GLN B O 1
ATOM 2310 N N . LYS B 1 48 ? -0.69600 42.44300 7.71200 1.000 65.91302 48 LYS B N 1
ATOM 2311 C CA . LYS B 1 48 ? 0.74600 42.54800 7.88500 1.000 64.37267 48 LYS B CA 1
ATOM 2312 C C . LYS B 1 48 ? 1.48700 41.50600 7.05400 1.000 61.63693 48 LYS B C 1
ATOM 2313 O O . LYS B 1 48 ? 1.02900 40.36800 6.89000 1.000 60.02290 48 LYS B O 1
ATOM 2319 N N . TYR B 1 49 ? 2.64700 41.90600 6.53600 1.000 60.89453 49 TYR B N 1
ATOM 2320 C CA . TYR B 1 49 ? 3.55200 40.96900 5.88300 1.000 61.98944 49 TYR B CA 1
ATOM 2321 C C . TYR B 1 49 ? 4.32700 40.18600 6.93700 1.000 64.07782 49 TYR B C 1
ATOM 2322 O O . TYR B 1 49 ? 4.74900 40.74200 7.95500 1.000 62.82168 49 TYR B O 1
ATOM 2331 N N . ASN B 1 50 ? 4.52400 38.89600 6.68800 1.000 64.74610 50 ASN B N 1
ATOM 2332 C CA . ASN B 1 50 ? 5.07600 37.99700 7.69300 1.000 70.42984 50 ASN B CA 1
ATOM 2333 C C . ASN B 1 50 ? 6.55100 37.70500 7.44800 1.000 71.69244 50 ASN B C 1
ATOM 2334 O O . ASN B 1 50 ? 6.98000 37.51500 6.30500 1.000 71.24485 50 ASN B O 1
ATOM 2339 N N . TYR B 1 51 ? 7.30200 37.51500 8.54300 1.000 71.74380 51 TYR B N 1
ATOM 2340 C CA . TYR B 1 51 ? 8.72200 37.05600 8.47800 1.000 72.82753 51 TYR B CA 1
ATOM 2341 C C . TYR B 1 51 ? 9.63600 37.94000 7.62900 1.000 78.38678 51 TYR B C 1
ATOM 2342 O O . TYR B 1 51 ? 10.58700 37.39100 7.04200 1.000 79.72050 51 TYR B O 1
ATOM 2351 N N . ILE B 1 52 ? 9.38300 39.24900 7.57700 1.000 77.84793 52 ILE B N 1
ATOM 2352 C CA . ILE B 1 52 ? 10.32800 40.13300 6.89800 1.000 79.54446 52 ILE B CA 1
ATOM 2353 C C . ILE B 1 52 ? 11.68400 40.10600 7.59600 1.000 84.37643 52 ILE B C 1
ATOM 2354 O O . ILE B 1 52 ? 12.72600 39.91100 6.95900 1.000 87.49379 52 ILE B O 1
ATOM 2359 N N . LYS B 1 53 ? 11.69200 40.28100 8.91800 1.000 84.78862 53 LYS B N 1
ATOM 2360 C CA . LYS B 1 53 ? 12.97700 40.36700 9.66700 1.000 86.83127 53 LYS B CA 1
ATOM 2361 C C . LYS B 1 53 ? 13.82800 39.10700 9.47200 1.000 89.38212 53 LYS B C 1
ATOM 2362 O O . LYS B 1 53 ? 15.05500 39.25600 9.32300 1.000 89.22323 53 LYS B O 1
ATOM 2368 N N . ASP B 1 54 ? 13.21400 37.92200 9.46200 1.000 84.70757 54 ASP B N 1
ATOM 2369 C CA . ASP B 1 54 ? 13.99200 36.65300 9.39500 1.000 87.22777 54 ASP B CA 1
ATOM 2370 C C . ASP B 1 54 ? 14.75500 36.52700 8.07500 1.000 88.72787 54 ASP B C 1
ATOM 2371 O O . ASP B 1 54 ? 15.70700 35.72500 8.03600 1.000 91.50596 54 ASP B O 1
ATOM 2376 N N . PHE B 1 55 ? 14.36600 37.27500 7.04000 1.000 86.70759 55 PHE B N 1
ATOM 2377 C CA . PHE B 1 55 ? 14.96700 37.12300 5.72900 1.000 88.07478 55 PHE B CA 1
ATOM 2378 C C . PHE B 1 55 ? 15.41100 38.43600 5.11100 1.000 90.89369 55 PHE B C 1
ATOM 2379 O O . PHE B 1 55 ? 15.98300 38.42000 4.01500 1.000 93.04589 55 PHE B O 1
ATOM 2387 N N . LEU B 1 56 ? 15.16400 39.57300 5.76300 1.000 91.84616 56 LEU B N 1
ATOM 2388 C CA . LEU B 1 56 ? 15.63600 40.82600 5.18400 1.000 91.11682 56 LEU B CA 1
ATOM 2389 C C . LEU B 1 56 ? 17.15900 40.90800 5.20100 1.000 92.15102 56 LEU B C 1
ATOM 2390 O O . LEU B 1 56 ? 17.75500 41.44600 4.26200 1.000 94.25468 56 LEU B O 1
ATOM 2395 N N . SER B 1 57 ? 17.80800 40.37300 6.23100 1.000 92.11989 57 SER B N 1
ATOM 2396 C CA . SER B 1 57 ? 19.26400 40.32800 6.23000 1.000 92.77127 57 SER B CA 1
ATOM 2397 C C . SER B 1 57 ? 19.81500 39.15500 5.43300 1.000 92.92212 57 SER B C 1
ATOM 2398 O O . SER B 1 57 ? 21.03800 39.03900 5.30600 1.000 96.18414 57 SER B O 1
ATOM 2401 N N . SER B 1 58 ? 18.95700 38.28200 4.91200 1.000 93.56391 58 SER B N 1
ATOM 2402 C CA . SER B 1 58 ? 19.41700 37.15000 4.12600 1.000 92.86607 58 SER B CA 1
ATOM 2403 C C . SER B 1 58 ? 19.64000 37.56900 2.67300 1.000 88.99715 58 SER B C 1
ATOM 2404 O O . SER B 1 58 ? 19.18500 38.62400 2.22500 1.000 89.17034 58 SER B O 1
ATOM 2407 N N . ASN B 1 59 ? 20.34600 36.71900 1.92700 1.000 87.77668 59 ASN B N 1
ATOM 2408 C CA . ASN B 1 59 ? 20.57800 36.95200 0.50900 1.000 87.01763 59 ASN B CA 1
ATOM 2409 C C . ASN B 1 59 ? 19.59900 36.20000 -0.38000 1.000 80.19167 59 ASN B C 1
ATOM 2410 O O . ASN B 1 59 ? 19.81100 36.13500 -1.59200 1.000 81.56817 59 ASN B O 1
ATOM 2415 N N . TYR B 1 60 ? 18.54100 35.62800 0.18700 1.000 77.08034 60 TYR B N 1
ATOM 2416 C CA . TYR B 1 60 ? 17.57000 34.90800 -0.62200 1.000 76.79679 60 TYR B CA 1
ATOM 2417 C C . TYR B 1 60 ? 16.59800 35.87200 -1.29800 1.000 71.87645 60 TYR B C 1
ATOM 2418 O O . TYR B 1 60 ? 16.41100 37.01700 -0.87700 1.000 71.41289 60 TYR B O 1
ATOM 2427 N N . THR B 1 61 ? 15.97800 35.38900 -2.36900 1.000 71.21439 61 THR B N 1
ATOM 2428 C CA . THR B 1 61 ? 14.86200 36.10200 -2.97300 1.000 67.52256 61 THR B CA 1
ATOM 2429 C C . THR B 1 61 ? 13.66300 36.01200 -2.04000 1.000 65.79316 61 THR B C 1
ATOM 2430 O O . THR B 1 61 ? 13.41500 34.97000 -1.42500 1.000 65.24930 61 THR B O 1
ATOM 2434 N N . PHE B 1 62 ? 12.92500 37.11400 -1.91300 1.000 63.97470 62 PHE B N 1
ATOM 2435 C CA . PHE B 1 62 ? 11.87300 37.23000 -0.91200 1.000 64.64987 62 PHE B CA 1
ATOM 2436 C C . PHE B 1 62 ? 10.60600 37.79700 -1.53500 1.000 61.90369 62 PHE B C 1
ATOM 2437 O O . PHE B 1 62 ? 10.64600 38.84800 -2.18100 1.000 63.14452 62 PHE B O 1
ATOM 2445 N N . LEU B 1 63 ? 9.48700 37.09500 -1.34000 1.000 60.84608 63 LEU B N 1
ATOM 2446 C CA . LEU B 1 63 ? 8.16000 37.55700 -1.73400 1.000 59.84656 63 LEU B CA 1
ATOM 2447 C C . LEU B 1 63 ? 7.22100 37.37100 -0.55300 1.000 61.83110 63 LEU B C 1
ATOM 2448 O O . LEU B 1 63 ? 7.09800 36.25800 -0.03100 1.000 63.20480 63 LEU B O 1
ATOM 2453 N N . ALA B 1 64 ? 6.55300 38.44700 -0.14200 1.000 58.69843 64 ALA B N 1
ATOM 2454 C CA . ALA B 1 64 ? 5.57800 38.40200 0.94000 1.000 60.15528 64 ALA B CA 1
ATOM 2455 C C . ALA B 1 64 ? 4.23200 38.86900 0.40600 1.000 58.61650 64 ALA B C 1
ATOM 2456 O O . ALA B 1 64 ? 4.14600 39.92300 -0.23500 1.000 58.44739 64 ALA B O 1
ATOM 2458 N N . PHE B 1 65 ? 3.18400 38.09600 0.68300 1.000 57.28318 65 PHE B N 1
ATOM 2459 C CA . PHE B 1 65 ? 1.85600 38.35000 0.14500 1.000 54.77700 65 PHE B CA 1
ATOM 2460 C C . PHE B 1 65 ? 0.85500 38.61100 1.26100 1.000 58.35732 65 PHE B C 1
ATOM 2461 O O . PHE B 1 65 ? 0.91600 37.99200 2.33000 1.000 59.09328 65 PHE B O 1
ATOM 2469 N N . LEU B 1 66 ? -0.08000 39.51800 0.98600 1.000 56.97614 66 LEU B N 1
ATOM 2470 C CA . LEU B 1 66 ? -1.27100 39.71700 1.79500 1.000 57.12448 66 LEU B CA 1
ATOM 2471 C C . LEU B 1 66 ? -2.46500 39.00000 1.16100 1.000 58.03422 66 LEU B C 1
ATOM 2472 O O . LEU B 1 66 ? -2.42200 38.54400 0.01200 1.000 54.42823 66 LEU B O 1
ATOM 2477 N N . ASP B 1 67 ? -3.54000 38.90600 1.94200 1.000 55.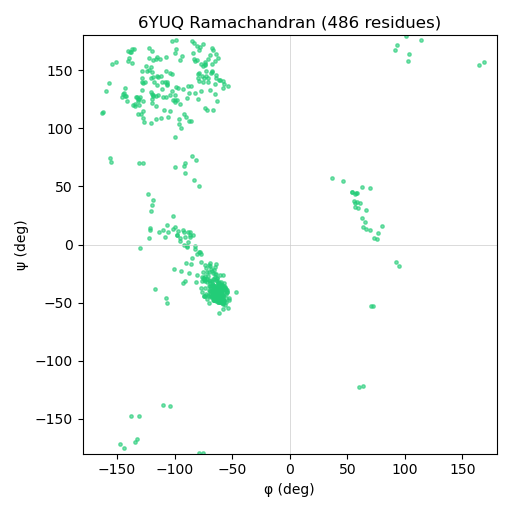28680 67 ASP B N 1
ATOM 2478 C CA . ASP B 1 67 ? -4.84300 38.39500 1.53000 1.000 57.89664 67 ASP B CA 1
ATOM 2479 C C . ASP B 1 67 ? -5.60100 39.47000 0.73800 1.000 55.22542 67 ASP B C 1
ATOM 2480 O O . ASP B 1 67 ? -5.12300 40.59300 0.54700 1.000 54.26842 67 ASP B O 1
ATOM 2485 N N . THR B 1 68 ? -6.82100 39.14000 0.30600 1.000 56.19693 68 THR B N 1
ATOM 2486 C CA . THR B 1 68 ? -7.64600 40.03800 -0.49900 1.000 55.63228 68 THR B CA 1
ATOM 2487 C C . THR B 1 68 ? -8.03200 41.30800 0.27200 1.000 56.22785 68 THR B C 1
ATOM 2488 O O . THR B 1 68 ? -7.94100 41.38100 1.50400 1.000 56.48139 68 THR B O 1
ATOM 2492 N N . LYS B 1 69 ? -8.49600 42.31200 -0.47900 1.000 55.06539 69 LYS B N 1
ATOM 2493 C CA . LYS B 1 69 ? -8.82900 43.63100 0.05500 1.000 58.21938 69 LYS B CA 1
ATOM 2494 C C . LYS B 1 69 ? -10.30500 43.79200 0.40300 1.000 61.00802 69 LYS B C 1
ATOM 2495 O O . LYS B 1 69 ? -10.72400 44.89500 0.77100 1.000 63.54367 69 LYS B O 1
ATOM 2501 N N . TYR B 1 70 ? -11.10000 42.73900 0.30100 1.000 60.32143 70 TYR B N 1
ATOM 2502 C CA . TYR B 1 70 ? -12.51200 42.83700 0.61400 1.000 64.28871 70 TYR B CA 1
ATOM 2503 C C . TYR B 1 70 ? -12.85700 41.89900 1.76500 1.000 66.59938 70 TYR B C 1
ATOM 2504 O O . TYR B 1 70 ? -12.09900 40.96900 2.06300 1.000 66.75723 70 TYR B O 1
ATOM 2513 N N . PRO B 1 71 ? -13.96800 42.14900 2.48200 1.000 65.96393 71 PRO B N 1
ATOM 2514 C CA . PRO B 1 71 ? -14.91000 43.26300 2.30900 1.000 67.59957 71 PRO B CA 1
ATOM 2515 C C . PRO B 1 71 ? -14.36300 44.56600 2.87600 1.000 68.10246 71 PRO B C 1
ATOM 2516 O O . PRO B 1 71 ? -13.52300 44.52400 3.76500 1.000 67.56234 71 PRO B O 1
ATOM 2520 N N . GLU B 1 72 ? -14.83700 45.70400 2.36800 1.000 69.82224 72 GLU B N 1
ATOM 2521 C CA . GLU B 1 72 ? -14.33600 46.99600 2.82700 1.000 73.87732 72 GLU B CA 1
ATOM 2522 C C . GLU B 1 72 ? -14.62600 47.24700 4.30800 1.000 72.12772 72 GLU B C 1
ATOM 2523 O O . GLU B 1 72 ? -13.85200 47.95000 4.96600 1.000 74.29359 72 GLU B O 1
ATOM 2529 N N . ASP B 1 73 ? -15.71100 46.68100 4.85400 1.000 74.12003 73 ASP B N 1
ATOM 2530 C CA . ASP B 1 73 ? -16.04600 46.89600 6.26600 1.000 75.63289 73 ASP B CA 1
ATOM 2531 C C . ASP B 1 73 ? -15.08400 46.19700 7.21000 1.000 73.00749 73 ASP B C 1
ATOM 2532 O O . ASP B 1 73 ? -14.98900 46.59400 8.37500 1.000 74.77975 73 ASP B O 1
ATOM 2537 N N . ASP B 1 74 ? -14.40500 45.15100 6.75000 1.000 70.55612 74 ASP B N 1
ATOM 2538 C CA . ASP B 1 74 ? -13.46400 44.42200 7.59000 1.000 68.17503 74 ASP B CA 1
ATOM 2539 C C . ASP B 1 74 ? -12.46700 43.73300 6.67100 1.000 64.33704 74 ASP B C 1
ATOM 2540 O O . ASP B 1 74 ? -12.52200 42.51800 6.47300 1.000 64.24773 74 ASP B O 1
ATOM 2545 N N . ALA B 1 75 ? -11.54500 44.50800 6.10700 1.000 63.98403 75 ALA B N 1
ATOM 2546 C CA . ALA B 1 75 ? -10.72100 44.06100 4.98300 1.000 61.71918 75 ALA B CA 1
ATOM 2547 C C . ALA B 1 75 ? -9.51200 43.25300 5.46100 1.000 60.66145 75 ALA B C 1
ATOM 2548 O O . ALA B 1 75 ? -8.36500 43.52500 5.11200 1.000 59.83495 75 ALA B O 1
ATOM 2550 N N . ARG B 1 76 ? -9.79400 42.20400 6.23100 1.000 58.48269 76 ARG B N 1
ATOM 2551 C CA . ARG B 1 76 ? -8.74600 41.34600 6.76400 1.000 58.92016 76 ARG B CA 1
ATOM 2552 C C . ARG B 1 76 ? -8.53300 40.08200 5.94200 1.000 59.35497 76 ARG B C 1
ATOM 2553 O O . ARG B 1 76 ? -7.77400 39.20500 6.36300 1.000 57.88990 76 ARG B O 1
ATOM 2561 N N . GLY B 1 77 ? -9.16800 39.97300 4.77600 1.000 57.29682 77 GLY B N 1
ATOM 2562 C CA . GLY B 1 77 ? -8.89900 38.91200 3.82900 1.000 58.21528 77 GLY B CA 1
ATOM 2563 C C . GLY B 1 77 ? -9.96400 37.82500 3.83900 1.000 58.20767 77 GLY B C 1
ATOM 2564 O O . GLY B 1 77 ? -10.69900 37.63200 4.81100 1.000 57.84020 77 GLY B O 1
ATOM 2565 N N . THR B 1 78 ? -10.03600 37.08400 2.73100 1.000 53.96132 78 THR B N 1
ATOM 2566 C CA . THR B 1 78 ? -11.04100 36.03900 2.55100 1.000 53.28144 78 THR B CA 1
ATOM 2567 C C . THR B 1 78 ? -10.40000 34.66800 2.35900 1.000 54.34666 78 THR B C 1
ATOM 2568 O O . THR B 1 78 ? -10.86800 33.85600 1.55100 1.000 54.56363 78 THR B O 1
ATOM 2572 N N . TYR B 1 79 ? -9.31700 34.40100 3.10000 1.000 54.78430 79 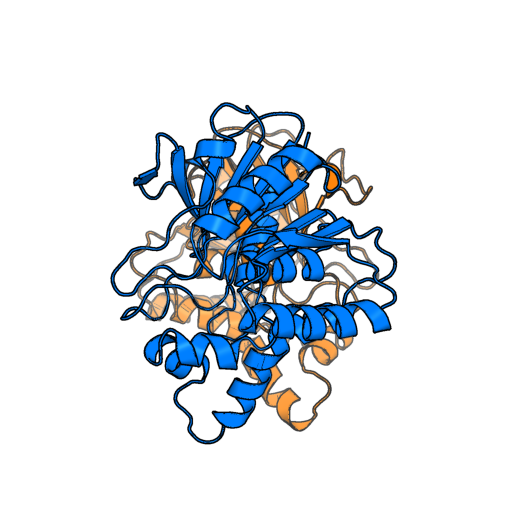TYR B N 1
ATOM 2573 C CA . TYR B 1 79 ? -8.58100 33.13000 3.02500 1.000 54.82090 79 TYR B CA 1
ATOM 2574 C C . TYR B 1 79 ? -8.05100 32.84000 1.61700 1.000 55.41661 79 TYR B C 1
ATOM 2575 O O . TYR B 1 79 ? -8.00000 31.68700 1.18100 1.000 53.73520 79 TYR B O 1
ATOM 2584 N N . TYR B 1 80 ? -7.62400 33.88500 0.91200 1.000 54.18742 80 TYR B N 1
ATOM 2585 C CA . TYR B 1 80 ? -7.01500 33.75900 -0.41500 1.000 57.02713 80 TYR B CA 1
ATOM 2586 C C . TYR B 1 80 ? -7.98100 33.16400 -1.43400 1.000 56.33641 80 TYR B C 1
ATOM 2587 O O . TYR B 1 80 ? -7.56300 32.61300 -2.45500 1.000 55.56797 80 TYR B O 1
ATOM 2596 N N . ILE B 1 81 ? -9.27200 33.29500 -1.15800 1.000 57.27116 81 ILE B N 1
ATOM 2597 C CA . ILE B 1 81 ? -10.35000 32.84000 -2.02400 1.000 57.59900 81 ILE B CA 1
ATOM 2598 C C . ILE B 1 81 ? -11.04900 34.07100 -2.58500 1.000 60.41079 81 ILE B C 1
ATOM 2599 O O . ILE B 1 81 ? -11.24700 35.05400 -1.86400 1.000 59.53755 81 ILE B O 1
ATOM 2604 N N . THR B 1 82 ? -11.41700 34.02900 -3.86500 1.000 61.92064 82 THR B N 1
ATOM 2605 C CA . THR B 1 82 ? -11.97600 35.22800 -4.47700 1.000 64.29141 82 THR B CA 1
ATOM 2606 C C . THR B 1 82 ? -13.43600 35.43400 -4.07800 1.000 67.02438 82 THR B C 1
ATOM 2607 O O . THR B 1 82 ? -14.07800 34.57100 -3.47200 1.000 65.72027 82 THR B O 1
ATOM 2611 N N . ASN B 1 83 ? -13.94300 36.62100 -4.43200 1.000 71.52944 83 ASN B N 1
ATOM 2612 C CA . ASN B 1 83 ? -15.37500 36.91000 -4.37700 1.000 75.33312 83 ASN B CA 1
ATOM 2613 C C . ASN B 1 83 ? -16.19700 35.79100 -4.99000 1.000 76.87836 83 ASN B C 1
ATOM 2614 O O . ASN B 1 83 ? -17.27200 35.45200 -4.48600 1.000 79.51555 83 ASN B O 1
ATOM 2619 N N . GLU B 1 84 ? -15.72900 35.24100 -6.10600 1.000 73.95962 84 GLU B N 1
ATOM 2620 C CA . GLU B 1 84 ? -16.43600 34.18500 -6.81200 1.000 76.70004 84 GLU B CA 1
ATOM 2621 C C . GLU B 1 84 ? -16.14600 32.81000 -6.23600 1.000 73.08852 84 GLU B C 1
ATOM 2622 O O . GLU B 1 84 ? -16.56100 31.80900 -6.83400 1.000 76.55151 84 GLU B O 1
ATOM 2628 N N . LEU B 1 85 ? -15.45300 32.74800 -5.09600 1.000 71.39605 85 LEU B N 1
ATOM 2629 C CA . LEU B 1 85 ? -15.12500 31.49000 -4.42900 1.000 69.53891 85 LEU B CA 1
ATOM 2630 C C . LEU B 1 85 ? -14.33900 30.57100 -5.36100 1.000 70.71101 85 LEU B C 1
ATOM 2631 O O . LEU B 1 85 ? -14.61700 29.37400 -5.45900 1.000 69.98107 85 LEU B O 1
ATOM 2636 N N . ASP B 1 86 ? -13.35600 31.14200 -6.06200 1.000 69.64275 86 ASP B N 1
ATOM 2637 C CA . ASP B 1 86 ? -12.53400 30.36100 -6.98100 1.000 68.03350 86 ASP B CA 1
ATOM 2638 C C . ASP B 1 86 ? -11.05100 30.67400 -6.80400 1.000 68.10113 86 ASP B C 1
ATOM 2639 O O . ASP B 1 86 ? -10.66000 31.37000 -5.85600 1.000 61.27848 86 ASP B O 1
ATOM 2644 N N . ASN B 1 87 ? -10.22800 30.17000 -7.72300 1.000 64.14473 87 ASN B N 1
ATOM 2645 C CA . ASN B 1 87 ? -8.77400 30.20400 -7.60900 1.000 67.12132 87 ASN B CA 1
ATOM 2646 C C . ASN B 1 87 ? -8.14100 31.46900 -8.19300 1.000 63.56771 87 ASN B C 1
ATOM 2647 O O . ASN B 1 87 ? -6.91400 31.52100 -8.32600 1.000 60.93241 87 ASN B O 1
ATOM 2652 N N . GLY B 1 88 ? -8.94000 32.48300 -8.53600 1.000 63.53105 88 GLY B N 1
ATOM 2653 C CA . GLY B 1 88 ? -8.40200 33.65200 -9.22100 1.000 63.44082 88 GLY B CA 1
ATOM 2654 C C . GLY B 1 88 ? -7.27500 34.34900 -8.47200 1.000 62.75629 88 GLY B C 1
ATOM 2655 O O . GLY B 1 88 ? -6.32500 34.84100 -9.08700 1.000 61.23387 88 GLY B O 1
ATOM 2656 N N . TYR B 1 89 ? -7.36800 34.41900 -7.13800 1.000 59.09291 89 TYR B N 1
ATOM 2657 C CA . TYR B 1 89 ? -6.32400 35.09500 -6.36400 1.000 57.84958 89 TYR B CA 1
ATOM 2658 C C . TYR B 1 89 ? -5.04900 34.26400 -6.30800 1.000 58.96866 89 TYR B C 1
ATOM 2659 O O . TYR B 1 89 ? -3.94100 34.79900 -6.44700 1.000 58.85461 89 TYR B O 1
ATOM 2668 N N . LEU B 1 90 ? -5.18700 32.95900 -6.06600 1.000 58.10229 90 LEU B N 1
ATOM 2669 C CA . LEU B 1 90 ? -4.03300 32.06800 -6.07700 1.000 57.82393 90 LEU B CA 1
ATOM 2670 C C . LEU B 1 90 ? -3.36100 32.05100 -7.44200 1.000 60.59358 90 LEU B C 1
ATOM 2671 O O . LEU B 1 90 ? -2.13700 31.90400 -7.53200 1.000 59.99097 90 LEU B O 1
ATOM 2676 N N . GLN B 1 91 ? -4.14400 32.18500 -8.51000 1.000 59.40704 91 GLN B N 1
ATOM 2677 C CA . GLN B 1 91 ? -3.56000 32.23400 -9.84500 1.000 63.31066 91 GLN B CA 1
ATOM 2678 C C . GLN B 1 91 ? -2.68300 33.47000 -10.00700 1.000 60.86068 91 GLN B C 1
ATOM 2679 O O . GLN B 1 91 ? -1.58100 33.39000 -10.56100 1.000 61.15989 91 GLN B O 1
ATOM 2685 N N . THR B 1 92 ? -3.14400 34.61800 -9.49900 1.000 59.91063 92 THR B N 1
ATOM 2686 C CA . THR B 1 92 ? -2.33200 35.83000 -9.54600 1.000 60.02584 92 THR B CA 1
ATOM 2687 C C . THR B 1 92 ? -1.04000 35.64600 -8.75200 1.000 61.14141 92 THR B C 1
ATOM 2688 O O . THR B 1 92 ? 0.05000 35.97800 -9.23200 1.000 58.29316 92 THR B O 1
ATOM 2692 N N . ILE B 1 93 ? -1.14200 35.10500 -7.53200 1.000 58.24298 93 ILE B N 1
ATOM 2693 C CA . ILE B 1 93 ? 0.05500 34.87600 -6.72400 1.000 56.37488 93 ILE B CA 1
ATOM 2694 C C . ILE B 1 93 ? 1.02400 33.94600 -7.45000 1.000 57.03071 93 ILE B C 1
ATOM 2695 O O . ILE B 1 93 ? 2.23700 34.19000 -7.47500 1.000 57.02073 93 ILE B O 1
ATOM 2700 N N . HIS B 1 94 ? 0.49900 32.88600 -8.07900 1.000 57.54341 94 HIS B N 1
ATOM 2701 C CA . HIS B 1 94 ? 1.33400 31.97000 -8.85400 1.000 60.30910 94 HIS B CA 1
ATOM 2702 C C . HIS B 1 94 ? 2.09100 32.69100 -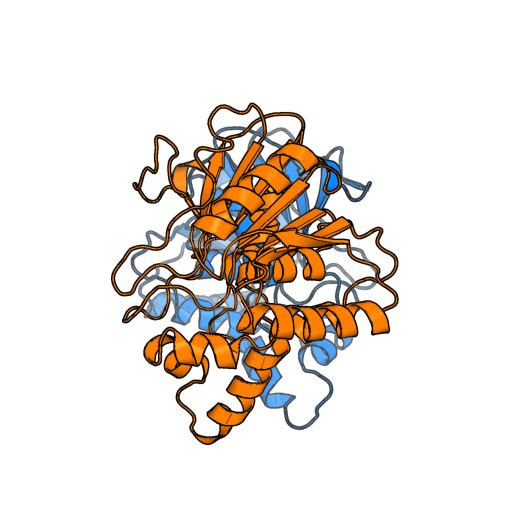9.96800 1.000 59.23326 94 HIS B C 1
ATOM 2703 O O . HIS B 1 94 ? 3.28000 32.43000 -10.18700 1.000 57.44005 94 HIS B O 1
ATOM 2710 N N . CYS B 1 95 ? 1.41400 33.58600 -10.70000 1.000 59.95611 95 CYS B N 1
ATOM 2711 C CA . CYS B 1 95 ? 2.06300 34.26500 -11.82200 1.000 60.79912 95 CYS B CA 1
ATOM 2712 C C . CYS B 1 95 ? 3.15400 35.21100 -11.33900 1.000 58.00990 95 CYS B C 1
ATOM 2713 O O . CYS B 1 95 ? 4.19800 35.35300 -11.98800 1.000 58.60338 95 CYS B O 1
ATOM 2716 N N . ILE B 1 96 ? 2.88900 35.91500 -10.23900 1.000 54.34343 96 ILE B N 1
ATOM 2717 C CA . ILE B 1 96 ? 3.88100 36.80200 -9.63600 1.000 57.11770 96 ILE B CA 1
ATOM 2718 C C . ILE B 1 96 ? 5.13300 36.01200 -9.26100 1.000 57.64945 96 ILE B C 1
ATOM 2719 O O . ILE B 1 96 ? 6.25700 36.39600 -9.60200 1.000 57.57778 96 ILE B O 1
ATOM 2724 N N . ILE B 1 97 ? 4.95100 34.87900 -8.57500 1.000 57.34041 97 ILE B N 1
ATOM 2725 C CA . ILE B 1 97 ? 6.09000 34.04800 -8.18300 1.000 56.58773 97 ILE B CA 1
ATOM 2726 C C . ILE B 1 97 ? 6.83800 33.54600 -9.41200 1.000 62.09371 97 ILE B C 1
ATOM 2727 O O . ILE B 1 97 ? 8.06800 33.62100 -9.47900 1.000 61.13376 97 ILE B O 1
ATOM 2732 N N . GLN B 1 98 ? 6.10700 33.04900 -10.41700 1.000 58.86797 98 GLN B N 1
ATOM 2733 C CA . GLN B 1 98 ? 6.76800 32.40000 -11.54700 1.000 61.51097 98 GLN B CA 1
ATOM 2734 C C . GLN B 1 98 ? 7.57800 33.38400 -12.37900 1.000 61.53001 98 GLN B C 1
ATOM 2735 O O . GLN B 1 98 ? 8.59300 33.00200 -12.96900 1.000 66.69399 98 GLN B O 1
ATOM 2741 N N . LEU B 1 99 ? 7.14700 34.63700 -12.45500 1.000 59.74847 99 LEU B N 1
ATOM 2742 C CA . LEU B 1 99 ? 7.82000 35.60300 -13.31100 1.000 61.73766 99 LEU B CA 1
ATOM 2743 C C . LEU B 1 99 ? 8.86300 36.43500 -12.57800 1.000 61.27555 99 LEU B C 1
ATOM 2744 O O . LEU B 1 99 ? 9.76600 36.97800 -13.22400 1.000 62.93711 99 LEU B O 1
ATOM 2749 N N . LEU B 1 100 ? 8.75700 36.56400 -11.25400 1.000 60.49814 100 LEU B N 1
ATOM 2750 C CA . LEU B 1 100 ? 9.72200 37.34400 -10.48900 1.000 61.41129 100 LEU B CA 1
ATOM 2751 C C . LEU B 1 100 ? 10.76100 36.48600 -9.77800 1.000 64.61671 100 LEU B C 1
ATOM 2752 O O . LEU B 1 100 ? 11.82900 37.00100 -9.42900 1.000 65.61864 100 LEU B O 1
ATOM 2757 N N . SER B 1 101 ? 10.47900 35.20900 -9.54100 1.000 65.75298 101 SER B N 1
ATOM 2758 C CA . SER B 1 101 ? 11.44400 34.35400 -8.86700 1.000 69.48987 101 SER B CA 1
ATOM 2759 C C . SER B 1 101 ? 12.51900 33.89500 -9.84300 1.000 73.28681 101 SER B C 1
ATOM 2760 O O . SER B 1 101 ? 12.27200 33.71500 -11.03800 1.000 70.85390 101 SER B O 1
ATOM 2763 N N . ASN B 1 102 ? 13.73000 33.70800 -9.31900 1.000 74.58986 102 ASN B N 1
ATOM 2764 C CA . ASN B 1 102 ? 14.87000 33.29000 -10.12500 1.000 77.09016 102 ASN B CA 1
ATOM 2765 C C . ASN B 1 102 ? 15.44800 31.95900 -9.64500 1.000 77.94211 102 ASN B C 1
ATOM 2766 O O . ASN B 1 102 ? 16.65500 31.73200 -9.73400 1.000 77.43909 102 ASN B O 1
ATOM 2771 N N . THR B 1 103 ? 14.59500 31.06400 -9.14600 1.000 78.59186 103 THR B N 1
ATOM 2772 C CA . THR B 1 103 ? 15.01800 29.74500 -8.69100 1.000 81.60469 103 THR B CA 1
ATOM 2773 C C . THR B 1 103 ? 13.99100 28.70900 -9.13600 1.000 82.41420 103 THR B C 1
ATOM 2774 O O . THR B 1 103 ? 12.87100 29.04500 -9.53100 1.000 81.97320 103 THR B O 1
ATOM 2778 N N . ASN B 1 104 ? 14.38000 27.43600 -9.06600 1.000 82.72435 104 ASN B N 1
ATOM 2779 C CA . ASN B 1 104 ? 13.44200 26.34900 -9.31400 1.000 83.26497 104 ASN B CA 1
ATOM 2780 C C . ASN B 1 104 ? 12.41000 26.25600 -8.19700 1.000 83.14804 104 ASN B C 1
ATOM 2781 O O . ASN B 1 104 ? 12.59100 26.78700 -7.09900 1.000 82.04736 104 ASN B O 1
ATOM 2786 N N . GLN B 1 105 ? 11.32100 25.54100 -8.48900 1.000 83.24905 105 GLN B N 1
ATOM 2787 C CA . GLN B 1 105 ? 10.30100 25.29100 -7.47500 1.000 81.47979 105 GLN B CA 1
ATOM 2788 C C . GLN B 1 105 ? 10.85300 24.46100 -6.32200 1.000 80.93669 105 GLN B C 1
ATOM 2789 O O . GLN B 1 105 ? 10.41600 24.61800 -5.17300 1.000 80.31516 105 GLN B O 1
ATOM 2795 N N . GLU B 1 106 ? 11.81800 23.58500 -6.60700 1.000 79.93169 106 GLU B N 1
ATOM 2796 C CA . GLU B 1 106 ? 12.42900 22.77500 -5.55900 1.000 80.37810 106 GLU B CA 1
ATOM 2797 C C . GLU B 1 106 ? 13.19800 23.63600 -4.56900 1.000 81.06878 106 GLU B C 1
ATOM 2798 O O . GLU B 1 106 ? 13.38700 23.23500 -3.41800 1.000 80.14393 106 GLU B O 1
ATOM 2800 N N . ASP B 1 107 ? 13.65400 24.81200 -4.99900 1.000 81.89638 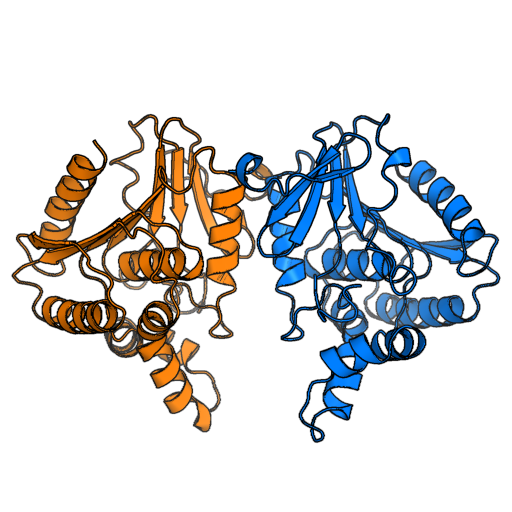107 ASP B N 1
ATOM 2801 C CA . ASP B 1 107 ? 14.34600 25.75900 -4.13800 1.000 79.52158 107 ASP B CA 1
ATOM 2802 C C . ASP B 1 107 ? 13.43500 26.89200 -3.68100 1.000 78.23605 107 ASP B C 1
ATOM 2803 O O . ASP B 1 107 ? 13.92400 27.97700 -3.35300 1.000 77.81309 107 ASP B O 1
ATOM 2808 N N . THR B 1 108 ? 12.12300 26.66200 -3.65700 1.000 77.08993 108 THR B N 1
ATOM 2809 C CA . THR B 1 108 ? 11.15000 27.65200 -3.21400 1.000 74.29582 108 THR B CA 1
ATOM 2810 C C . THR B 1 108 ? 10.45800 27.14500 -1.95500 1.000 73.64676 108 THR B C 1
ATOM 2811 O O . THR B 1 108 ? 10.09800 25.96800 -1.86900 1.000 74.13689 108 THR B O 1
ATOM 2815 N N . TYR B 1 109 ? 10.27600 28.02600 -0.97600 1.000 69.78186 109 TYR B N 1
ATOM 2816 C CA . TYR B 1 109 ? 9.78200 27.62200 0.33400 1.000 69.98848 109 TYR B CA 1
ATOM 2817 C C . TYR B 1 109 ? 8.58300 28.47700 0.71100 1.000 65.63978 109 TYR B C 1
ATOM 2818 O O . TYR B 1 109 ? 8.68300 29.70700 0.74700 1.000 64.37508 109 TYR B O 1
ATOM 2827 N N . LEU B 1 110 ? 7.45800 27.82600 0.99700 1.000 62.75225 110 LEU B N 1
ATOM 2828 C CA . LEU B 1 110 ? 6.21700 28.50900 1.34700 1.000 64.58912 110 LEU B CA 1
ATOM 2829 C C . LEU B 1 110 ? 6.05900 28.48500 2.86500 1.000 64.45912 110 LEU B C 1
ATOM 2830 O O . LEU B 1 110 ? 6.07200 27.41000 3.47400 1.000 64.21245 110 LEU B O 1
ATOM 2835 N N . LEU B 1 111 ? 5.90900 29.66400 3.46800 1.000 64.37312 111 LEU B N 1
ATOM 2836 C CA . LEU B 1 111 ? 5.86000 29.82700 4.91500 1.000 61.96771 111 LEU B CA 1
ATOM 2837 C C . LEU B 1 111 ? 4.58200 30.54800 5.32100 1.000 64.55917 111 LEU B C 1
ATOM 2838 O O . LEU B 1 111 ? 4.01600 31.32800 4.55100 1.000 62.09414 111 LEU B O 1
ATOM 2843 N N . GLY B 1 112 ? 4.13400 30.29700 6.54700 1.000 64.26706 112 GLY B N 1
ATOM 2844 C CA . GLY B 1 112 ? 2.90800 30.91000 7.02400 1.000 65.22977 112 GLY B CA 1
ATOM 2845 C C . GLY B 1 112 ? 2.33700 30.24700 8.26200 1.000 65.49976 112 GLY B C 1
ATOM 2846 O O . GLY B 1 112 ? 2.57200 29.06300 8.50900 1.000 65.83768 112 GLY B O 1
ATOM 2847 N N . SER B 1 113 ? 1.57900 30.99700 9.04700 1.000 62.11632 113 SER B N 1
ATOM 2848 C CA . SER B 1 113 ? 0.98200 30.46900 10.26100 1.000 63.98900 113 SER B CA 1
ATOM 2849 C C . SER B 1 113 ? -0.51000 30.77400 10.26300 1.000 64.00483 113 SER B C 1
ATOM 2850 O O . SER B 1 113 ? -0.93600 31.85600 9.84700 1.000 63.35811 113 SER B O 1
ATOM 2853 N N . SER B 1 114 ? -1.30400 29.79600 10.71100 1.000 65.65034 114 SER B N 1
ATOM 2854 C CA . SER B 1 114 ? -2.75600 29.95200 10.86300 1.000 64.82791 114 SER B CA 1
ATOM 2855 C C . SER B 1 114 ? -3.34800 30.19400 9.47700 1.000 63.15399 114 SER B C 1
ATOM 2856 O O . SER B 1 114 ? -3.15400 29.34100 8.59000 1.000 64.48039 114 SER B O 1
ATOM 2859 N N . LYS B 1 115 ? -4.05200 31.30400 9.23300 1.000 61.40478 115 LYS B N 1
ATOM 2860 C CA . LYS B 1 115 ? -4.57700 31.54800 7.89000 1.000 62.52969 115 LYS B CA 1
ATOM 2861 C C . LYS B 1 115 ? -3.45500 31.59700 6.86600 1.000 59.88077 115 LYS B C 1
ATOM 2862 O O . LYS B 1 115 ? -3.63100 31.16600 5.71900 1.000 61.93510 115 LYS B O 1
ATOM 2868 N N . GLY B 1 116 ? -2.29400 32.12500 7.26100 1.000 59.02891 116 GLY B N 1
ATOM 2869 C CA . GLY B 1 116 ? -1.15500 32.15500 6.36100 1.000 61.14084 116 GLY B CA 1
ATOM 2870 C C . GLY B 1 116 ? -0.68800 30.76800 5.96600 1.000 61.77540 116 GLY B C 1
ATOM 2871 O O . GLY B 1 116 ? -0.27500 30.54100 4.82400 1.000 61.83476 116 GLY B O 1
ATOM 2872 N N . GLY B 1 117 ? -0.74900 29.82100 6.90500 1.000 63.71720 117 GLY B N 1
ATOM 2873 C CA . GLY B 1 117 ? -0.40600 28.44700 6.58000 1.000 65.92715 117 GLY B CA 1
ATOM 2874 C C . GLY B 1 117 ? -1.40500 27.80700 5.63400 1.000 64.74463 117 GLY B C 1
ATOM 2875 O O . GLY B 1 117 ? -1.03800 26.97600 4.80100 1.000 63.83193 117 GLY B O 1
ATOM 2876 N N . VAL B 1 118 ? -2.68100 28.18200 5.74800 1.000 63.11306 118 VAL B N 1
ATOM 2877 C CA . VAL B 1 118 ? -3.67700 27.69100 4.79900 1.000 62.57368 118 VAL B CA 1
ATOM 2878 C C . VAL B 1 118 ? -3.38900 28.23800 3.40700 1.000 61.11507 118 VAL B C 1
ATOM 2879 O O . VAL B 1 118 ? -3.40400 27.50000 2.41500 1.000 63.63334 118 VAL B O 1
ATOM 2883 N N . GLY B 1 119 ? -3.11900 29.54200 3.31500 1.000 59.83080 119 GLY B N 1
ATOM 2884 C CA . GLY B 1 119 ? -2.78700 30.13000 2.02900 1.000 63.73518 119 GLY B CA 1
ATOM 2885 C C . GLY B 1 119 ? -1.59000 29.47000 1.37600 1.000 62.82740 119 GLY B C 1
ATOM 2886 O O . GLY B 1 119 ? -1.54600 29.31300 0.15400 1.000 62.25555 119 GLY B O 1
ATOM 2887 N N . ALA B 1 120 ? -0.60600 29.06500 2.18400 1.000 61.20942 120 ALA B N 1
ATOM 2888 C CA . ALA B 1 120 ? 0.54700 28.34600 1.65200 1.000 60.79252 120 ALA B CA 1
ATOM 2889 C C . ALA B 1 120 ? 0.13200 26.98400 1.10900 1.000 62.13993 120 ALA B C 1
ATOM 2890 O O . ALA B 1 120 ? 0.53200 26.59300 0.00600 1.000 62.41812 120 ALA B O 1
ATOM 2892 N N . LEU B 1 121 ? -0.68300 26.25300 1.87500 1.000 61.68721 121 LEU B N 1
ATOM 2893 C CA . LEU B 1 121 ? -1.18400 24.95900 1.42000 1.000 63.54183 121 LEU B CA 1
ATOM 2894 C C . LEU B 1 121 ? -2.03700 25.10100 0.16500 1.000 62.70167 121 LEU B C 1
ATOM 2895 O O . LEU B 1 121 ? -1.90400 24.31400 -0.77800 1.000 63.03380 121 LEU B O 1
ATOM 2900 N N . LEU B 1 122 ? -2.94100 26.08800 0.14800 1.000 63.40070 122 LEU B N 1
ATOM 2901 C CA . LEU B 1 122 ? -3.80700 26.27600 -1.01400 1.000 64.36412 122 LEU B CA 1
ATOM 2902 C C . LEU B 1 122 ? -2.97900 26.49600 -2.27400 1.000 63.29136 122 LEU B C 1
ATOM 2903 O O . LEU B 1 122 ? -3.23200 25.87900 -3.31700 1.000 63.13125 122 LEU B O 1
ATOM 2908 N N . LEU B 1 123 ? -1.97400 27.37000 -2.18900 1.000 61.52046 123 LEU B N 1
ATOM 2909 C CA . LEU B 1 123 ? -1.13000 27.64500 -3.34400 1.000 64.36871 123 LEU B CA 1
ATOM 2910 C C . LEU B 1 123 ? -0.28000 26.43400 -3.70900 1.000 64.21105 123 LEU B C 1
ATOM 2911 O O . LEU B 1 123 ? -0.17000 26.07400 -4.88500 1.000 65.07047 123 LEU B O 1
ATOM 2916 N N . GLY B 1 124 ? 0.32600 25.79000 -2.71200 1.000 63.59464 124 GLY B N 1
ATOM 2917 C CA . GLY B 1 124 ? 1.27700 24.73000 -3.00200 1.000 64.82329 124 GLY B CA 1
ATOM 2918 C C . GLY B 1 124 ? 0.62100 23.48400 -3.56100 1.000 67.44140 124 GLY B C 1
ATOM 2919 O O . GLY B 1 124 ? 1.19100 22.80200 -4.41600 1.000 70.82136 124 GLY B O 1
ATOM 2920 N N . LEU B 1 125 ? -0.58600 23.16400 -3.08300 1.000 65.81082 125 LEU B N 1
ATOM 2921 C CA . LEU B 1 125 ? -1.28200 21.99100 -3.60200 1.000 67.95601 125 LEU B CA 1
ATOM 2922 C C . LEU B 1 125 ? -1.87200 22.25400 -4.98200 1.000 67.97210 125 LEU B C 1
ATOM 2923 O O . LEU B 1 125 ? -1.97200 21.33100 -5.79400 1.000 70.75653 125 LEU B O 1
ATOM 2928 N N . THR B 1 126 ? -2.27100 23.49700 -5.26800 1.000 69.41829 126 THR B N 1
ATOM 2929 C CA . THR B 1 126 ? -2.83500 23.79300 -6.58500 1.000 69.64352 126 THR B CA 1
ATOM 2930 C C . THR B 1 126 ? -1.76200 23.80800 -7.66300 1.000 69.20657 126 THR B C 1
ATOM 2931 O O . THR B 1 126 ? -2.01400 23.39200 -8.80100 1.000 74.86912 126 THR B O 1
ATOM 2935 N N . TYR B 1 127 ? -0.56900 24.31800 -7.34800 1.000 68.85945 127 TYR B N 1
ATOM 2936 C CA . TYR B 1 127 ? 0.42800 24.57300 -8.38400 1.000 72.78532 127 TYR B CA 1
ATOM 2937 C C . TYR B 1 127 ? 1.73900 23.82100 -8.15600 1.000 74.13454 127 TYR B C 1
ATOM 2938 O O . TYR B 1 127 ? 2.74100 24.12600 -8.81200 1.000 71.96495 127 TYR B O 1
ATOM 2947 N N . ASN B 1 128 ? 1.74600 22.83500 -7.25400 1.000 75.79352 128 ASN B N 1
ATOM 2948 C CA . ASN B 1 128 ? 2.88400 21.92600 -7.06900 1.000 74.90903 128 ASN B CA 1
ATOM 2949 C C . ASN B 1 128 ? 4.14600 22.66100 -6.62100 1.000 73.96741 128 ASN B C 1
ATOM 2950 O O . ASN B 1 128 ? 5.22200 22.49300 -7.19400 1.000 74.59099 128 ASN B O 1
ATOM 2955 N N . TYR B 1 129 ? 4.00400 23.48700 -5.58900 1.000 71.37044 129 TYR B N 1
ATOM 2956 C CA . TYR B 1 129 ? 5.15500 24.01800 -4.87200 1.000 71.84622 129 TYR B CA 1
ATOM 2957 C C . TYR B 1 129 ? 5.45200 23.03300 -3.74800 1.000 72.78133 129 TYR B C 1
ATOM 2958 O O . TYR B 1 129 ? 4.66000 22.94200 -2.79600 1.000 72.62898 129 TYR B O 1
ATOM 2967 N N . PRO B 1 130 ? 6.55100 22.27700 -3.80600 1.000 72.82328 130 PRO B N 1
ATOM 2968 C CA . PRO B 1 130 ? 6.69300 21.11100 -2.91800 1.000 74.37571 130 PRO B CA 1
ATOM 2969 C C . PRO B 1 130 ? 7.03900 21.43800 -1.46700 1.000 74.08963 130 PRO B C 1
ATOM 2970 O O . PRO B 1 130 ? 6.69700 20.65600 -0.57100 1.000 75.19941 130 PRO B O 1
ATOM 2974 N N . ASN B 1 131 ? 7.71900 22.55700 -1.21400 1.000 73.58601 131 ASN B N 1
ATOM 2975 C CA . ASN B 1 131 ? 8.25500 22.87500 0.11000 1.000 74.15635 131 ASN B CA 1
ATOM 2976 C C . ASN B 1 131 ? 7.27800 23.78600 0.84300 1.000 70.97129 131 ASN B C 1
ATOM 2977 O O . ASN B 1 131 ? 7.20600 24.98800 0.56300 1.000 70.24510 131 ASN B O 1
ATOM 2982 N N . ILE B 1 132 ? 6.53800 23.21800 1.78900 1.000 69.80495 132 ILE B N 1
ATOM 2983 C CA . ILE B 1 132 ? 5.52100 23.94800 2.54400 1.000 70.36240 132 ILE B CA 1
ATOM 2984 C C . ILE B 1 132 ? 5.80200 23.73800 4.03000 1.000 71.95146 132 ILE B C 1
ATOM 2985 O O . ILE B 1 132 ? 5.60900 22.63200 4.55000 1.000 71.28543 132 ILE B O 1
ATOM 2990 N N . ILE B 1 133 ? 6.26100 24.79100 4.70900 1.000 70.62569 133 ILE B N 1
ATOM 2991 C CA . ILE B 1 133 ? 6.64500 24.74500 6.12400 1.000 70.54812 133 ILE B CA 1
ATOM 2992 C C . ILE B 1 133 ? 5.76100 25.74500 6.85600 1.000 69.06213 133 ILE B C 1
ATOM 2993 O O . ILE B 1 133 ? 5.98200 26.95800 6.76500 1.000 67.21723 133 ILE B O 1
ATOM 2998 N N . ILE B 1 134 ? 4.76200 25.24800 7.58900 1.000 69.31758 134 ILE B N 1
ATOM 2999 C CA . ILE B 1 134 ? 3.69600 26.08300 8.12400 1.000 68.81857 134 ILE B CA 1
ATOM 3000 C C . ILE B 1 134 ? 3.42800 25.70200 9.57500 1.000 71.09594 134 ILE B C 1
ATOM 3001 O O . ILE B 1 134 ? 3.89900 24.68000 10.07700 1.000 72.06235 134 ILE B O 1
ATOM 3006 N N . ASN B 1 135 ? 2.66000 26.55000 10.25100 1.000 70.28802 135 ASN B N 1
ATOM 3007 C CA . ASN B 1 135 ? 2.30100 26.31100 11.64200 1.000 70.96824 135 ASN B CA 1
ATOM 3008 C C . ASN B 1 135 ? 0.79600 26.42900 11.81200 1.000 70.81370 135 ASN B C 1
ATOM 3009 O O . ASN B 1 135 ? 0.18800 27.37900 11.31200 1.000 69.68497 135 ASN B O 1
ATOM 3014 N N . ALA B 1 136 ? 0.20800 25.45300 12.50300 1.000 72.88429 136 ALA B N 1
ATOM 3015 C CA . ALA B 1 136 ? -1.17500 25.49800 12.96500 1.000 72.81931 136 ALA B CA 1
ATOM 3016 C C . ALA B 1 136 ? -2.20600 25.95900 11.92500 1.000 72.63949 136 ALA B C 1
ATOM 3017 O O . ALA B 1 136 ? -2.97100 26.89100 12.17700 1.000 71.60737 136 ALA B O 1
ATOM 3019 N N . PRO B 1 137 ? -2.26200 25.32000 10.75200 1.000 72.46537 137 PRO B N 1
ATOM 3020 C CA . PRO B 1 137 ? -3.31900 25.65200 9.79400 1.000 71.42378 137 PRO B CA 1
ATOM 3021 C C . PRO B 1 137 ? -4.67100 25.10400 10.23500 1.000 72.64160 137 PRO B C 1
ATOM 3022 O O . PRO B 1 137 ? -4.77200 24.13300 10.98500 1.000 73.17472 137 PRO B O 1
ATOM 3026 N N . GLN B 1 138 ? -5.72300 25.73600 9.72700 1.000 71.02521 138 GLN B N 1
ATOM 3027 C CA . GLN B 1 138 ? -7.06600 25.21900 9.92700 1.000 71.40889 138 GLN B CA 1
ATOM 3028 C C . GLN B 1 138 ? -7.38600 24.14100 8.89500 1.000 73.05232 138 GLN B C 1
ATOM 3029 O O . GLN B 1 138 ? -6.75700 24.03900 7.83700 1.000 70.56721 138 GLN B O 1
ATOM 3035 N N . ALA B 1 139 ? -8.38000 23.32500 9.22300 1.000 73.95618 139 ALA B N 1
ATOM 3036 C CA . ALA B 1 139 ? -8.95000 22.37600 8.27900 1.000 70.53902 139 ALA B CA 1
ATOM 3037 C C . ALA B 1 139 ? -10.33100 22.81000 7.81300 1.000 70.82656 139 ALA B C 1
ATOM 3038 O O . ALA B 1 139 ? -10.62800 22.77300 6.61200 1.000 67.51015 139 ALA B O 1
ATOM 3040 N N . LYS B 1 140 ? -11.18200 23.23100 8.74800 1.000 69.71690 140 LYS B N 1
ATOM 3041 C CA . LYS B 1 140 ? -12.53600 23.70500 8.46000 1.000 69.43505 140 LYS B CA 1
ATOM 3042 C C . LYS B 1 140 ? -12.48500 25.23100 8.45800 1.000 69.01585 140 LYS B C 1
ATOM 3043 O O . LYS B 1 140 ? -12.62100 25.88500 9.49500 1.000 68.97555 140 LYS B O 1
ATOM 3049 N N . LEU B 1 141 ? -12.27600 25.79500 7.26600 1.000 63.94728 141 LEU B N 1
ATOM 3050 C CA . LEU B 1 141 ? -11.97900 27.21700 7.14500 1.000 66.22842 141 LEU B CA 1
ATOM 3051 C C . LEU B 1 141 ? -13.17000 28.07900 7.54700 1.000 65.89768 141 LEU B C 1
ATOM 3052 O O . LEU B 1 141 ? -12.99800 29.10900 8.20800 1.000 63.89193 141 LEU B O 1
ATOM 3057 N N . ALA B 1 142 ? -14.38100 27.68200 7.14200 1.000 64.74023 142 ALA B N 1
ATOM 3058 C CA . ALA B 1 142 ? -15.56200 28.47900 7.45300 1.000 66.47561 142 ALA B CA 1
ATOM 3059 C C . ALA B 1 142 ? -15.82700 28.51800 8.95400 1.000 69.34978 142 ALA B C 1
ATOM 3060 O O . ALA B 1 142 ? -16.20200 29.56800 9.49000 1.000 69.54973 142 ALA B O 1
ATOM 3062 N N . ASP B 1 143 ? -15.64300 27.38400 9.64400 1.000 69.52941 143 ASP B N 1
ATOM 3063 C CA . ASP B 1 143 ? -15.79400 27.37000 11.09800 1.000 73.04853 143 ASP B CA 1
ATOM 3064 C C . ASP B 1 143 ? -14.88900 28.41100 11.74600 1.000 72.24850 143 ASP B C 1
ATOM 3065 O O . ASP B 1 143 ? -15.32000 29.14900 12.64000 1.000 72.33509 143 ASP B O 1
ATOM 3070 N N . TYR B 1 144 ? -13.64600 28.52100 11.26500 1.000 70.65153 144 TYR B N 1
ATOM 3071 C CA . TYR B 1 144 ? -12.69000 29.45100 11.85800 1.000 67.97310 144 TYR B CA 1
ATOM 3072 C C . TYR B 1 144 ? -13.03400 30.90100 11.53500 1.000 68.19253 144 TYR B C 1
ATOM 3073 O O . TYR B 1 144 ? -12.98700 31.76600 12.41900 1.000 68.22976 144 TYR B O 1
ATOM 3082 N N . ILE B 1 145 ? -13.33800 31.19800 10.26700 1.000 66.00007 145 ILE B N 1
ATOM 3083 C CA . ILE B 1 145 ? -13.70700 32.56500 9.89500 1.000 67.67471 145 ILE B CA 1
ATOM 3084 C C . ILE B 1 145 ? -14.85500 33.06100 10.76300 1.000 69.02761 145 ILE B C 1
ATOM 3085 O O . ILE B 1 145 ? -14.86100 34.21200 11.22100 1.000 66.76223 145 ILE B O 1
ATOM 3090 N N . LYS B 1 146 ? -15.83000 32.18600 11.02400 1.000 69.93255 146 LYS B N 1
ATOM 3091 C CA . LYS B 1 146 ? -16.96900 32.54300 11.86100 1.000 71.57236 146 LYS B CA 1
ATOM 3092 C C . LYS B 1 146 ? -16.52300 33.04300 13.23200 1.000 71.50283 146 LYS B C 1
ATOM 3093 O O . LYS B 1 146 ? -17.11000 33.98800 13.77300 1.000 70.62957 146 LYS B O 1
ATOM 3099 N N . THR B 1 147 ? -15.48400 32.42600 13.81000 1.000 69.92274 147 THR B N 1
ATOM 3100 C CA . THR B 1 147 ? -15.00700 32.86000 15.12400 1.000 71.27692 147 THR B CA 1
ATOM 3101 C C . THR B 1 147 ? -14.25200 34.18100 15.05200 1.000 69.85544 147 THR B C 1
ATOM 3102 O O . THR B 1 147 ? -14.26100 34.94600 16.02000 1.000 68.45975 147 THR B O 1
ATOM 3106 N N . ARG B 1 148 ? -13.60100 34.47400 13.92600 1.000 67.95336 148 ARG B N 1
ATOM 3107 C CA . ARG B 1 148 ? -12.76400 35.66500 13.85500 1.000 71.00430 148 ARG B CA 1
ATOM 3108 C C . ARG B 1 148 ? -13.51500 36.90200 13.37000 1.000 71.73345 148 ARG B C 1
ATOM 3109 O O . ARG B 1 148 ? -13.19400 38.01100 13.81000 1.000 73.02576 148 ARG B O 1
ATOM 3117 N N . SER B 1 149 ? -14.51900 36.75100 12.50000 1.000 68.69455 149 SER B N 1
ATOM 3118 C CA . SER B 1 149 ? -15.23400 37.91400 11.96700 1.000 67.84072 149 SER B CA 1
ATOM 3119 C C . SER B 1 149 ? -16.54900 37.47000 11.34600 1.000 70.81952 149 SER B C 1
ATOM 3120 O O . SER B 1 149 ? -16.55400 36.79700 10.30600 1.000 67.54313 149 SER B O 1
ATOM 3123 N N . LYS B 1 150 ? -17.66100 37.87200 11.95800 1.000 67.71327 150 LYS B N 1
ATOM 3124 C CA . LYS B 1 150 ? -18.95900 37.64700 11.33900 1.000 70.81487 150 LYS B CA 1
ATOM 3125 C C . LYS B 1 150 ? -19.11400 38.45000 10.05200 1.000 70.67788 150 LYS B C 1
ATOM 3126 O O . LYS B 1 150 ? -19.81900 38.01200 9.13400 1.000 68.85099 150 LYS B O 1
ATOM 3132 N N . THR B 1 151 ? -18.45600 39.61000 9.95700 1.000 67.57594 151 THR B N 1
ATOM 3133 C CA . THR B 1 151 ? -18.60200 40.45300 8.77300 1.000 70.88520 151 THR B CA 1
ATOM 3134 C C . THR B 1 151 ? -17.98900 39.79500 7.54400 1.000 68.91979 151 THR B C 1
ATOM 3135 O O . THR B 1 151 ? -18.58700 39.81300 6.46100 1.000 66.38668 151 THR B O 1
ATOM 3139 N N . ILE B 1 152 ? -16.80000 39.21000 7.69000 1.000 67.05887 152 ILE B N 1
ATOM 3140 C CA . ILE B 1 152 ? -16.16600 38.53500 6.56300 1.000 67.80569 152 ILE B CA 1
ATOM 3141 C C . ILE B 1 152 ? -16.97400 37.31000 6.15500 1.000 68.05181 152 ILE B C 1
ATOM 3142 O O . ILE B 1 152 ? -17.25100 37.09400 4.96800 1.000 65.43895 152 ILE B O 1
ATOM 3147 N N . LEU B 1 153 ? -17.36300 36.48700 7.13200 1.000 67.18321 153 LEU B N 1
ATOM 3148 C CA . LEU B 1 153 ? -18.12300 35.28200 6.82000 1.000 68.81600 153 LEU B CA 1
ATOM 3149 C C . LEU B 1 153 ? -19.40000 35.63000 6.06500 1.000 70.38247 153 LEU B C 1
ATOM 3150 O O . LEU B 1 153 ? -19.69600 35.04600 5.01600 1.000 69.47286 153 LEU B O 1
ATOM 3155 N N . SER B 1 154 ? -20.15300 36.60800 6.57500 1.000 69.26436 154 SER B N 1
ATOM 3156 C CA . SER B 1 154 ? -21.39600 37.00300 5.92600 1.000 70.79205 154 SER B CA 1
ATOM 3157 C C . SER B 1 154 ? -21.14300 37.50000 4.50600 1.000 72.92178 154 SER B C 1
ATOM 3158 O O . SER B 1 154 ? -21.93700 37.23600 3.59400 1.000 72.50208 154 SER B O 1
ATOM 3161 N N . TYR B 1 155 ? -20.02800 38.20400 4.29500 1.000 71.78640 155 TYR B N 1
ATOM 3162 C CA . TYR B 1 155 ? -19.68700 38.65400 2.95000 1.000 71.29967 155 TYR B CA 1
ATOM 3163 C C . TYR B 1 155 ? -19.41900 37.47300 2.02400 1.000 71.07194 155 TYR B C 1
ATOM 3164 O O . TYR B 1 155 ? -19.87200 37.46100 0.87400 1.000 72.47699 155 TYR B O 1
ATOM 3173 N N . MET B 1 156 ? -18.69400 36.46400 2.51300 1.000 69.79292 156 MET B N 1
ATOM 3174 C CA . MET B 1 156 ? -18.33300 35.34000 1.65900 1.000 70.05745 156 MET B CA 1
ATOM 3175 C C . MET B 1 156 ? -19.52300 34.43200 1.37300 1.000 72.22666 156 MET B C 1
ATOM 3176 O O . MET B 1 156 ? -19.55300 33.76800 0.33200 1.000 70.73753 156 MET B O 1
ATOM 3181 N N . LEU B 1 157 ? -20.50200 34.38300 2.27800 1.000 71.25547 157 LEU B N 1
ATOM 3182 C CA . LEU B 1 157 ? -21.65100 33.50800 2.08000 1.000 72.69088 157 LEU B CA 1
ATOM 3183 C C . LEU B 1 157 ? -22.62300 34.05700 1.04400 1.000 73.63082 157 LEU B C 1
ATOM 3184 O O . LEU B 1 157 ? -23.39400 33.28400 0.47000 1.000 72.75439 157 LEU B O 1
ATOM 3189 N N . GLY B 1 158 ? -22.62100 35.36900 0.81000 1.000 74.41219 158 GLY B N 1
ATOM 3190 C CA . GLY B 1 158 ? -23.41300 35.96200 -0.24900 1.000 77.65294 158 GLY B CA 1
ATOM 3191 C C . GLY B 1 158 ? -24.79800 36.40300 0.20600 1.000 79.66701 158 GLY B C 1
ATOM 3192 O O . GLY B 1 158 ? -25.29200 36.04400 1.28000 1.000 79.27063 158 GLY B O 1
ATOM 3193 N N . THR B 1 159 ? -25.44300 37.19100 -0.66400 1.000 82.10367 159 THR B N 1
ATOM 3194 C CA . THR B 1 159 ? -26.73500 37.79500 -0.34100 1.000 83.60039 159 THR B CA 1
ATOM 3195 C C . THR B 1 159 ? -27.87600 36.78600 -0.37400 1.000 85.18022 159 THR B C 1
ATOM 3196 O O . THR B 1 159 ? -28.84700 36.93200 0.37800 1.000 87.65310 159 THR B O 1
ATOM 3200 N N . SER B 1 160 ? -27.79100 35.77300 -1.23000 1.000 83.97877 160 SER B N 1
ATOM 3201 C CA . SER B 1 160 ? -28.90200 34.84300 -1.40500 1.000 82.66467 160 SER B CA 1
ATOM 3202 C C . SER B 1 160 ? -29.00500 33.91900 -0.19600 1.000 82.13793 160 SER B C 1
ATOM 3203 O O . SER B 1 160 ? -28.08600 33.13800 0.07400 1.000 81.73741 160 SER B O 1
ATOM 3206 N N . LYS B 1 161 ? -30.13400 33.99200 0.51900 1.000 80.40646 161 LYS B N 1
ATOM 3207 C CA . LYS B 1 161 ? -30.30300 33.18800 1.72700 1.000 82.96844 161 LYS B CA 1
ATOM 3208 C C . LYS B 1 161 ? -30.28500 31.69700 1.42100 1.000 82.99135 161 LYS B C 1
ATOM 3209 O O . LYS B 1 161 ? -29.88100 30.89200 2.26900 1.000 81.20581 161 LYS B O 1
ATOM 3211 N N . ARG B 1 162 ? -30.70500 31.30800 0.21600 1.000 84.04466 162 ARG B N 1
ATOM 3212 C CA . ARG B 1 162 ? -30.75000 29.88900 -0.11700 1.000 81.84985 162 ARG B CA 1
ATOM 3213 C C . ARG B 1 162 ? -29.35400 29.29800 -0.30400 1.000 80.27443 162 ARG B C 1
ATOM 3214 O O . ARG B 1 162 ? -29.13900 28.12700 0.02000 1.000 80.24925 162 ARG B O 1
ATOM 3222 N N . PHE B 1 163 ? -28.39100 30.07800 -0.79100 1.000 78.81120 163 PHE B N 1
ATOM 3223 C CA . PHE B 1 163 ? -27.05500 29.55500 -1.04600 1.000 76.49540 163 PHE B CA 1
ATOM 3224 C C . PHE B 1 163 ? -26.08400 29.80300 0.10100 1.000 76.17190 163 PHE B C 1
ATOM 3225 O O . PHE B 1 163 ? -24.91300 29.43900 -0.01500 1.000 72.96537 163 PHE B O 1
ATOM 3233 N N . GLN B 1 164 ? -26.54000 30.39400 1.21000 1.000 77.41763 164 GLN B N 1
ATOM 3234 C CA . GLN B 1 164 ? -25.62800 30.67100 2.32000 1.000 76.71623 164 GLN B CA 1
ATOM 3235 C C . GLN B 1 164 ? -25.10700 29.37900 2.94100 1.000 72.93823 164 GLN B C 1
ATOM 3236 O O . GLN B 1 164 ? -23.89800 29.22100 3.14600 1.000 71.79661 164 GLN B O 1
ATOM 3242 N N . ASP B 1 165 ? -26.00600 28.43100 3.21500 1.000 75.65178 165 ASP B N 1
ATOM 3243 C CA . ASP B 1 165 ? -25.59200 27.12000 3.70400 1.000 75.69100 165 ASP B CA 1
ATOM 3244 C C . ASP B 1 165 ? -24.67600 26.42000 2.71300 1.000 72.75937 165 ASP B C 1
ATOM 3245 O O . ASP B 1 165 ? -23.68700 25.79400 3.10900 1.000 67.46009 165 ASP B O 1
ATOM 3250 N N . ILE B 1 166 ? -25.00200 26.50200 1.42000 1.000 73.31548 166 ILE B N 1
ATOM 3251 C CA . ILE B 1 166 ? -24.20000 25.83300 0.39900 1.000 71.67687 166 ILE B CA 1
ATOM 3252 C C . ILE B 1 166 ? -22.80000 26.42800 0.34600 1.000 68.43421 166 ILE B C 1
ATOM 3253 O O . ILE B 1 166 ? -21.79900 25.70300 0.34300 1.000 66.95991 166 ILE B O 1
ATOM 3258 N N . ASN B 1 167 ? -22.71000 27.76100 0.30200 1.000 69.06230 167 ASN B N 1
ATOM 3259 C CA . ASN B 1 167 ? -21.40600 28.41500 0.22800 1.000 68.30257 167 ASN B CA 1
ATOM 3260 C C . ASN B 1 167 ? -20.59000 28.15600 1.49100 1.000 66.41212 167 ASN B C 1
ATOM 3261 O O . ASN B 1 167 ? -19.36400 28.00200 1.42700 1.000 62.26263 167 ASN B O 1
ATOM 3266 N N . TYR B 1 168 ? -21.25600 28.10400 2.64800 1.000 65.52764 168 TYR B N 1
ATOM 3267 C CA . TYR B 1 168 ? -20.55400 27.82600 3.89900 1.000 67.48609 168 TYR B CA 1
ATOM 3268 C C . TYR B 1 168 ? -19.82300 26.49400 3.83200 1.000 66.08472 168 TYR B C 1
ATOM 3269 O O . TYR B 1 168 ? -18.63300 26.40400 4.15600 1.000 64.33163 168 TYR B O 1
ATOM 3278 N N . ASP B 1 169 ? -20.53400 25.44100 3.42800 1.000 65.64495 169 ASP B N 1
ATOM 3279 C CA . ASP B 1 169 ? -19.90900 24.13000 3.32600 1.000 67.12944 169 ASP B CA 1
ATOM 3280 C C . ASP B 1 169 ? -18.79000 24.14100 2.29100 1.000 69.25877 169 ASP B C 1
ATOM 3281 O O . ASP B 1 169 ? -17.71500 23.57900 2.53000 1.000 68.75030 169 ASP B O 1
ATOM 3286 N N . TYR B 1 170 ? -19.01500 24.80100 1.14900 1.000 65.05474 170 TYR B N 1
ATOM 3287 C CA . TYR B 1 170 ? -17.99100 24.87500 0.10900 1.000 66.96813 170 TYR B CA 1
ATOM 3288 C C . TYR B 1 170 ? -16.70800 25.50300 0.63700 1.000 67.42586 170 TYR B C 1
ATOM 3289 O O . TYR B 1 170 ? -15.61300 24.96500 0.43800 1.000 65.56218 170 TYR B O 1
ATOM 3298 N N . ILE B 1 171 ? -16.82700 26.65900 1.29600 1.000 64.96441 171 ILE B N 1
ATOM 3299 C CA . ILE B 1 171 ? -15.67300 27.30000 1.92000 1.000 65.63019 171 ILE B CA 1
ATOM 3300 C C . ILE B 1 171 ? -15.05400 26.38100 2.97000 1.000 65.76256 171 ILE B C 1
ATOM 3301 O O . ILE B 1 171 ? -13.82800 26.22300 3.03800 1.000 62.16192 171 ILE B O 1
ATOM 3306 N N . ASN B 1 172 ? -15.89800 25.75600 3.80100 1.000 66.76947 172 ASN B N 1
ATOM 3307 C CA . ASN B 1 172 ? -15.40400 24.90100 4.88100 1.000 65.28398 172 ASN B CA 1
ATOM 3308 C C . ASN B 1 172 ? -14.48600 23.80200 4.35400 1.000 67.90548 172 ASN B C 1
ATOM 3309 O O . ASN B 1 172 ? -13.48100 23.46300 4.99300 1.000 68.34743 172 ASN B O 1
ATOM 3314 N N . ASP B 1 173 ? -14.80900 23.24100 3.18900 1.000 67.13148 173 ASP B N 1
ATOM 3315 C CA . ASP B 1 173 ? -14.07300 22.12400 2.60900 1.000 68.32787 173 ASP B CA 1
ATOM 3316 C C . ASP B 1 173 ? -13.11000 22.54100 1.50200 1.000 68.12010 173 ASP B C 1
ATOM 3317 O O . ASP B 1 173 ? -12.60600 21.67100 0.78300 1.000 70.35434 173 ASP B O 1
ATOM 3322 N N . PHE B 1 174 ? -12.83200 23.84000 1.35500 1.000 66.76914 174 PHE B N 1
ATOM 3323 C CA . PHE B 1 174 ? -12.00200 24.29700 0.24100 1.000 68.92012 174 PHE B CA 1
ATOM 3324 C C . PHE B 1 174 ? -10.58700 23.73500 0.31700 1.000 68.70545 174 PHE B C 1
ATOM 3325 O O . PHE B 1 174 ? -10.01600 23.34100 -0.70700 1.000 67.43818 174 PHE B O 1
ATOM 3333 N N . LEU B 1 175 ? -9.99900 23.70000 1.51400 1.000 65.74534 175 LEU B N 1
ATOM 3334 C CA . LEU B 1 175 ? -8.64100 23.17700 1.64600 1.000 66.53214 175 LEU B CA 1
ATOM 3335 C C . LEU B 1 175 ? -8.62300 21.66200 1.49500 1.000 67.98900 175 LEU B C 1
ATOM 3336 O O . LEU B 1 175 ? -7.73800 21.10600 0.83100 1.000 70.77669 175 LEU B O 1
ATOM 3341 N N . LEU B 1 176 ? -9.59500 20.97900 2.10400 1.000 66.11930 176 LEU B N 1
ATOM 3342 C CA . LEU B 1 176 ? -9.66800 19.52600 1.99200 1.000 68.98185 176 LEU B CA 1
ATOM 3343 C C . LEU B 1 176 ? -9.81500 19.08300 0.54200 1.000 71.22353 176 LEU B C 1
ATOM 3344 O O . LEU B 1 176 ? -9.30100 18.02800 0.15500 1.000 71.09237 176 LEU B O 1
ATOM 3349 N N . SER B 1 177 ? -10.53900 19.85800 -0.27100 1.000 69.97898 177 SER B N 1
ATOM 3350 C CA . SER B 1 177 ? -10.68800 19.48500 -1.67500 1.000 74.45894 177 SER B CA 1
ATOM 3351 C C . SER B 1 177 ? -9.35500 19.57800 -2.40100 1.000 74.44535 177 SER B C 1
ATOM 3352 O O . SER B 1 177 ? -9.03600 18.72500 -3.23900 1.000 79.07008 177 SER B O 1
ATOM 3355 N N . LYS B 1 178 ? -8.56400 20.60900 -2.09000 1.000 73.34873 178 LYS B N 1
ATOM 3356 C CA . LYS B 1 178 ? -7.23500 20.73700 -2.68000 1.000 74.31309 178 LYS B CA 1
ATOM 3357 C C . LYS B 1 178 ? -6.37200 19.51700 -2.37700 1.000 76.04741 178 LYS B C 1
ATOM 3358 O O . LYS B 1 178 ? -5.61600 19.05500 -3.23900 1.000 75.86813 178 LYS B O 1
ATOM 3364 N N . ILE B 1 179 ? -6.47100 18.98000 -1.15600 1.000 73.25170 179 ILE B N 1
ATOM 3365 C CA . ILE B 1 179 ? -5.72300 17.76900 -0.82500 1.000 74.39706 179 ILE B CA 1
ATOM 3366 C C . ILE B 1 179 ? -6.21700 16.60200 -1.66400 1.000 77.84838 179 ILE B C 1
ATOM 3367 O O . ILE B 1 179 ? -5.42200 15.83400 -2.21900 1.000 77.74512 179 ILE B O 1
ATOM 3372 N N . LYS B 1 180 ? -7.54000 16.46200 -1.78700 1.000 77.85023 180 LYS B N 1
ATOM 3373 C CA . LYS B 1 180 ? -8.10100 15.32600 -2.50600 1.000 80.51274 180 LYS B CA 1
ATOM 3374 C C . LYS B 1 180 ? -7.76900 15.37100 -3.99100 1.000 80.66964 180 LYS B C 1
ATOM 3375 O O . LYS B 1 180 ? -7.74400 14.32600 -4.64900 1.000 83.51084 180 LYS B O 1
ATOM 3381 N N . THR B 1 181 ? -7.49900 16.55500 -4.53700 1.000 81.12043 181 THR B N 1
ATOM 3382 C CA . THR B 1 181 ? -7.25300 16.69600 -5.96500 1.000 83.64945 181 THR B CA 1
ATOM 3383 C C . THR B 1 181 ? -5.79500 16.99400 -6.30100 1.000 84.74568 181 THR B C 1
ATOM 3384 O O . THR B 1 181 ? -5.48300 17.25400 -7.46900 1.000 83.90302 181 THR B O 1
ATOM 3388 N N . CYS B 1 182 ? -4.89400 16.95700 -5.32200 1.000 82.26709 182 CYS B N 1
ATOM 3389 C CA . CYS B 1 182 ? -3.50800 17.29300 -5.61400 1.000 81.10746 182 CYS B CA 1
ATOM 3390 C C . CYS B 1 182 ? -2.79100 16.10100 -6.25100 1.000 85.38925 182 CYS B C 1
ATOM 3391 O O . CYS B 1 182 ? -3.31900 14.98900 -6.32500 1.000 87.37478 182 CYS B O 1
ATOM 3394 N N . ASP B 1 183 ? -1.57300 16.35000 -6.73200 1.000 86.96862 183 ASP B N 1
ATOM 3395 C CA . ASP B 1 183 ? -0.79500 15.34700 -7.46000 1.000 90.38424 183 ASP B CA 1
ATOM 3396 C C . ASP B 1 183 ? -0.02600 14.49000 -6.46000 1.000 90.31293 183 ASP B C 1
ATOM 3397 O O . ASP B 1 183 ? 0.97800 14.93600 -5.89400 1.000 91.72294 183 ASP B O 1
ATOM 3402 N N . SER B 1 184 ? -0.48400 13.25100 -6.25900 1.000 89.47715 184 SER B N 1
ATOM 3403 C CA . SER B 1 184 ? 0.17500 12.35500 -5.31600 1.000 91.96345 184 SER B CA 1
ATOM 3404 C C . SER B 1 184 ? 1.56700 11.93600 -5.77800 1.000 94.70600 184 SER B C 1
ATOM 3405 O O . SER B 1 184 ? 2.38900 11.55300 -4.93800 1.000 96.08403 184 SER B O 1
ATOM 3408 N N . SER B 1 185 ? 1.85300 12.00500 -7.08400 1.000 92.22477 185 SER B N 1
ATOM 3409 C CA . SER B 1 185 ? 3.15100 11.57800 -7.60100 1.000 93.07912 185 SER B CA 1
ATOM 3410 C C . SER B 1 185 ? 4.27200 12.54600 -7.24700 1.000 92.27674 185 SER B C 1
ATOM 3411 O O . SER B 1 185 ? 5.44000 12.14900 -7.28200 1.000 95.71283 185 SER B O 1
ATOM 3414 N N . LEU B 1 186 ? 3.95300 13.79500 -6.91300 1.000 93.54453 186 LEU B N 1
ATOM 3415 C CA . LEU B 1 186 ? 4.98000 14.77000 -6.56900 1.000 91.41220 186 LEU B CA 1
ATOM 3416 C C . LEU B 1 186 ? 5.65700 14.40000 -5.25200 1.000 90.95355 186 LEU B C 1
ATOM 3417 O O . LEU B 1 186 ? 5.04300 13.81800 -4.35300 1.000 91.15095 186 LEU B O 1
ATOM 3422 N N . LYS B 1 187 ? 6.94300 14.74600 -5.14600 1.000 90.62941 187 LYS B N 1
ATOM 3423 C CA . LYS B 1 187 ? 7.72400 14.50700 -3.93000 1.000 87.66488 187 LYS B CA 1
ATOM 3424 C C . LYS B 1 187 ? 7.48700 15.66700 -2.96600 1.000 83.67399 187 LYS B C 1
ATOM 3425 O O . LYS B 1 187 ? 8.31400 16.56500 -2.79600 1.000 82.23226 187 LYS B O 1
ATOM 3427 N N . TRP B 1 188 ? 6.31800 15.63900 -2.32800 1.000 84.08869 188 TRP B N 1
ATOM 3428 C CA . TRP B 1 188 ? 5.93900 16.68800 -1.38900 1.000 80.80019 188 TRP B CA 1
ATOM 3429 C C . TRP B 1 188 ? 6.91000 16.75100 -0.21600 1.000 78.87730 188 TRP B C 1
ATOM 3430 O O . TRP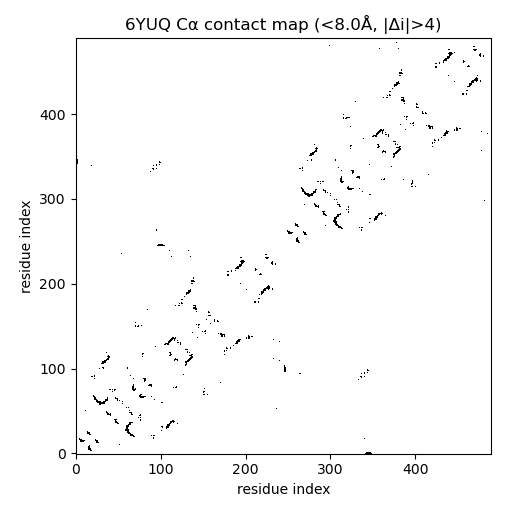 B 1 188 ? 7.38700 15.72500 0.27500 1.000 80.68365 188 TRP B O 1
ATOM 3441 N N . ASN B 1 189 ? 7.20500 17.97600 0.22900 1.000 79.02752 189 ASN B N 1
ATOM 3442 C CA . ASN B 1 189 ? 8.04700 18.22800 1.40100 1.000 79.39309 189 ASN B CA 1
ATOM 3443 C C . ASN B 1 189 ? 7.27400 19.16000 2.34500 1.000 77.67090 189 ASN B C 1
ATOM 3444 O O . ASN B 1 189 ? 7.61100 20.33300 2.52000 1.000 75.95676 189 ASN B O 1
ATOM 3449 N N . ILE B 1 190 ? 6.21800 18.62400 2.94900 1.000 76.66564 190 ILE B N 1
ATOM 3450 C CA . ILE B 1 190 ? 5.27700 19.39900 3.75100 1.000 77.39491 190 ILE B CA 1
ATOM 3451 C C . ILE B 1 190 ? 5.62300 19.22200 5.22400 1.000 77.75430 190 ILE B C 1
ATOM 3452 O O . ILE B 1 190 ? 5.66300 18.09300 5.72300 1.000 78.54144 190 ILE B O 1
ATOM 3457 N N . HIS B 1 191 ? 5.88300 20.33500 5.91600 1.000 76.84407 191 HIS B N 1
ATOM 3458 C CA . HIS B 1 191 ? 6.13800 20.34900 7.35400 1.000 78.04676 191 HIS B CA 1
ATOM 3459 C C . HIS B 1 191 ? 5.06600 21.18700 8.03700 1.000 76.08860 191 HIS B C 1
ATOM 3460 O O . HIS B 1 191 ? 4.82800 22.33800 7.64600 1.000 72.64614 191 HIS B O 1
ATOM 3467 N N . ILE B 1 192 ? 4.43100 20.62500 9.06400 1.000 76.40104 192 ILE B N 1
ATOM 3468 C CA . ILE B 1 192 ? 3.37200 21.31000 9.80400 1.000 76.68965 192 ILE B CA 1
ATOM 3469 C C . ILE B 1 192 ? 3.70000 21.22100 11.29200 1.000 77.87937 192 ILE B C 1
ATOM 3470 O O . ILE B 1 192 ? 3.66900 20.12800 11.87300 1.000 76.69987 192 ILE B O 1
ATOM 3475 N N . THR B 1 193 ? 4.02100 22.35800 11.90500 1.000 76.93239 193 THR B N 1
ATOM 3476 C CA . THR B 1 193 ? 4.18800 22.44500 13.35100 1.000 78.10517 193 THR B CA 1
ATOM 3477 C C . THR B 1 193 ? 2.89700 22.92800 13.99700 1.000 76.48044 193 THR B C 1
ATOM 3478 O O . THR B 1 193 ? 2.04500 23.54100 13.35200 1.000 75.65051 193 THR B O 1
ATOM 3482 N N . CYS B 1 194 ? 2.76500 22.64500 15.29200 1.000 77.84952 194 CYS B N 1
ATOM 3483 C CA . CYS B 1 194 ? 1.60100 23.08300 16.04900 1.000 78.00907 194 CYS B CA 1
ATOM 3484 C C . CYS B 1 194 ? 1.95600 23.13200 17.52700 1.000 81.85286 194 CYS B C 1
ATOM 3485 O O . CYS B 1 194 ? 2.63700 22.23700 18.03600 1.000 83.91416 194 CYS B O 1
ATOM 3488 N N . GLY B 1 195 ? 1.48800 24.17800 18.20300 1.000 81.42772 195 GLY B N 1
ATOM 3489 C CA . GLY B 1 195 ? 1.70400 24.28200 19.63500 1.000 83.52700 195 GLY B CA 1
ATOM 3490 C C . GLY B 1 195 ? 0.98900 23.17100 20.38600 1.000 84.24168 195 GLY B C 1
ATOM 3491 O O . GLY B 1 195 ? -0.15500 22.82300 20.08800 1.000 80.97324 195 GLY B O 1
ATOM 3492 N N . LYS B 1 196 ? 1.68100 22.61300 21.38400 1.000 84.40592 196 LYS B N 1
ATOM 3493 C CA . LYS B 1 196 ? 1.11900 21.51900 22.17300 1.000 87.13536 196 LYS B CA 1
ATOM 3494 C C . LYS B 1 196 ? -0.08200 21.96600 22.99200 1.000 87.35045 196 LYS B C 1
ATOM 3495 O O . LYS B 1 196 ? -0.89800 21.12400 23.38800 1.000 85.57633 196 LYS B O 1
ATOM 3501 N N . ASP B 1 197 ? -0.19600 23.26600 23.26600 1.000 87.92862 197 ASP B N 1
ATOM 3502 C CA . ASP B 1 197 ? -1.33500 23.83700 23.96900 1.000 85.58636 197 ASP B CA 1
ATOM 3503 C C . ASP B 1 197 ? -2.42200 24.31500 23.01600 1.000 84.35177 197 ASP B C 1
ATOM 3504 O O . ASP B 1 197 ? -3.46100 24.80200 23.47400 1.000 82.14568 197 ASP B O 1
ATOM 3509 N N . ASP B 1 198 ? -2.21200 24.17300 21.70600 1.000 80.87598 198 ASP B N 1
ATOM 3510 C CA . ASP B 1 198 ? -3.17200 24.61300 20.69100 1.000 81.17640 198 ASP B CA 1
ATOM 3511 C C . ASP B 1 198 ? -4.12100 23.45900 20.37100 1.000 80.99955 198 ASP B C 1
ATOM 3512 O O . ASP B 1 198 ? -4.10100 22.86800 19.29100 1.000 79.31141 198 ASP B O 1
ATOM 3517 N N . SER B 1 199 ? -4.97800 23.16000 21.34900 1.000 79.66407 199 SER B N 1
ATOM 3518 C CA . SER B 1 199 ? -5.84600 21.99100 21.25200 1.000 80.27806 199 SER B CA 1
ATOM 3519 C C . SER B 1 199 ? -6.77600 22.07500 20.04500 1.000 82.05732 199 SER B C 1
ATOM 3520 O O . SER B 1 199 ? -7.01400 21.06700 19.37000 1.000 82.68501 199 SER B O 1
ATOM 3523 N N . TYR B 1 200 ? -7.29800 23.26500 19.74100 1.000 77.98614 200 TYR B N 1
ATOM 3524 C CA . TYR B 1 200 ? -8.18600 23.39300 18.58800 1.000 78.75680 200 TYR B CA 1
ATOM 3525 C C . TYR B 1 200 ? -7.47600 22.98400 17.30400 1.000 78.93774 200 TYR B C 1
ATOM 3526 O O . TYR B 1 200 ? -8.02300 22.23800 16.48300 1.000 78.90871 200 TYR B O 1
ATOM 3535 N N . HIS B 1 201 ? -6.25100 23.45700 17.11500 1.000 77.84403 201 HIS B N 1
ATOM 3536 C CA . HIS B 1 201 ? -5.55700 23.20700 15.86100 1.000 77.26267 201 HIS B CA 1
ATOM 3537 C C . HIS B 1 201 ? -4.81300 21.88000 15.84200 1.000 78.29014 201 HIS B C 1
ATOM 3538 O O . HIS B 1 201 ? -4.46200 21.39800 14.75600 1.000 78.44521 201 HIS B O 1
ATOM 3545 N N . LEU B 1 202 ? -4.58300 21.26900 17.00300 1.000 79.32360 202 LEU B N 1
ATOM 3546 C CA . LEU B 1 202 ? -4.13300 19.88400 17.01200 1.000 80.04428 202 LEU B CA 1
ATOM 3547 C C . LEU B 1 202 ? -5.20400 18.97500 16.42500 1.000 81.25808 202 LEU B C 1
ATOM 3548 O O . LEU B 1 202 ? -4.89600 18.03800 15.67900 1.000 81.24901 202 LEU B O 1
ATOM 3553 N N . ASN B 1 203 ? -6.47500 19.25000 16.73100 1.000 79.69542 203 ASN B N 1
ATOM 3554 C CA . ASN B 1 203 ? -7.55500 18.49000 16.10800 1.000 80.14210 203 ASN B CA 1
ATOM 3555 C C . ASN B 1 203 ? -7.68000 18.82000 14.62200 1.000 79.35724 203 ASN B C 1
ATOM 3556 O O . ASN B 1 203 ? -8.00300 17.94300 13.81200 1.000 77.24199 203 ASN B O 1
ATOM 3561 N N . GLU B 1 204 ? -7.43700 20.08000 14.24500 1.000 78.05002 204 GLU B N 1
ATOM 3562 C CA . GLU B 1 204 ? -7.45800 20.43800 12.82900 1.000 79.73777 204 GLU B CA 1
ATOM 3563 C C . GLU B 1 204 ? -6.36600 19.69800 12.06400 1.000 79.01135 204 GLU B C 1
ATOM 3564 O O . GLU B 1 204 ? -6.57900 19.26400 10.92600 1.000 78.32030 204 GLU B O 1
ATOM 3570 N N . LEU B 1 205 ? -5.19400 19.53300 12.68300 1.000 79.55356 205 LEU B N 1
ATOM 3571 C CA . LEU B 1 205 ? -4.10500 18.79900 12.04700 1.000 81.06780 205 LEU B CA 1
ATOM 3572 C C . LEU B 1 205 ? -4.45900 17.32700 11.87900 1.000 82.08164 205 LEU B C 1
ATOM 3573 O O . LEU B 1 205 ? -4.07600 16.69900 10.88500 1.000 82.69617 205 LEU B O 1
ATOM 3578 N N . GLU B 1 206 ? -5.19200 16.75900 12.83700 1.000 81.34862 206 GLU B N 1
ATOM 3579 C CA . GLU B 1 206 ? -5.61900 15.37100 12.70100 1.000 82.33914 206 GLU B CA 1
ATOM 3580 C C . GLU B 1 206 ? -6.49800 15.18700 11.47000 1.000 80.35980 206 GLU B C 1
ATOM 3581 O O . GLU B 1 206 ? -6.38200 14.18400 10.75600 1.000 79.97900 206 GLU B O 1
ATOM 3587 N N . ILE B 1 207 ? -7.37000 16.15900 11.19400 1.000 80.15283 207 ILE B N 1
ATOM 3588 C CA . ILE B 1 207 ? -8.20800 16.10600 9.99800 1.000 81.61311 207 ILE B CA 1
ATOM 3589 C C . ILE B 1 207 ? -7.35000 16.18700 8.73800 1.000 80.85944 207 ILE B C 1
ATOM 3590 O O . ILE B 1 207 ? -7.52500 15.40400 7.79600 1.000 81.39990 207 ILE B O 1
ATOM 3595 N N . LEU B 1 208 ? -6.40800 17.13600 8.70400 1.000 80.79333 208 LEU B N 1
ATOM 3596 C CA . LEU B 1 208 ? -5.51300 17.26300 7.55700 1.000 80.15348 208 LEU B CA 1
ATOM 3597 C C . LEU B 1 208 ? -4.67100 16.00800 7.37200 1.000 82.52311 208 LEU B C 1
ATOM 3598 O O . LEU B 1 208 ? -4.51000 15.52000 6.24500 1.000 82.53293 208 LEU B O 1
ATOM 3603 N N . LYS B 1 209 ? -4.11000 15.48600 8.46600 1.000 82.60500 209 LYS B N 1
ATOM 3604 C CA . LYS B 1 209 ? -3.31800 14.26300 8.39500 1.000 84.24377 209 LYS B CA 1
ATOM 3605 C C . LYS B 1 209 ? -4.09100 13.14700 7.70500 1.000 85.68811 209 LYS B C 1
ATOM 3606 O O . LYS B 1 209 ? -3.56400 12.46500 6.81800 1.000 86.78727 209 LYS B O 1
ATOM 3612 N N . ASN B 1 210 ? -5.35800 12.96300 8.08900 1.000 85.39884 210 ASN B N 1
ATOM 3613 C CA . ASN B 1 210 ? -6.15200 11.88100 7.51700 1.000 86.63424 210 ASN B CA 1
ATOM 3614 C C . ASN B 1 210 ? -6.32800 12.05000 6.01000 1.000 86.10409 210 ASN B C 1
ATOM 3615 O O . ASN B 1 210 ? -6.22300 11.07500 5.25900 1.000 87.86776 210 ASN B O 1
ATOM 3620 N N . GLU B 1 211 ? -6.58900 13.27900 5.54700 1.000 85.30454 211 GLU B N 1
ATOM 3621 C CA . GLU B 1 211 ? -6.76000 13.50600 4.11100 1.000 85.23146 211 GLU B CA 1
ATOM 3622 C C . GLU B 1 211 ? -5.48600 13.17700 3.34300 1.000 86.46833 211 GLU B C 1
ATOM 3623 O O . GLU B 1 211 ? -5.53800 12.57200 2.26400 1.000 86.79283 211 GLU B O 1
ATOM 3629 N N . PHE B 1 212 ? -4.33200 13.58600 3.87300 1.000 84.50283 212 PHE B N 1
ATOM 3630 C CA . PHE B 1 212 ? -3.06600 13.22600 3.24800 1.000 85.30222 212 PHE B CA 1
ATOM 3631 C C . PHE B 1 212 ? -2.85400 11.72100 3.28300 1.000 87.89430 212 PHE B C 1
ATOM 3632 O O . PHE B 1 212 ? -2.42400 11.12400 2.29000 1.000 88.21607 212 PHE B O 1
ATOM 3640 N N . ASN B 1 213 ? -3.14800 11.09200 4.42700 1.000 88.17065 213 ASN B N 1
ATOM 3641 C CA . ASN B 1 213 ? -3.00200 9.64400 4.55300 1.000 89.43413 213 ASN B CA 1
ATOM 3642 C C . ASN B 1 213 ? -3.79500 8.92100 3.47300 1.000 91.01364 213 ASN B C 1
ATOM 3643 O O . ASN B 1 213 ? -3.29000 7.99800 2.82300 1.000 90.98164 213 ASN B O 1
ATOM 3648 N N . ILE B 1 214 ? -5.04700 9.33500 3.26800 1.000 90.29844 214 ILE B N 1
ATOM 3649 C CA . ILE B 1 214 ? -5.88900 8.69500 2.26500 1.000 90.46232 214 ILE B CA 1
ATOM 3650 C C . ILE B 1 214 ? -5.28800 8.86300 0.87700 1.000 90.58155 214 ILE B C 1
ATOM 3651 O O . ILE B 1 214 ? -5.40500 7.97300 0.02500 1.000 93.67487 214 ILE B O 1
ATOM 3656 N N . LYS B 1 215 ? -4.61300 9.98000 0.63200 1.000 90.62677 215 LYS B N 1
ATOM 3657 C CA . LYS B 1 215 ? -3.99300 10.23800 -0.65800 1.000 89.14132 215 LYS B CA 1
ATOM 3658 C C . LYS B 1 215 ? -2.58600 9.66600 -0.76600 1.000 91.09571 215 LYS B C 1
ATOM 3659 O O . LYS B 1 215 ? -1.88000 9.98100 -1.72900 1.000 92.77705 215 LYS B O 1
ATOM 3665 N N . ALA B 1 216 ? -2.16900 8.83200 0.19300 1.000 89.63024 216 ALA B N 1
ATOM 3666 C CA . ALA B 1 216 ? -0.85300 8.18600 0.17300 1.000 89.04468 216 ALA B CA 1
ATOM 3667 C C . ALA B 1 216 ? 0.27800 9.21000 0.07300 1.000 91.16773 216 ALA B C 1
ATOM 3668 O O . ALA B 1 216 ? 1.28600 8.98900 -0.60100 1.000 89.16879 216 ALA B O 1
ATOM 3670 N N . ILE B 1 217 ? 0.10200 10.34600 0.74400 1.000 89.81372 217 ILE B N 1
ATOM 3671 C CA . ILE B 1 217 ? 1.12900 11.37500 0.86500 1.000 91.11579 217 ILE B CA 1
ATOM 3672 C C . ILE B 1 217 ? 1.54300 11.45500 2.32500 1.000 91.89604 217 ILE B C 1
ATOM 3673 O O . ILE B 1 217 ? 0.68800 11.58400 3.20900 1.000 88.87075 217 ILE B O 1
ATOM 3678 N N . THR B 1 218 ? 2.84600 11.38000 2.57800 1.000 92.72014 218 THR B N 1
ATOM 3679 C CA . THR B 1 218 ? 3.38600 11.45300 3.92800 1.000 90.79927 218 THR B CA 1
ATOM 3680 C C . THR B 1 218 ? 3.95000 12.84600 4.17200 1.000 91.61483 218 THR B C 1
ATOM 3681 O O . THR B 1 218 ? 4.68200 13.38000 3.33300 1.000 93.49512 218 THR B O 1
ATOM 3685 N N . ILE B 1 219 ? 3.59200 13.43600 5.31300 1.000 88.87935 219 ILE B N 1
ATOM 3686 C CA . ILE B 1 219 ? 4.05500 14.76000 5.70500 1.000 87.64014 219 ILE B CA 1
ATOM 3687 C C . ILE B 1 219 ? 4.76400 14.64700 7.05000 1.000 89.24302 219 ILE B C 1
ATOM 3688 O O . ILE B 1 219 ? 4.59100 13.67700 7.79000 1.000 90.70729 219 ILE B O 1
ATOM 3693 N N . LYS B 1 220 ? 5.58700 15.65000 7.35500 1.000 86.45813 220 LYS B N 1
ATOM 3694 C CA . LYS B 1 220 ? 6.28700 15.73000 8.63100 1.000 87.67045 220 LYS B CA 1
ATOM 3695 C C . LYS B 1 220 ? 5.54500 16.68600 9.55700 1.000 86.02148 220 LYS B C 1
ATOM 3696 O O . LYS B 1 220 ? 5.22700 17.81200 9.16500 1.000 84.77234 220 LYS B O 1
ATOM 3698 N N . THR B 1 221 ? 5.25600 16.23000 10.77300 1.000 86.72119 221 THR B N 1
ATOM 3699 C CA . THR B 1 221 ? 4.63500 17.05700 11.79600 1.000 86.60247 221 THR B CA 1
ATOM 3700 C C . THR B 1 221 ? 5.56200 17.15200 12.99900 1.000 86.73404 221 THR B C 1
ATOM 3701 O O . THR B 1 221 ? 6.30900 16.21600 13.29600 1.000 85.85277 221 THR B O 1
ATOM 3705 N N . LYS B 1 222 ? 5.51400 18.29000 13.69200 1.000 85.59319 222 LYS B N 1
ATOM 3706 C CA . LYS B 1 222 ? 6.29900 18.47600 14.90300 1.000 88.50904 222 LYS B CA 1
ATOM 3707 C C . LYS B 1 222 ? 5.50300 19.28200 15.92000 1.000 86.91430 222 LYS B C 1
ATOM 3708 O O . LYS B 1 222 ? 4.88800 20.29700 15.58100 1.000 86.10548 222 LYS B O 1
ATOM 3714 N N . LEU B 1 223 ? 5.52700 18.82300 17.16600 1.000 89.65642 223 LEU B N 1
ATOM 3715 C CA . LEU B 1 223 ? 4.90400 19.53500 18.27100 1.000 89.01585 223 LEU B CA 1
ATOM 3716 C C . LEU B 1 223 ? 5.89400 20.53500 18.85200 1.000 90.55185 223 LEU B C 1
ATOM 3717 O O . LEU B 1 223 ? 7.03600 20.18100 19.15300 1.000 91.82973 223 LEU B O 1
ATOM 3722 N N . ILE B 1 224 ? 5.45400 21.78200 19.01500 1.000 89.21907 224 ILE B N 1
ATOM 3723 C CA . ILE B 1 224 ? 6.27700 22.83100 19.60500 1.000 90.81549 224 ILE B CA 1
ATOM 3724 C C . ILE B 1 224 ? 5.55800 23.39800 20.82400 1.000 91.41474 224 ILE B C 1
ATOM 3725 O O . ILE B 1 224 ? 4.38500 23.11700 21.06800 1.000 92.41578 224 ILE B O 1
ATOM 3730 N N . SER B 1 225 ? 6.28700 24.19900 21.59800 1.000 91.55009 225 SER B N 1
ATOM 3731 C CA . SER B 1 225 ? 5.73600 24.79400 22.80600 1.000 91.15964 225 SER B CA 1
ATOM 3732 C C . SER B 1 225 ? 4.76300 25.91500 22.45100 1.000 89.54946 225 SER B C 1
ATOM 3733 O O . SER B 1 225 ? 4.84400 26.52900 21.38600 1.000 87.72123 225 SER B O 1
ATOM 3736 N N . GLY B 1 226 ? 3.82500 26.16800 23.35600 1.000 89.37619 226 GLY B N 1
ATOM 3737 C CA . GLY B 1 226 ? 2.88700 27.26500 23.19600 1.000 85.68474 226 GLY B CA 1
ATOM 3738 C C . GLY B 1 226 ? 1.53100 26.80100 22.70000 1.000 82.74423 226 GLY B C 1
ATOM 3739 O O . GLY B 1 226 ? 1.28000 25.61400 22.46700 1.000 81.76710 226 GLY B O 1
ATOM 3740 N N . GLY B 1 227 ? 0.63700 27.77600 22.55600 1.000 81.83704 227 GLY B N 1
ATOM 3741 C CA . GLY B 1 227 ? -0.68200 27.53100 22.01300 1.000 78.73759 227 GLY B CA 1
ATOM 3742 C C . GLY B 1 227 ? -0.81000 28.15600 20.64600 1.000 80.39479 227 GLY B C 1
ATOM 3743 O O . GLY B 1 227 ? 0.12100 28.08100 19.83900 1.000 80.05175 227 GLY B O 1
ATOM 3744 N N . HIS B 1 228 ? -1.95200 28.78100 20.36600 1.000 80.34658 228 HIS B N 1
ATOM 3745 C CA . HIS B 1 228 ? -2.12900 29.50400 19.10700 1.000 76.54139 228 HIS B CA 1
ATOM 3746 C C . HIS B 1 228 ? -1.71700 30.96600 19.29000 1.000 76.82014 228 HIS B C 1
ATOM 3747 O O . HIS B 1 228 ? -2.50500 31.89700 19.12700 1.000 78.46348 228 HIS B O 1
ATOM 3754 N N . ASP B 1 229 ? -0.44200 31.15800 19.63400 1.000 76.76134 229 ASP B N 1
ATOM 3755 C CA . ASP B 1 229 ? 0.03000 32.43200 20.16000 1.000 82.04861 229 ASP B CA 1
ATOM 3756 C C . ASP B 1 229 ? 1.44000 32.71700 19.65500 1.000 82.28315 229 ASP B C 1
ATOM 3757 O O . ASP B 1 229 ? 2.00400 31.96800 18.85100 1.000 79.98241 229 ASP B O 1
ATOM 3762 N N . ASN B 1 230 ? 2.01500 33.81600 20.15400 1.000 83.97598 230 ASN B N 1
ATOM 3763 C CA . ASN B 1 230 ? 3.34400 34.23800 19.72700 1.000 84.41759 230 ASN B CA 1
ATOM 3764 C C . ASN B 1 230 ? 4.44100 33.30600 20.22200 1.000 85.41748 230 ASN B C 1
ATOM 3765 O O . ASN B 1 230 ? 5.55600 33.34400 19.68600 1.000 86.06573 230 ASN B O 1
ATOM 3770 N N . GLU B 1 231 ? 4.16200 32.48200 21.23200 1.000 78.29748 231 GLU B N 1
ATOM 3771 C CA . GLU B 1 231 ? 5.17100 31.52900 21.67900 1.000 84.90066 231 GLU B CA 1
ATOM 3772 C C . GLU B 1 231 ? 5.37900 30.44100 20.63700 1.000 87.02537 231 GLU B C 1
ATOM 3773 O O . GLU B 1 231 ? 6.51800 30.07400 20.32600 1.000 90.72167 231 GLU B O 1
ATOM 3779 N N . ALA B 1 232 ? 4.28500 29.91100 20.09000 1.000 80.72424 232 ALA B N 1
ATOM 3780 C CA . ALA B 1 232 ? 4.39800 28.95100 18.99900 1.000 81.77597 232 ALA B CA 1
ATOM 3781 C C . ALA B 1 232 ? 5.08900 29.57200 17.79300 1.000 81.21327 232 ALA B C 1
ATOM 3782 O O . ALA B 1 232 ? 5.95800 28.94500 17.17700 1.000 78.80748 232 ALA B O 1
ATOM 3784 N N . ILE B 1 233 ? 4.69300 30.80100 17.45100 1.000 77.73776 233 ILE B N 1
ATOM 3785 C CA . ILE B 1 233 ? 5.27200 31.48300 16.25500 1.000 82.10808 233 ILE B CA 1
ATOM 3786 C C . ILE B 1 233 ? 6.79300 31.55000 16.41800 1.000 82.92623 233 ILE B C 1
ATOM 3787 O O . ILE B 1 233 ? 7.49500 31.25100 15.44400 1.000 85.17553 233 ILE B O 1
ATOM 3792 N N . ALA B 1 234 ? 7.27400 31.87300 17.62100 1.000 83.21683 234 ALA B N 1
ATOM 3793 C CA . ALA B 1 234 ? 8.73100 31.98100 17.86900 1.000 86.80083 234 ALA B CA 1
ATOM 3794 C C . ALA B 1 234 ? 9.41800 30.64800 17.55800 1.000 88.02232 234 ALA B C 1
ATOM 3795 O O . ALA B 1 234 ? 10.41300 30.65900 16.81400 1.000 92.98521 234 ALA B O 1
ATOM 3797 N N . HIS B 1 235 ? 8.89800 29.54400 18.10000 1.000 84.05986 235 HIS B N 1
ATOM 3798 C CA . HIS B 1 235 ? 9.54000 28.21700 17.90300 1.000 82.47644 235 HIS B CA 1
ATOM 3799 C C . HIS B 1 235 ? 9.39300 27.76600 16.44800 1.000 81.89773 235 HIS B C 1
ATOM 3800 O O . HIS B 1 235 ? 10.31000 27.09700 15.95100 1.000 87.37686 235 HIS B O 1
ATOM 3807 N N . TYR B 1 236 ? 8.28300 28.12400 15.80000 1.000 79.31732 236 TYR B N 1
ATOM 3808 C CA . TYR B 1 236 ? 8.08000 27.77100 14.37100 1.000 80.25659 236 TYR B CA 1
ATOM 3809 C C . TYR B 1 236 ? 9.06100 28.58000 13.51700 1.000 78.78381 236 TYR B C 1
ATOM 3810 O O . TYR B 1 236 ? 9.61400 28.02600 12.55600 1.000 82.06510 236 TYR B O 1
ATOM 3819 N N . ARG B 1 237 ? 9.26800 29.85300 13.86100 1.000 82.17255 237 ARG B N 1
ATOM 3820 C CA . ARG B 1 237 ? 10.25700 30.68000 13.12600 1.000 85.47968 237 ARG B CA 1
ATOM 3821 C C . ARG B 1 237 ? 11.61200 29.98000 13.21000 1.000 87.17868 237 ARG B C 1
ATOM 3822 O O . ARG B 1 237 ? 12.24400 29.79000 12.15800 1.000 89.53475 237 ARG B O 1
ATOM 3830 N N . GLU B 1 238 ? 12.00900 29.58000 14.42000 1.000 88.58397 238 GLU B N 1
ATOM 3831 C CA . GLU B 1 238 ? 13.29200 28.85500 14.59600 1.000 87.56522 238 GLU B CA 1
ATOM 3832 C C . GLU B 1 238 ? 13.26400 27.58700 13.74000 1.000 91.93176 238 GLU B C 1
ATOM 3833 O O . GLU B 1 238 ? 14.22600 27.37300 13.00000 1.000 97.02400 238 GLU B O 1
ATOM 3839 N N . TYR B 1 239 ? 12.18600 26.80200 13.82400 1.000 87.98358 239 TYR B N 1
ATOM 3840 C CA . TYR B 1 239 ? 12.08600 25.53300 13.05700 1.000 88.28483 239 TYR B CA 1
ATOM 3841 C C . TYR B 1 239 ? 12.34400 25.79200 11.57100 1.000 84.49362 239 TYR B C 1
ATOM 3842 O O . TYR B 1 239 ? 13.22100 25.12100 11.00400 1.000 88.88639 239 TYR B O 1
ATOM 3851 N N . PHE B 1 240 ? 11.59900 26.72000 10.96100 1.000 86.13528 240 PHE B N 1
ATOM 3852 C CA . PHE B 1 240 ? 11.75700 26.92800 9.49700 1.000 84.50167 240 PHE B CA 1
ATOM 3853 C C . PHE B 1 240 ? 13.18900 27.38300 9.19900 1.000 88.56317 240 PHE B C 1
ATOM 3854 O O . PHE B 1 240 ? 13.73700 26.96000 8.17700 1.000 90.55025 240 PHE B O 1
ATOM 3862 N N . LYS B 1 241 ? 13.76900 28.19600 10.08400 1.000 89.22872 241 LYS B N 1
ATOM 3863 C CA . LYS B 1 241 ? 15.15200 28.68800 9.87400 1.000 89.55068 241 LYS B CA 1
ATOM 3864 C C . LYS B 1 241 ? 16.10200 27.48500 9.79300 1.000 89.88613 241 LYS B C 1
ATOM 3865 O O . LYS B 1 241 ? 16.95500 27.49500 8.89800 1.000 92.16387 241 LYS B O 1
ATOM 3871 N N . THR B 1 242 ? 15.95500 26.49200 10.68000 1.000 91.66426 242 THR B N 1
ATOM 3872 C CA . THR B 1 242 ? 16.89200 25.36900 10.64900 1.000 92.13740 242 THR B CA 1
ATOM 3873 C C . THR B 1 242 ? 16.67200 24.49900 9.41600 1.000 92.71259 242 THR B C 1
ATOM 3874 O O . THR B 1 242 ? 17.63800 24.01100 8.81900 1.000 95.42214 242 THR B O 1
ATOM 3878 N N . ILE B 1 243 ? 15.41200 24.28700 9.02500 1.000 92.43859 243 ILE B N 1
ATOM 3879 C CA . ILE B 1 243 ? 15.13900 23.52000 7.81100 1.000 91.89770 243 ILE B CA 1
ATOM 3880 C C . ILE B 1 243 ? 15.70800 24.23700 6.59100 1.000 93.66962 243 ILE B C 1
ATOM 3881 O O . ILE B 1 243 ? 16.32600 23.61400 5.71800 1.000 95.53788 243 ILE B O 1
ATOM 3886 N N . ILE B 1 244 ? 15.53900 25.56100 6.52700 1.000 90.51181 244 ILE B N 1
ATOM 3887 C CA . ILE B 1 244 ? 16.02100 26.32200 5.37700 1.000 89.48180 244 ILE B CA 1
ATOM 3888 C C . ILE B 1 244 ? 17.54700 26.39000 5.36400 1.000 92.26329 244 ILE B C 1
ATOM 3889 O O . ILE B 1 244 ? 18.17500 26.21300 4.31400 1.000 95.40539 244 ILE B O 1
ATOM 3894 N N . GLN B 1 245 ? 18.16800 26.62900 6.51700 1.000 93.32345 245 GLN B N 1
ATOM 3895 C CA . GLN B 1 245 ? 19.63200 26.66000 6.60200 1.000 92.81887 245 GLN B CA 1
ATOM 3896 C C . GLN B 1 245 ? 20.23100 25.26700 6.79600 1.000 97.08361 245 GLN B C 1
ATOM 3897 O O . GLN B 1 245 ? 20.11800 24.40100 5.92700 1.000 103.06874 245 GLN B O 1
#

Secondary structure (DSSP, 8-state):
-GGGGEEEEEETTEEEEEETTEEEEEE--EEEEEEEE---PPTTS-----SHHHHTTT-EEEEEE-----STTS-S--TT--TTSSSHHHHHHHHHHHHH--S-GGGEEEEEETHHHHHHHHHHHHHT--EEEEES--SSHHHHHHTT-HHHHHHHH-S-GGGHHHHHHHHHTHHHHHHHTS-TTS--EEEEEEETT-HHHHHHHHHHHHHHHHTT---EEEEESSSSSHHHHHHHHHHHHHHH-/-GGGGEEEEEETTEEEEEETTEEEEEE--SS-EEEEE--PPPTTS-----SHHHHHTSSSEEEEE------GGG-S--TT--TTSSSHHHHHHHHHHHHH--S-GGGEEEEEETHHHHHHHHHHHHHT--EEEEES--SSHHHHHHHH-HHHHHHHH-S-HHHHHHHHHHHHTHHHHHHHTS-TTS--EEEEEEETT-HHHHHHHHHHHHHHHHTT---EEEEESSSSSHHHHHHHHHHHHHHH-

InterPro domains:
  IPR029058 Alpha/Beta hydrolase fold [G3DSA:3.40.50.1820] (32-247)
  IPR029058 Alpha/Beta hydrolase fold [SSF53474] (56-243)

Radius of gyration: 24.27 Å; Cα contacts (8 Å, |Δi|>4): 1004; chains: 2; bounding box: 52×51×73 Å